Protein AF-L0EL80-F1 (afdb_monomer_lite)

Organism: Thermobacillus composti (strain DSM 18247 / JCM 13945 / KWC4) (NCBI:txid717605)

Radius of gyration: 24.02 Å; chains: 1; bounding box: 69×61×54 Å

Structure (mmCIF, N/CA/C/O backbone):
data_AF-L0EL80-F1
#
_entry.id   AF-L0EL80-F1
#
loop_
_atom_site.group_PDB
_atom_site.id
_atom_site.type_symbol
_atom_site.label_atom_id
_atom_site.label_alt_id
_atom_site.label_comp_id
_atom_site.label_asym_id
_atom_site.label_entity_id
_atom_site.label_seq_id
_atom_site.pdbx_PDB_ins_code
_atom_site.Cartn_x
_atom_site.Cartn_y
_atom_site.Cartn_z
_atom_site.occupancy
_atom_site.B_iso_or_equiv
_atom_site.auth_seq_id
_atom_site.auth_comp_id
_atom_site.auth_asym_id
_atom_site.auth_atom_id
_atom_site.pdbx_PDB_model_num
ATOM 1 N N . MET A 1 1 ? -23.411 5.485 13.283 1.00 78.12 1 MET A N 1
ATOM 2 C CA . MET A 1 1 ? -23.170 6.862 12.817 1.00 78.12 1 MET A CA 1
ATOM 3 C C . MET A 1 1 ? -24.506 7.369 12.341 1.00 78.12 1 MET A C 1
ATOM 5 O O . MET A 1 1 ? -25.179 6.640 11.623 1.00 78.12 1 MET A O 1
ATOM 9 N N . ARG A 1 2 ? -24.897 8.572 12.765 1.00 89.69 2 ARG A N 1
ATOM 10 C CA . ARG A 1 2 ? -26.258 9.068 12.563 1.00 89.69 2 ARG A CA 1
ATOM 11 C C . ARG A 1 2 ? -26.352 9.997 11.360 1.00 89.69 2 ARG A C 1
ATOM 13 O O . ARG A 1 2 ? -25.522 10.894 11.198 1.00 89.69 2 ARG A O 1
ATOM 20 N N . PHE A 1 3 ? -27.377 9.786 10.547 1.00 92.44 3 PHE A N 1
ATOM 21 C CA . PHE A 1 3 ? -27.694 10.599 9.380 1.00 92.44 3 PHE A CA 1
ATOM 22 C C . PHE A 1 3 ? -29.133 11.085 9.468 1.00 92.44 3 PHE A C 1
ATOM 24 O O . PHE A 1 3 ? -29.999 10.319 9.884 1.00 92.44 3 PHE A O 1
ATOM 31 N N . ARG A 1 4 ? -29.397 12.325 9.054 1.00 92.69 4 ARG A N 1
ATOM 32 C CA . ARG A 1 4 ? -30.760 12.810 8.834 1.00 92.69 4 ARG A CA 1
ATOM 33 C C . ARG A 1 4 ? -31.051 12.816 7.340 1.00 92.69 4 ARG A C 1
ATOM 35 O O . ARG A 1 4 ? -30.316 13.420 6.564 1.00 92.69 4 ARG A O 1
ATOM 42 N N . VAL A 1 5 ? -32.115 12.127 6.949 1.00 91.69 5 VAL A N 1
ATOM 43 C CA . VAL A 1 5 ? -32.592 12.051 5.566 1.00 91.69 5 VAL A CA 1
ATOM 44 C C . VAL A 1 5 ? -34.091 12.289 5.600 1.00 91.69 5 VAL A C 1
ATOM 46 O O . VAL A 1 5 ? -34.806 11.548 6.272 1.00 91.69 5 VAL A O 1
ATOM 49 N N . ASP A 1 6 ? -34.546 13.345 4.926 1.00 89.38 6 ASP A N 1
ATOM 50 C CA . ASP A 1 6 ? -35.964 13.735 4.889 1.00 89.38 6 ASP A CA 1
ATOM 51 C C . ASP A 1 6 ? -36.590 13.871 6.295 1.00 89.38 6 ASP A C 1
ATOM 53 O O . ASP A 1 6 ? -37.598 13.258 6.639 1.00 89.38 6 ASP A O 1
ATOM 57 N N . GLY A 1 7 ? -35.897 14.591 7.186 1.00 85.81 7 GLY A N 1
ATOM 58 C CA . GLY A 1 7 ? -36.330 14.811 8.573 1.00 85.81 7 GLY A CA 1
ATOM 59 C C . GLY A 1 7 ? -36.205 13.600 9.511 1.00 85.81 7 GLY A C 1
ATOM 60 O O . GLY A 1 7 ? -36.270 13.776 10.726 1.00 85.81 7 GLY A O 1
ATOM 61 N N . LYS A 1 8 ? -35.959 12.389 8.995 1.00 92.25 8 LYS A N 1
ATOM 62 C CA . LYS A 1 8 ? -35.796 11.165 9.796 1.00 92.25 8 LYS A CA 1
ATOM 63 C C . LYS A 1 8 ? -34.334 10.886 10.114 1.00 92.25 8 LYS A C 1
ATOM 65 O O . LYS A 1 8 ? -33.470 11.058 9.257 1.00 92.25 8 LYS A O 1
ATOM 70 N N . ILE A 1 9 ? -34.064 10.429 11.337 1.00 93.00 9 ILE A N 1
ATOM 71 C CA . ILE A 1 9 ? -32.716 10.087 11.804 1.00 93.00 9 ILE A CA 1
ATOM 72 C C . ILE A 1 9 ? -32.499 8.576 11.700 1.00 93.00 9 ILE A C 1
ATOM 74 O O . ILE A 1 9 ? -33.294 7.793 12.211 1.00 93.00 9 ILE A O 1
ATOM 78 N N . TYR A 1 10 ? -31.396 8.183 11.070 1.00 92.50 10 TYR A N 1
ATOM 79 C CA . TYR A 1 10 ? -30.975 6.797 10.892 1.00 92.50 10 TYR A CA 1
ATOM 80 C C . TYR A 1 10 ? -29.615 6.591 11.552 1.00 92.50 10 TYR A C 1
ATOM 82 O O . TYR A 1 10 ? -28.657 7.281 11.196 1.00 92.50 10 TYR A O 1
ATOM 90 N N . ASP A 1 11 ? -29.502 5.640 12.484 1.00 90.25 11 ASP A N 1
ATOM 91 C CA . ASP A 1 11 ? -28.213 5.253 13.065 1.00 90.25 11 ASP A CA 1
ATOM 92 C C . ASP A 1 11 ? -27.659 3.991 12.409 1.00 90.25 11 ASP A C 1
ATOM 94 O O . ASP A 1 11 ? -28.040 2.870 12.730 1.00 90.25 11 ASP A O 1
ATOM 98 N N . PHE A 1 12 ? -26.686 4.174 11.522 1.00 82.44 12 PHE A N 1
ATOM 99 C CA . PHE A 1 12 ? -26.038 3.069 10.819 1.00 82.44 12 PHE A CA 1
ATOM 100 C C . PHE A 1 12 ? -25.241 2.136 11.743 1.00 82.44 12 PHE A C 1
ATOM 102 O O . PHE A 1 12 ? -24.865 1.057 11.308 1.00 82.44 12 PHE A O 1
ATOM 109 N N . ASN A 1 13 ? -24.955 2.508 12.999 1.00 77.25 13 ASN A N 1
ATOM 110 C CA . ASN A 1 13 ? -24.277 1.583 13.921 1.00 77.25 13 ASN A CA 1
ATOM 111 C C . ASN A 1 13 ? -25.207 0.477 14.437 1.00 77.25 13 ASN A C 1
ATOM 113 O O . ASN A 1 13 ? -24.713 -0.527 14.935 1.00 77.25 13 ASN A O 1
ATOM 117 N N . LEU A 1 14 ? -26.524 0.677 14.353 1.00 84.12 14 LEU A N 1
ATOM 118 C CA . LEU A 1 14 ? -27.533 -0.248 14.875 1.00 84.12 14 LEU A CA 1
ATOM 119 C C . LEU A 1 14 ? -28.165 -1.117 13.779 1.00 84.12 14 LEU A C 1
ATOM 121 O O . LEU A 1 14 ? -29.047 -1.919 14.064 1.00 84.12 14 LEU A O 1
ATOM 125 N N . LEU A 1 15 ? -27.746 -0.929 12.527 1.00 80.06 15 LEU A N 1
ATOM 126 C CA . LEU A 1 15 ? -28.301 -1.594 11.352 1.00 80.06 15 LEU A CA 1
ATOM 127 C C . LEU A 1 15 ? -27.268 -2.559 10.763 1.00 80.06 15 LEU A C 1
ATOM 129 O O . LEU A 1 15 ? -26.072 -2.258 10.778 1.00 80.06 15 LEU A O 1
ATOM 133 N N . ASP A 1 16 ? -27.728 -3.677 10.209 1.00 72.69 16 ASP A N 1
ATOM 134 C CA . ASP A 1 16 ? -26.889 -4.613 9.456 1.00 72.69 16 ASP A CA 1
ATOM 135 C C . ASP A 1 16 ? -26.598 -4.124 8.018 1.00 72.69 16 ASP A C 1
ATOM 137 O O . ASP A 1 16 ? -27.165 -3.137 7.540 1.00 72.69 16 ASP A O 1
ATOM 141 N N . GLU A 1 17 ? -25.684 -4.811 7.322 1.00 65.38 17 GLU A N 1
ATOM 142 C CA . GLU A 1 17 ? -25.252 -4.434 5.967 1.00 65.38 17 GLU A CA 1
ATOM 143 C C . GLU A 1 17 ? -26.392 -4.490 4.933 1.00 65.38 17 GLU A C 1
ATOM 145 O O . GLU A 1 17 ? -26.437 -3.653 4.030 1.00 65.38 17 GLU A O 1
ATOM 150 N N . GLU A 1 18 ? -27.339 -5.422 5.071 1.00 75.25 18 GLU A N 1
ATOM 151 C CA . GLU A 1 18 ? -28.459 -5.570 4.134 1.00 75.25 18 GLU A CA 1
ATOM 152 C C . GLU A 1 18 ? -29.418 -4.372 4.231 1.00 75.25 18 GLU A C 1
ATOM 154 O O . GLU A 1 18 ? -29.833 -3.799 3.216 1.00 75.25 18 GLU A O 1
ATOM 159 N N . HIS A 1 19 ? -29.690 -3.912 5.455 1.00 81.44 19 HIS A N 1
ATOM 160 C CA . HIS A 1 19 ? -30.469 -2.705 5.706 1.00 81.44 19 HIS A CA 1
ATOM 161 C C . HIS A 1 19 ? -29.734 -1.433 5.264 1.00 81.44 19 HIS A C 1
ATOM 163 O O . HIS A 1 19 ? -30.376 -0.504 4.763 1.00 81.44 19 HIS A O 1
ATOM 169 N N . HIS A 1 20 ? -28.403 -1.370 5.402 1.00 82.50 20 HIS A N 1
ATOM 170 C CA . HIS A 1 20 ? -27.621 -0.237 4.883 1.00 82.50 20 HIS A CA 1
ATOM 171 C C . HIS A 1 20 ? -27.787 -0.125 3.371 1.00 82.50 20 HIS A C 1
ATOM 173 O O . HIS A 1 20 ? -28.107 0.954 2.870 1.00 82.50 20 HIS A O 1
ATOM 179 N N . ASP A 1 21 ? -27.617 -1.230 2.648 1.00 76.81 21 ASP A N 1
ATOM 180 C CA . ASP A 1 21 ? -27.726 -1.257 1.190 1.00 76.81 21 ASP A CA 1
ATOM 181 C C . ASP A 1 21 ? -29.125 -0.860 0.711 1.00 76.81 21 ASP A C 1
ATOM 183 O O . ASP A 1 21 ? -29.258 -0.105 -0.259 1.00 76.81 21 ASP A O 1
ATOM 187 N N . LEU A 1 22 ? -30.174 -1.308 1.407 1.00 89.00 22 LEU A N 1
ATOM 188 C CA . LEU A 1 22 ? -31.551 -0.917 1.113 1.00 89.00 22 LEU A CA 1
ATOM 189 C C . LEU A 1 22 ? -31.751 0.599 1.253 1.00 89.00 22 LEU A C 1
ATOM 191 O O . LEU A 1 22 ? -32.272 1.237 0.335 1.00 89.00 22 LEU A O 1
ATOM 195 N N . LEU A 1 23 ? -31.308 1.184 2.370 1.00 91.94 23 LEU A N 1
ATOM 196 C CA . LEU A 1 23 ? -31.414 2.625 2.613 1.00 91.94 23 LEU A CA 1
ATOM 197 C C . LEU A 1 23 ? -30.619 3.422 1.578 1.00 91.94 23 LEU A C 1
ATOM 199 O O . LEU A 1 23 ? -31.131 4.377 1.000 1.00 91.94 23 LEU A O 1
ATOM 203 N N . LEU A 1 24 ? -29.394 2.999 1.263 1.00 89.31 24 LEU A N 1
ATOM 204 C CA . LEU A 1 24 ? -28.580 3.663 0.248 1.00 89.31 24 LEU A CA 1
ATOM 205 C C . LEU A 1 24 ? -29.246 3.614 -1.135 1.00 89.31 24 LEU A C 1
ATOM 207 O O . LEU A 1 24 ? -29.227 4.622 -1.842 1.00 89.31 24 LEU A O 1
ATOM 211 N N . ARG A 1 25 ? -29.886 2.498 -1.515 1.00 90.25 25 ARG A N 1
ATOM 212 C CA . ARG A 1 25 ? -30.675 2.399 -2.763 1.00 90.25 25 ARG A CA 1
ATOM 213 C C . ARG A 1 25 ? -31.833 3.384 -2.793 1.00 90.25 25 ARG A C 1
ATOM 215 O O . ARG A 1 25 ? -32.035 4.022 -3.821 1.00 90.25 25 ARG A O 1
ATOM 222 N N . GLN A 1 26 ? -32.550 3.529 -1.682 1.00 91.88 26 GLN A N 1
ATOM 223 C CA . GLN A 1 26 ? -33.653 4.486 -1.562 1.00 91.88 26 GLN A CA 1
ATOM 224 C C . GLN A 1 26 ? -33.168 5.937 -1.632 1.00 91.88 26 GLN A C 1
ATOM 226 O O . GLN A 1 26 ? -33.833 6.793 -2.209 1.00 91.88 26 GLN A O 1
ATOM 231 N N . TRP A 1 27 ? -32.006 6.227 -1.048 1.00 93.38 27 TRP A N 1
ATOM 232 C CA . TRP A 1 27 ? -31.469 7.585 -0.977 1.00 93.38 27 TRP A CA 1
ATOM 233 C C . TRP A 1 27 ? -30.761 8.028 -2.258 1.00 93.38 27 TRP A C 1
ATOM 235 O O . TRP A 1 27 ? -30.634 9.226 -2.523 1.00 93.38 27 TRP A O 1
ATOM 245 N N . HIS A 1 28 ? -30.302 7.075 -3.070 1.00 89.69 28 HIS A N 1
ATOM 246 C CA . HIS A 1 28 ? -29.583 7.335 -4.310 1.00 89.69 28 HIS A CA 1
ATOM 247 C C . HIS A 1 28 ? -30.381 8.218 -5.273 1.00 89.69 28 HIS A C 1
ATOM 249 O O . HIS A 1 28 ? -31.450 7.845 -5.738 1.00 89.69 28 HIS A O 1
ATOM 255 N N . LYS A 1 29 ? -29.813 9.390 -5.597 1.00 79.94 29 LYS A N 1
ATOM 256 C CA . LYS A 1 29 ? -30.379 10.446 -6.465 1.00 79.94 29 LYS A CA 1
ATOM 257 C C . LYS A 1 29 ? -31.658 11.122 -5.958 1.00 79.94 29 LYS A C 1
ATOM 259 O O . LYS A 1 29 ? -32.051 12.124 -6.547 1.00 79.94 29 LYS A O 1
ATOM 264 N N . SER A 1 30 ? -32.264 10.623 -4.886 1.00 83.06 30 SER A N 1
ATOM 265 C CA . SER A 1 30 ? -33.555 11.106 -4.392 1.00 83.06 30 SER A CA 1
ATOM 266 C C . SER A 1 30 ? -33.441 12.000 -3.163 1.00 83.06 30 SER A C 1
ATOM 268 O O . SER A 1 30 ? -34.297 12.856 -2.971 1.00 83.06 30 SER A O 1
ATOM 270 N N . PHE A 1 31 ? -32.392 11.847 -2.349 1.00 84.56 31 PHE A N 1
ATOM 271 C CA . P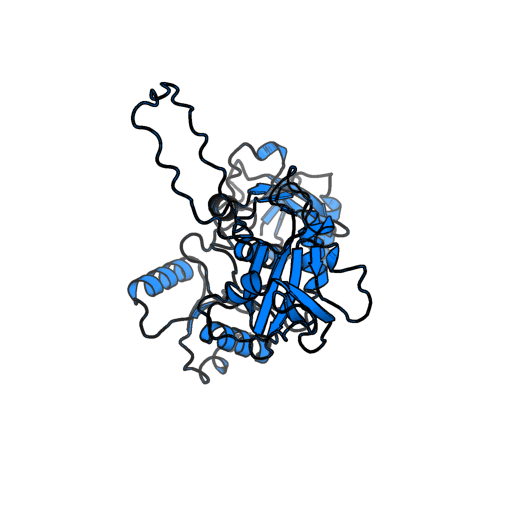HE A 1 31 ? -32.288 12.578 -1.088 1.00 84.56 31 PHE A CA 1
ATOM 272 C C . PHE A 1 31 ? -30.878 13.115 -0.826 1.00 84.56 31 PHE A C 1
ATOM 274 O O . PHE A 1 31 ? -29.871 12.452 -1.088 1.00 84.56 31 PHE A O 1
ATOM 281 N N . ALA A 1 32 ? -30.815 14.322 -0.259 1.00 85.12 32 ALA A N 1
ATOM 282 C CA . ALA A 1 32 ? -29.619 14.808 0.415 1.00 85.12 32 ALA A CA 1
ATOM 283 C C . ALA A 1 32 ? -29.535 14.165 1.805 1.00 85.12 32 ALA A C 1
ATOM 285 O O . ALA A 1 32 ? -30.549 13.997 2.484 1.00 85.12 32 ALA A O 1
ATOM 286 N N . VAL A 1 33 ? -28.327 13.794 2.219 1.00 89.25 33 VAL A N 1
ATOM 287 C CA . VAL A 1 33 ? -28.088 13.087 3.478 1.00 89.25 33 VAL A CA 1
ATOM 288 C C . VAL A 1 33 ? -27.309 14.004 4.412 1.00 89.25 33 VAL A C 1
ATOM 290 O O . VAL A 1 33 ? -26.128 14.249 4.192 1.00 89.25 33 VAL A O 1
ATOM 293 N N . GLU A 1 34 ? -27.934 14.523 5.465 1.00 90.69 34 GLU A N 1
ATOM 294 C CA . GLU A 1 34 ? -27.230 15.320 6.475 1.00 90.69 34 GLU A CA 1
ATOM 295 C C . GLU A 1 34 ? -26.451 14.391 7.411 1.00 90.69 34 GLU A C 1
ATOM 297 O O . GLU A 1 34 ? -27.016 13.484 8.027 1.00 90.69 34 GLU A O 1
ATOM 302 N N . CYS A 1 35 ? -25.147 14.610 7.560 1.00 88.06 35 CYS A N 1
ATOM 303 C CA . CYS A 1 35 ? -24.354 13.878 8.539 1.00 88.06 35 CYS A CA 1
ATOM 304 C C . CYS A 1 35 ? -24.409 14.589 9.894 1.00 88.06 35 CYS A C 1
ATOM 306 O O . CYS A 1 35 ? -23.886 15.689 10.048 1.00 88.06 35 CYS A O 1
ATOM 308 N N . LEU A 1 36 ? -24.996 13.935 10.900 1.00 89.88 36 LEU A N 1
ATOM 309 C CA . LEU A 1 36 ? -25.200 14.497 12.243 1.00 89.88 36 LEU A CA 1
ATOM 310 C C . LEU A 1 36 ? -23.958 14.343 13.132 1.00 89.88 36 LEU A C 1
ATOM 312 O O . LEU A 1 36 ? -24.056 14.072 14.330 1.00 89.88 36 LEU A O 1
ATOM 316 N N . CYS A 1 37 ? -22.772 14.451 12.535 1.00 78.94 37 CYS A N 1
ATOM 317 C CA . CYS A 1 37 ? -21.506 14.247 13.230 1.00 78.94 37 CYS A CA 1
ATOM 318 C C . CYS A 1 37 ? -21.216 15.334 14.277 1.00 78.94 37 CYS A C 1
ATOM 320 O O . CYS A 1 37 ? -20.609 15.015 15.291 1.00 78.94 37 CYS A O 1
ATOM 322 N N . ASN A 1 38 ? -21.738 16.552 14.095 1.00 78.19 38 ASN A N 1
ATOM 323 C CA . ASN A 1 38 ? -21.663 17.644 15.074 1.00 78.19 38 ASN A CA 1
ATOM 324 C C . ASN A 1 38 ? -22.794 17.589 16.128 1.00 78.19 38 ASN A C 1
ATOM 326 O O . ASN A 1 38 ? -22.932 18.497 16.940 1.00 78.19 38 ASN A O 1
ATOM 330 N N . GLY A 1 39 ? -23.634 16.549 16.116 1.00 80.50 39 GLY A N 1
ATOM 331 C CA . GLY A 1 39 ? -24.830 16.447 16.952 1.00 80.50 39 GLY A CA 1
ATOM 332 C C . GLY A 1 39 ? -26.120 16.826 16.219 1.00 80.50 39 GLY A C 1
ATOM 333 O O . GLY A 1 39 ? -26.124 17.507 15.194 1.00 80.50 39 GLY A O 1
ATOM 334 N N . GLU A 1 40 ? -27.251 16.350 16.743 1.00 81.38 40 GLU A N 1
ATOM 335 C CA . GLU A 1 40 ? -28.558 16.480 16.080 1.00 81.38 40 GLU A CA 1
ATOM 336 C C . GLU A 1 40 ? -29.065 17.926 16.043 1.00 81.38 40 GLU A C 1
ATOM 338 O O . GLU A 1 40 ? -29.713 18.327 15.076 1.00 81.38 40 GLU A O 1
ATOM 343 N N . ASN A 1 41 ? -28.722 18.710 17.065 1.00 78.12 41 ASN A N 1
ATOM 344 C CA . ASN A 1 41 ? -29.164 20.096 17.227 1.00 78.12 41 ASN A CA 1
ATOM 345 C C . ASN A 1 41 ? -28.194 21.115 16.606 1.00 78.12 41 ASN A C 1
ATOM 347 O O . ASN A 1 41 ? -28.410 22.318 16.729 1.00 78.12 41 ASN A O 1
ATOM 351 N N . HIS A 1 42 ? -27.125 20.656 15.951 1.00 69.75 42 HIS A N 1
ATOM 352 C CA . HIS A 1 42 ? -26.181 21.535 15.268 1.00 69.75 42 HIS A CA 1
ATOM 353 C C . HIS A 1 42 ? -26.671 21.888 13.858 1.00 69.75 42 HIS A C 1
ATOM 355 O O . HIS A 1 42 ? -27.119 21.026 13.104 1.00 69.75 42 HIS A O 1
ATOM 361 N N . SER A 1 43 ? -26.556 23.165 13.488 1.00 69.50 43 SER A N 1
ATOM 362 C CA . SER A 1 43 ? -26.805 23.662 12.133 1.00 69.50 43 SER A CA 1
ATOM 363 C C . SER A 1 43 ? -25.761 24.730 11.768 1.00 69.50 43 SER A C 1
ATOM 365 O O . SER A 1 43 ? -25.484 25.590 12.607 1.00 69.50 43 SER A O 1
ATOM 367 N N . PRO A 1 44 ? -25.169 24.702 10.556 1.00 71.75 44 PRO A N 1
ATOM 368 C CA . PRO A 1 44 ? -25.404 23.721 9.497 1.00 71.75 44 PRO A CA 1
ATOM 369 C C . PRO A 1 44 ? -24.661 22.398 9.748 1.00 71.75 44 PRO A C 1
ATOM 371 O O . PRO A 1 44 ? -23.495 22.390 10.139 1.00 71.75 44 PRO A O 1
ATOM 374 N N . ASN A 1 45 ? -25.324 21.272 9.469 1.00 83.31 45 ASN A N 1
ATOM 375 C CA . ASN A 1 45 ? -24.663 19.969 9.379 1.00 83.31 45 ASN A CA 1
ATOM 376 C C . ASN A 1 45 ? -24.143 19.720 7.951 1.00 83.31 45 ASN A C 1
ATOM 378 O O . ASN A 1 45 ? -24.741 20.188 6.977 1.00 83.31 45 ASN A O 1
ATOM 382 N N . PRO A 1 46 ? -23.029 18.989 7.792 1.00 81.19 46 PRO A N 1
ATOM 383 C CA . PRO A 1 46 ? -22.457 18.707 6.483 1.00 81.19 46 PRO A CA 1
ATOM 384 C C . PRO A 1 46 ? -23.352 17.781 5.648 1.00 81.19 46 PRO A C 1
ATOM 386 O O . PRO A 1 46 ? -23.849 16.759 6.126 1.00 81.19 46 PRO A O 1
ATOM 389 N N . LEU A 1 47 ? -23.507 18.126 4.367 1.00 86.88 47 LEU A N 1
ATOM 390 C CA . LEU A 1 47 ? -24.316 17.372 3.412 1.00 86.88 47 LEU A CA 1
ATOM 391 C C . LEU A 1 47 ? -23.497 16.314 2.670 1.00 86.88 47 LEU A C 1
ATOM 393 O O . LEU A 1 47 ? -22.437 16.585 2.093 1.00 86.88 47 LEU A O 1
ATOM 397 N N . LEU A 1 48 ? -24.053 15.112 2.645 1.00 86.25 48 LEU A N 1
ATOM 398 C CA . LEU A 1 48 ? -23.622 13.968 1.868 1.00 86.25 48 LEU A CA 1
ATOM 399 C C . LEU A 1 48 ? -24.647 13.675 0.763 1.00 86.25 48 LEU A C 1
ATOM 401 O O . LEU A 1 48 ? -25.806 14.087 0.819 1.00 86.25 48 LEU A O 1
ATOM 405 N N . TYR A 1 49 ? -24.216 12.926 -0.241 1.00 86.44 49 TYR A N 1
ATOM 406 C CA . TYR A 1 49 ? -25.081 12.296 -1.229 1.00 86.44 49 TYR A CA 1
ATOM 407 C C . TYR A 1 49 ? -24.734 10.817 -1.334 1.00 86.44 49 TYR A C 1
ATOM 409 O O . TYR A 1 49 ? -23.600 10.412 -1.055 1.00 86.44 49 TYR A O 1
ATOM 417 N N . VAL A 1 50 ? -25.698 10.006 -1.759 1.00 84.25 50 VAL A N 1
ATOM 418 C CA . VAL A 1 50 ? -25.400 8.634 -2.156 1.00 84.25 50 VAL A CA 1
ATOM 419 C C . VAL A 1 50 ? -24.908 8.640 -3.596 1.00 84.25 50 VAL A C 1
ATOM 421 O O . VAL A 1 50 ? -25.579 9.130 -4.503 1.00 84.25 50 VAL A O 1
ATOM 424 N N . LYS A 1 51 ? -23.719 8.085 -3.792 1.00 80.44 51 LYS A N 1
ATOM 425 C CA . LYS A 1 51 ? -23.044 7.918 -5.068 1.00 80.44 51 LYS A CA 1
ATOM 426 C C . LYS A 1 51 ? -23.019 6.443 -5.441 1.00 80.44 51 LYS A C 1
ATOM 428 O O . LYS A 1 51 ? -22.612 5.607 -4.635 1.00 80.44 51 LYS A O 1
ATOM 433 N N . GLN A 1 52 ? -23.347 6.142 -6.689 1.00 75.44 52 GLN A N 1
ATOM 434 C CA . GLN A 1 52 ? -23.065 4.839 -7.270 1.00 75.44 52 GLN A CA 1
ATOM 435 C C . GLN A 1 52 ? -21.617 4.754 -7.758 1.00 75.44 52 GLN A C 1
ATOM 437 O O . GLN A 1 52 ? -21.139 5.613 -8.502 1.00 75.44 52 GLN A O 1
ATOM 442 N N . VAL A 1 53 ? -20.914 3.710 -7.323 1.00 61.53 53 VAL A N 1
ATOM 443 C CA . VAL A 1 53 ? -19.574 3.358 -7.797 1.00 61.53 53 VAL A CA 1
ATOM 444 C C . VAL A 1 53 ? -19.601 1.881 -8.174 1.00 61.53 53 VAL A C 1
ATOM 446 O O . VAL A 1 53 ? -19.617 1.008 -7.304 1.00 61.53 53 VAL A O 1
ATOM 449 N N . ASN A 1 54 ? -19.592 1.607 -9.478 1.00 70.69 54 ASN A N 1
ATOM 450 C CA . ASN A 1 54 ? -19.836 0.282 -10.056 1.00 70.69 54 ASN A CA 1
ATOM 451 C C . ASN A 1 54 ? -21.213 -0.255 -9.602 1.00 70.69 54 ASN A C 1
ATOM 453 O O . ASN A 1 54 ? -22.212 0.459 -9.711 1.00 70.69 54 ASN A O 1
ATOM 457 N N . ASP A 1 55 ? -21.259 -1.472 -9.054 1.00 66.31 55 ASP A N 1
ATOM 458 C CA . ASP A 1 55 ? -22.488 -2.123 -8.572 1.00 66.31 55 ASP A CA 1
ATOM 459 C C . ASP A 1 55 ? -22.860 -1.749 -7.122 1.00 66.31 55 ASP A C 1
ATOM 461 O O . ASP A 1 55 ? -23.843 -2.254 -6.588 1.00 66.31 55 ASP A O 1
ATOM 465 N N . GLY A 1 56 ? -22.074 -0.888 -6.462 1.00 60.59 56 GLY A N 1
ATOM 466 C CA . GLY A 1 56 ? -22.269 -0.504 -5.060 1.00 60.59 56 GLY A CA 1
ATOM 467 C C . GLY A 1 56 ? -22.698 0.953 -4.881 1.00 60.59 56 GLY A C 1
ATOM 468 O O . GLY A 1 56 ? -22.389 1.816 -5.708 1.00 60.59 56 GLY A O 1
ATOM 469 N N . LEU A 1 57 ? -23.371 1.235 -3.765 1.00 72.31 57 LEU A N 1
ATOM 470 C CA . LEU A 1 57 ? -23.789 2.577 -3.360 1.00 72.31 57 LEU A CA 1
ATOM 471 C C . LEU A 1 57 ? -23.027 3.020 -2.112 1.00 72.31 57 LEU A C 1
ATOM 473 O O . LEU A 1 57 ? -22.780 2.230 -1.208 1.00 72.31 57 LEU A O 1
ATOM 477 N N . PHE A 1 58 ? -22.634 4.292 -2.066 1.00 76.69 58 PHE A N 1
ATOM 478 C CA . PHE A 1 58 ? -21.787 4.828 -1.001 1.00 76.69 58 PHE A CA 1
ATOM 479 C C . PHE A 1 58 ? -22.152 6.273 -0.676 1.00 76.69 58 PHE A C 1
ATOM 481 O O . PHE A 1 58 ? -22.446 7.054 -1.574 1.00 76.69 58 PHE A O 1
ATOM 488 N N . LEU A 1 59 ? -22.049 6.666 0.593 1.00 81.44 59 LEU A N 1
ATOM 489 C CA . LEU A 1 59 ? -22.143 8.073 0.990 1.00 81.44 59 LEU A CA 1
ATOM 490 C C . LEU A 1 59 ? -20.847 8.833 0.661 1.00 81.44 59 LEU A C 1
ATOM 492 O O . LEU A 1 59 ? -19.746 8.360 0.961 1.00 81.44 59 LEU A O 1
ATOM 496 N N . ALA A 1 60 ? -20.978 10.028 0.087 1.00 76.06 60 ALA A N 1
ATOM 497 C CA . ALA A 1 60 ? -19.876 10.928 -0.254 1.00 76.06 60 ALA A CA 1
ATOM 498 C C . ALA A 1 60 ? -20.248 12.398 0.008 1.00 76.06 60 ALA A C 1
ATOM 500 O O . ALA A 1 60 ? -21.424 12.738 0.041 1.00 76.06 60 ALA A O 1
ATOM 501 N N . ASN A 1 61 ? -19.253 13.275 0.189 1.00 76.75 61 ASN A N 1
ATOM 502 C CA . ASN A 1 61 ? -19.474 14.717 0.383 1.00 76.75 61 ASN A CA 1
ATOM 503 C C . ASN A 1 61 ? -20.105 15.356 -0.853 1.00 76.75 61 ASN A C 1
ATOM 505 O O . ASN A 1 61 ? -19.711 15.030 -1.966 1.00 76.75 61 ASN A O 1
ATOM 509 N N . TYR A 1 62 ? -21.050 16.276 -0.665 1.00 76.75 62 TYR A N 1
ATOM 510 C CA . TYR A 1 62 ? -21.753 16.903 -1.785 1.00 76.75 62 TYR A CA 1
ATOM 511 C C . TYR A 1 62 ? -20.808 17.749 -2.685 1.00 76.75 62 TYR A C 1
ATOM 513 O O . TYR A 1 62 ? -20.118 18.630 -2.157 1.00 76.75 62 TYR A O 1
ATOM 521 N N . PRO A 1 63 ? -20.793 17.571 -4.029 1.00 57.62 63 PRO A N 1
ATOM 522 C CA . PRO A 1 63 ? -19.781 18.188 -4.904 1.00 57.62 63 PRO A CA 1
ATOM 523 C C . PRO A 1 63 ? -19.873 19.716 -5.013 1.00 57.62 63 PRO A C 1
ATOM 525 O O . PRO A 1 63 ? -18.849 20.400 -5.115 1.00 57.62 63 PRO A O 1
ATOM 528 N N . SER A 1 64 ? -21.090 20.278 -4.968 1.00 55.84 64 SER A N 1
ATOM 529 C CA . SER A 1 64 ? -21.324 21.732 -5.056 1.00 55.84 64 SER A CA 1
ATOM 530 C C . SER A 1 64 ? -20.789 22.506 -3.848 1.00 55.84 64 SER A C 1
ATOM 532 O O . SER A 1 64 ? -20.607 23.716 -3.938 1.00 55.84 64 SER A O 1
ATOM 534 N N . ASN A 1 65 ? -20.458 21.808 -2.756 1.00 51.44 65 ASN A N 1
ATOM 535 C CA . ASN A 1 65 ? -19.868 22.387 -1.552 1.00 51.44 65 ASN A CA 1
ATOM 536 C C . ASN A 1 65 ? -18.347 22.194 -1.475 1.00 51.44 65 ASN A C 1
ATOM 538 O O . ASN A 1 65 ? -17.735 22.650 -0.522 1.00 51.44 65 ASN A O 1
ATOM 542 N N . SER A 1 66 ? -17.702 21.592 -2.482 1.00 46.44 66 SER A N 1
ATOM 543 C CA . SER A 1 66 ? -16.243 21.362 -2.507 1.00 46.44 66 SER A CA 1
ATOM 544 C C . SER A 1 66 ? -15.375 22.632 -2.436 1.00 46.44 66 SER A C 1
ATOM 546 O O . SER A 1 66 ? -14.173 22.529 -2.192 1.00 46.44 66 SER A O 1
ATOM 548 N N . LYS A 1 67 ? -15.966 23.821 -2.631 1.00 46.12 67 LYS A N 1
ATOM 549 C CA . LYS A 1 67 ? -15.304 25.129 -2.481 1.00 46.12 67 LYS A CA 1
ATOM 550 C C . LYS A 1 67 ? -15.507 25.786 -1.108 1.00 46.12 67 LYS A C 1
ATOM 552 O O . LYS A 1 67 ? -14.800 26.741 -0.811 1.00 46.12 67 LYS A O 1
ATOM 557 N N . ASN A 1 68 ? -16.415 25.268 -0.280 1.00 43.44 68 ASN A N 1
ATOM 558 C CA . ASN A 1 68 ? -16.683 25.765 1.068 1.00 43.44 68 ASN A CA 1
ATOM 559 C C . ASN A 1 68 ? -16.253 24.699 2.081 1.00 43.44 68 ASN A C 1
ATOM 561 O O . ASN A 1 68 ? -16.461 23.511 1.860 1.00 43.44 68 ASN A O 1
ATOM 565 N N . ASN A 1 69 ? -15.639 25.109 3.187 1.00 51.62 69 ASN A N 1
ATOM 566 C CA . ASN A 1 69 ? -15.215 24.221 4.269 1.00 51.62 69 ASN A CA 1
ATOM 567 C C . ASN A 1 69 ? -16.396 23.364 4.771 1.00 51.62 69 ASN A C 1
ATOM 569 O O . ASN A 1 69 ? -17.176 23.816 5.606 1.00 51.62 69 ASN A O 1
ATOM 573 N N . ILE A 1 70 ? -16.553 22.136 4.265 1.00 60.94 70 ILE A N 1
ATOM 574 C CA . ILE A 1 70 ? -17.495 21.161 4.822 1.00 60.94 70 ILE A CA 1
ATOM 575 C C . ILE A 1 70 ? -16.894 20.699 6.152 1.00 60.94 70 ILE A C 1
ATOM 577 O O . ILE A 1 70 ? -16.087 19.771 6.187 1.00 60.94 70 ILE A O 1
ATOM 581 N N . LEU A 1 71 ? -17.247 21.399 7.229 1.00 65.25 71 LEU A N 1
ATOM 582 C CA . LEU A 1 71 ? -16.775 21.126 8.583 1.00 65.25 71 LEU A CA 1
ATOM 583 C C . LEU A 1 71 ? -17.609 19.996 9.186 1.00 65.25 71 LEU A C 1
ATOM 585 O O . LEU A 1 71 ? -18.573 20.204 9.925 1.00 65.25 71 LEU A O 1
ATOM 589 N N . HIS A 1 72 ? -17.248 18.775 8.809 1.00 70.19 72 HIS A N 1
ATOM 590 C CA . HIS A 1 72 ? -17.596 17.617 9.615 1.00 70.19 72 HIS A CA 1
ATOM 591 C C . HIS A 1 72 ? -16.945 17.725 10.994 1.00 70.19 72 HIS A C 1
ATOM 593 O O . HIS A 1 72 ? -15.884 18.336 11.131 1.00 70.19 72 HIS A O 1
ATOM 599 N N . ASP A 1 73 ? -17.547 17.080 11.993 1.00 64.88 73 ASP A N 1
ATOM 600 C CA . ASP A 1 73 ? -16.858 16.837 13.257 1.00 64.88 73 ASP A CA 1
ATOM 601 C C . ASP A 1 73 ? -15.527 16.137 12.968 1.00 64.88 73 ASP A C 1
ATOM 603 O O . ASP A 1 73 ? -15.409 15.320 12.049 1.00 64.88 73 ASP A O 1
ATOM 607 N N . PHE A 1 74 ? -14.513 16.447 13.761 1.00 55.06 74 PHE A N 1
ATOM 608 C CA . PHE A 1 74 ? -13.172 15.908 13.589 1.00 55.06 74 PHE A CA 1
ATOM 609 C C . PHE A 1 74 ? -13.118 14.370 13.616 1.00 55.06 74 PHE A C 1
ATOM 611 O O . PHE A 1 74 ? -12.307 13.741 12.938 1.00 55.06 74 PHE A O 1
ATOM 618 N N . LYS A 1 75 ? -13.999 13.730 14.392 1.00 51.50 75 LYS A N 1
ATOM 619 C CA . LYS A 1 75 ? -14.091 12.266 14.490 1.00 51.50 75 LYS A CA 1
ATOM 620 C C . LYS A 1 75 ? -14.925 11.661 13.356 1.00 51.50 75 LYS A C 1
ATOM 622 O O . LYS A 1 75 ? -15.046 10.438 13.255 1.00 51.50 75 LYS A O 1
ATOM 627 N N . CYS A 1 76 ? -15.515 12.481 12.488 1.00 61.62 76 CYS A N 1
ATOM 628 C CA . CYS A 1 76 ? -16.331 12.011 11.385 1.00 61.62 76 CYS A CA 1
ATOM 629 C C . CYS A 1 76 ? -15.478 11.367 10.288 1.00 61.62 76 CYS A C 1
ATOM 631 O O . CYS A 1 76 ? -14.622 11.998 9.676 1.00 61.62 76 CYS A O 1
ATOM 633 N N . ARG A 1 77 ? -15.806 10.123 9.926 1.00 59.78 77 ARG A N 1
ATOM 634 C CA . ARG A 1 77 ? -15.164 9.381 8.822 1.00 59.78 77 ARG A CA 1
ATOM 635 C C . ARG A 1 77 ? -15.242 10.059 7.444 1.00 59.78 77 ARG A C 1
ATOM 637 O O . ARG A 1 77 ? -14.581 9.606 6.511 1.00 59.78 77 ARG A O 1
ATOM 644 N N . TYR A 1 78 ? -16.114 11.055 7.278 1.00 67.38 78 TYR A N 1
ATOM 645 C CA . TYR A 1 78 ? -16.292 11.806 6.031 1.00 67.38 78 TYR A CA 1
ATOM 646 C C . TYR A 1 78 ? -15.539 13.142 6.023 1.00 67.38 78 TYR A C 1
ATOM 648 O O . TYR A 1 78 ? -15.500 13.807 4.981 1.00 67.38 78 TYR A O 1
ATOM 656 N N . ASN A 1 79 ? -14.886 13.496 7.135 1.00 62.41 79 ASN A N 1
ATOM 657 C CA . ASN A 1 79 ? -13.915 14.573 7.173 1.00 62.41 79 ASN A CA 1
ATOM 658 C C . ASN A 1 79 ? -12.612 14.106 6.498 1.00 62.41 79 ASN A C 1
ATOM 660 O O . ASN A 1 79 ? -12.013 13.103 6.886 1.00 62.41 79 ASN A O 1
ATOM 664 N N . ARG A 1 80 ? -12.252 14.748 5.380 1.00 60.47 80 ARG A N 1
ATOM 665 C CA . ARG A 1 80 ? -11.137 14.334 4.499 1.00 60.47 80 ARG A CA 1
ATOM 666 C C . ARG A 1 80 ? -10.058 15.411 4.373 1.00 60.47 80 ARG A C 1
ATOM 668 O O . ARG A 1 80 ? -9.223 15.321 3.469 1.00 60.47 80 ARG A O 1
ATOM 675 N N . PHE A 1 81 ? -10.100 16.454 5.198 1.00 57.56 81 PHE A N 1
ATOM 676 C CA . PHE A 1 81 ? -9.266 17.638 5.018 1.00 57.56 81 PHE A CA 1
ATOM 677 C C . PHE A 1 81 ? -7.799 17.339 5.347 1.00 57.56 81 PHE A C 1
ATOM 679 O O . PHE A 1 81 ? -6.916 17.616 4.531 1.00 57.56 81 PHE A O 1
ATOM 686 N N . GLY A 1 82 ? -7.539 16.666 6.473 1.00 57.09 82 GLY A N 1
ATOM 687 C CA . GLY A 1 82 ? -6.171 16.353 6.907 1.00 57.09 82 GLY A CA 1
ATOM 688 C C . GLY A 1 82 ? -5.422 15.429 5.941 1.00 57.09 82 GLY A C 1
ATOM 689 O O . GLY A 1 82 ? -4.307 15.728 5.510 1.00 57.09 82 GLY A O 1
ATOM 690 N N . TYR A 1 83 ? -6.068 14.340 5.518 1.00 62.34 83 TYR A N 1
ATOM 691 C CA . TYR A 1 83 ? -5.486 13.368 4.587 1.00 62.34 83 TYR A CA 1
ATOM 692 C C . TYR A 1 83 ? -5.131 13.992 3.224 1.00 62.34 83 TYR A C 1
ATOM 694 O O . TYR A 1 83 ? -4.042 13.770 2.691 1.00 62.34 83 TYR A O 1
ATOM 702 N N . ARG A 1 84 ? -6.025 14.826 2.669 1.00 70.12 84 ARG A N 1
ATOM 703 C CA . ARG A 1 84 ? -5.797 15.511 1.385 1.00 70.12 84 ARG A CA 1
ATOM 704 C C . ARG A 1 84 ? -4.656 16.524 1.461 1.00 70.12 84 ARG A C 1
ATOM 706 O O . ARG A 1 84 ? -3.892 16.618 0.503 1.00 70.12 84 ARG A O 1
ATOM 713 N N . SER A 1 85 ? -4.524 17.247 2.574 1.00 65.69 85 SER A N 1
ATOM 714 C CA . SER A 1 85 ? -3.438 18.215 2.774 1.00 65.69 85 SER A CA 1
ATOM 715 C C . SER A 1 85 ? -2.064 17.535 2.761 1.00 65.69 85 SER A C 1
ATOM 717 O O . SER A 1 85 ? -1.188 17.927 1.993 1.00 65.69 85 SER A O 1
ATOM 719 N N . ILE A 1 86 ? -1.907 16.443 3.518 1.00 67.81 86 ILE A N 1
ATOM 720 C CA . ILE A 1 86 ? -0.650 15.673 3.605 1.00 67.81 86 ILE A CA 1
ATOM 721 C C . ILE A 1 86 ? -0.268 15.067 2.252 1.00 67.81 86 ILE A C 1
ATOM 723 O O . ILE A 1 86 ? 0.899 15.054 1.857 1.00 67.81 86 ILE A O 1
ATOM 727 N N . LEU A 1 87 ? -1.248 14.541 1.514 1.00 74.75 87 LEU A N 1
ATOM 728 C CA . LEU A 1 87 ? -1.006 14.062 0.157 1.00 74.75 87 LEU A CA 1
ATOM 729 C C . LEU A 1 87 ? -0.599 15.200 -0.785 1.00 74.75 87 LEU A C 1
ATOM 731 O O . LEU A 1 87 ? 0.302 15.006 -1.603 1.00 74.75 87 LEU A O 1
ATOM 735 N N . GLY A 1 88 ? -1.196 16.384 -0.625 1.00 76.44 88 GLY A N 1
ATOM 736 C CA . GLY A 1 88 ? -0.832 17.594 -1.357 1.00 76.44 88 GLY A CA 1
ATOM 737 C C . GLY A 1 88 ? 0.635 17.983 -1.163 1.00 76.44 88 GLY A C 1
ATOM 738 O O . GLY A 1 88 ? 1.326 18.240 -2.149 1.00 76.44 88 GLY A O 1
ATOM 739 N N . GLU A 1 89 ? 1.143 17.927 0.072 1.00 73.94 89 GLU A N 1
ATOM 740 C CA . GLU A 1 89 ? 2.569 18.135 0.381 1.00 73.94 89 GLU A CA 1
ATOM 741 C C . GLU A 1 89 ? 3.472 17.104 -0.313 1.00 73.94 89 GLU A C 1
ATOM 743 O O . GLU A 1 89 ? 4.574 17.424 -0.756 1.00 73.94 89 GLU A O 1
ATOM 748 N N . LYS A 1 90 ? 2.978 15.871 -0.484 1.00 75.50 90 LYS A N 1
ATOM 749 C CA . LYS A 1 90 ? 3.661 14.792 -1.217 1.00 75.50 90 LYS A CA 1
ATOM 750 C C . LYS A 1 90 ? 3.482 14.861 -2.738 1.00 75.50 90 LYS A C 1
ATOM 752 O O . LYS A 1 90 ? 3.908 13.934 -3.432 1.00 75.50 90 LYS A O 1
ATOM 757 N N . GLY A 1 91 ? 2.842 15.902 -3.273 1.00 82.69 91 GLY A N 1
ATOM 758 C CA . GLY A 1 91 ? 2.588 16.066 -4.710 1.00 82.69 91 GLY A CA 1
ATOM 759 C C . GLY A 1 91 ? 1.418 15.247 -5.269 1.00 82.69 91 GLY A C 1
ATOM 760 O O . GLY A 1 91 ? 1.240 15.185 -6.487 1.00 82.69 91 GLY A O 1
ATOM 761 N N . ILE A 1 92 ? 0.614 14.627 -4.401 1.00 85.12 92 ILE A N 1
ATOM 762 C CA . ILE A 1 92 ? -0.555 13.825 -4.767 1.00 85.12 92 ILE A CA 1
ATOM 763 C C . ILE A 1 92 ? -1.817 14.658 -4.543 1.00 85.12 92 ILE A C 1
ATOM 765 O O . ILE A 1 92 ? -2.196 14.974 -3.418 1.00 85.12 92 ILE A O 1
ATOM 769 N N . LYS A 1 93 ? -2.512 14.993 -5.627 1.00 87.62 93 LYS A N 1
ATOM 770 C CA . LYS A 1 93 ? -3.773 15.736 -5.588 1.00 87.62 93 LYS A CA 1
ATOM 771 C C . LYS A 1 93 ? -4.937 14.751 -5.621 1.00 87.62 93 LYS A C 1
ATOM 773 O O . LYS A 1 93 ? -5.150 14.090 -6.633 1.00 87.62 93 LYS A O 1
ATOM 778 N N . VAL A 1 94 ? -5.712 14.677 -4.539 1.00 77.94 94 VAL A N 1
ATOM 779 C CA . VAL A 1 94 ? -6.909 13.820 -4.454 1.00 77.94 94 VAL A CA 1
ATOM 780 C C . VAL A 1 94 ? -8.175 14.657 -4.611 1.00 77.94 94 VAL A C 1
ATOM 782 O O . VAL A 1 94 ? -8.507 15.483 -3.759 1.00 77.94 94 VAL A O 1
ATOM 785 N N . ARG A 1 95 ? -8.897 14.417 -5.703 1.00 78.12 95 ARG A N 1
ATOM 786 C CA . ARG A 1 95 ? -10.242 14.930 -5.995 1.00 78.12 95 ARG A CA 1
ATOM 787 C C . ARG A 1 95 ? -11.267 13.812 -5.787 1.00 78.12 95 ARG A C 1
ATOM 789 O O . ARG A 1 95 ? -10.910 12.679 -5.489 1.00 78.12 95 ARG A O 1
ATOM 796 N N . GLU A 1 96 ? -12.556 14.112 -5.920 1.00 63.34 96 GLU A N 1
ATOM 797 C CA . GLU A 1 96 ? -13.624 13.126 -5.670 1.00 63.34 96 GLU A CA 1
ATOM 798 C C . GLU A 1 96 ? -13.576 11.891 -6.583 1.00 63.34 96 GLU A C 1
ATOM 800 O O . GLU A 1 96 ? -13.941 10.803 -6.143 1.00 63.34 96 GLU A O 1
ATOM 805 N N . ASN A 1 97 ? -13.116 12.054 -7.827 1.00 72.94 97 ASN A N 1
ATOM 806 C CA . ASN A 1 97 ? -13.101 11.002 -8.853 1.00 72.94 97 ASN A CA 1
ATOM 807 C C . ASN A 1 97 ? -11.726 10.820 -9.509 1.00 72.94 97 ASN A C 1
ATOM 809 O O . ASN A 1 97 ? -11.618 10.126 -10.514 1.00 72.94 97 ASN A O 1
ATOM 813 N N . GLU A 1 98 ? -10.697 11.494 -8.999 1.00 83.75 98 GLU A N 1
ATOM 814 C CA . GLU A 1 98 ? -9.384 11.531 -9.635 1.00 83.75 98 GLU A CA 1
ATOM 815 C C . GLU A 1 98 ? -8.290 11.715 -8.584 1.00 83.75 98 GLU A C 1
ATOM 817 O O . GLU A 1 98 ? -8.373 12.605 -7.738 1.00 83.75 98 GLU A O 1
ATOM 822 N N . ILE A 1 99 ? -7.237 10.913 -8.675 1.00 85.62 99 ILE A N 1
ATOM 823 C CA . ILE A 1 99 ? -5.971 11.102 -7.975 1.00 85.62 99 ILE A CA 1
ATOM 824 C C . ILE A 1 99 ? -4.938 11.466 -9.037 1.00 85.62 99 ILE A C 1
ATOM 826 O O . ILE A 1 99 ? -4.636 10.656 -9.907 1.00 85.62 99 ILE A O 1
ATOM 830 N N . SER A 1 100 ? -4.384 12.672 -8.991 1.00 90.00 100 SER A N 1
ATOM 831 C CA . SER A 1 100 ? -3.374 13.111 -9.957 1.00 90.00 100 SER A CA 1
ATOM 832 C C . SER A 1 100 ? -2.041 13.411 -9.288 1.00 90.00 100 SER A C 1
ATOM 834 O O . SER A 1 100 ? -1.981 14.019 -8.220 1.00 90.00 100 SER A O 1
ATOM 836 N N . CYS A 1 101 ? -0.949 12.991 -9.922 1.00 89.94 101 CYS A N 1
ATOM 837 C CA . CYS A 1 101 ? 0.400 13.294 -9.456 1.00 89.94 101 CYS A CA 1
ATOM 838 C C . CYS A 1 101 ? 1.398 13.395 -10.617 1.00 89.94 101 CYS A C 1
ATOM 840 O O . CYS A 1 101 ? 1.156 12.947 -11.746 1.00 89.94 101 CYS A O 1
ATOM 842 N N . ARG A 1 102 ? 2.552 14.000 -10.327 1.00 88.19 102 ARG A N 1
ATOM 843 C CA . ARG A 1 102 ? 3.738 13.941 -11.186 1.00 88.19 102 ARG A CA 1
ATOM 844 C C . ARG A 1 102 ? 4.815 13.162 -10.459 1.00 88.19 102 ARG A C 1
ATOM 846 O O . ARG A 1 102 ? 5.141 13.516 -9.330 1.00 88.19 102 ARG A O 1
ATOM 853 N N . LEU A 1 103 ? 5.353 12.123 -11.089 1.00 87.56 103 LEU A N 1
ATOM 854 C CA . LEU A 1 103 ? 6.418 11.339 -10.474 1.00 87.56 103 LEU A CA 1
ATOM 855 C C . LEU A 1 103 ? 7.728 12.120 -10.467 1.00 87.56 103 LEU A C 1
ATOM 857 O O . LEU A 1 103 ? 8.070 12.795 -11.441 1.00 87.56 103 LEU A O 1
ATOM 861 N N . ASP A 1 104 ? 8.463 11.994 -9.369 1.00 84.75 104 ASP A N 1
ATOM 862 C CA . ASP A 1 104 ? 9.856 12.406 -9.311 1.00 84.75 104 ASP A CA 1
ATOM 863 C C . ASP A 1 104 ? 10.721 11.306 -9.926 1.00 84.75 104 ASP A C 1
ATOM 865 O O . ASP A 1 104 ? 11.032 10.302 -9.286 1.00 84.75 104 ASP A O 1
ATOM 869 N N . LEU A 1 105 ? 10.989 11.451 -11.222 1.00 77.69 105 LEU A N 1
ATOM 870 C CA . LEU A 1 105 ? 11.764 10.493 -11.998 1.00 77.69 105 LEU A CA 1
ATOM 871 C C . LEU A 1 105 ? 13.211 10.966 -12.078 1.00 77.69 105 LEU A C 1
ATOM 873 O O . LEU A 1 105 ? 13.474 12.070 -12.566 1.00 77.69 105 LEU A O 1
ATOM 877 N N . ASP A 1 106 ? 14.135 10.101 -11.670 1.00 63.72 106 ASP A N 1
ATOM 878 C CA . ASP A 1 106 ? 15.557 10.343 -11.862 1.00 63.72 106 ASP A CA 1
ATOM 879 C C . ASP A 1 106 ? 15.889 10.448 -13.361 1.00 63.72 106 ASP A C 1
ATOM 881 O O . ASP A 1 106 ? 15.285 9.759 -14.202 1.00 63.72 106 ASP A O 1
ATOM 885 N N . PRO A 1 107 ? 16.852 11.306 -13.745 1.00 56.75 107 PRO A N 1
ATOM 886 C CA . PRO A 1 107 ? 17.350 11.310 -15.105 1.00 56.75 107 PRO A CA 1
ATOM 887 C C . PRO A 1 107 ? 17.932 9.924 -15.454 1.00 56.75 107 PRO A C 1
ATOM 889 O O . PRO A 1 107 ? 18.606 9.290 -14.636 1.00 56.75 107 PRO A O 1
ATOM 892 N N . PRO A 1 108 ? 17.697 9.438 -16.686 1.00 43.66 108 PRO A N 1
ATOM 893 C CA . PRO A 1 108 ? 18.077 8.086 -17.102 1.00 43.66 108 PRO A CA 1
ATOM 894 C C . PRO A 1 108 ? 19.602 7.906 -17.219 1.00 43.66 108 PRO A C 1
ATOM 896 O O . PRO A 1 108 ? 20.088 6.777 -17.218 1.00 43.66 108 PRO A O 1
ATOM 899 N N . PHE A 1 109 ? 20.355 9.009 -17.297 1.00 47.44 109 PHE A N 1
ATOM 900 C CA . PHE A 1 109 ? 21.804 9.047 -17.464 1.00 47.44 109 PHE A CA 1
ATOM 901 C C . PHE A 1 109 ? 22.403 10.135 -16.570 1.00 47.44 109 PHE A C 1
ATOM 903 O O . PHE A 1 109 ? 21.831 11.223 -16.457 1.00 47.44 109 PHE A O 1
ATOM 910 N N . GLU A 1 110 ? 23.565 9.863 -15.974 1.00 41.31 110 GLU A N 1
ATOM 911 C CA . GLU A 1 110 ? 24.441 10.924 -15.488 1.00 41.31 110 GLU A CA 1
ATOM 912 C C . GLU A 1 110 ? 24.831 11.773 -16.698 1.00 41.31 110 GLU A C 1
ATOM 914 O O . GLU A 1 110 ? 25.665 11.390 -17.517 1.00 41.31 110 GLU A O 1
ATOM 919 N N . HIS A 1 111 ? 24.203 12.935 -16.856 1.00 37.09 111 HIS A N 1
ATOM 920 C CA . HIS A 1 111 ? 24.899 14.000 -17.547 1.00 37.09 111 HIS A CA 1
ATOM 921 C C . HIS A 1 111 ? 26.027 14.399 -16.607 1.00 37.09 111 HIS A C 1
ATOM 923 O O . HIS A 1 111 ? 25.774 15.078 -15.611 1.00 37.09 111 HIS A O 1
ATOM 929 N N . GLU A 1 112 ? 27.259 13.982 -16.912 1.00 34.34 112 GLU A N 1
ATOM 930 C CA . GLU A 1 112 ? 28.425 14.744 -16.481 1.00 34.34 112 GLU A CA 1
ATOM 931 C C . GLU A 1 112 ? 28.081 16.205 -16.763 1.00 34.34 112 GLU A C 1
ATOM 933 O O . GLU A 1 112 ? 27.918 16.611 -17.921 1.00 34.34 112 GLU A O 1
ATOM 938 N N . ARG A 1 113 ? 27.858 16.989 -15.705 1.00 36.75 113 ARG A N 1
ATOM 939 C CA . ARG A 1 113 ? 27.728 18.431 -15.839 1.00 36.75 113 ARG A CA 1
ATOM 940 C C . ARG A 1 113 ? 29.085 18.895 -16.341 1.00 36.75 113 ARG A C 1
ATOM 942 O O . ARG A 1 113 ? 29.966 19.204 -15.547 1.00 36.75 113 ARG A O 1
ATOM 949 N N . LYS A 1 114 ? 29.263 18.953 -17.661 1.00 37.28 114 LYS A N 1
ATOM 950 C CA . LYS A 1 114 ? 30.272 19.812 -18.261 1.00 37.28 114 LYS A CA 1
ATOM 951 C C . LYS A 1 114 ? 29.892 21.208 -17.806 1.00 37.28 114 LYS A C 1
ATOM 953 O O . LYS A 1 114 ? 28.962 21.808 -18.337 1.00 37.28 114 LYS A O 1
ATOM 958 N N . ILE A 1 115 ? 30.549 21.673 -16.749 1.00 35.81 115 ILE A N 1
ATOM 959 C CA . ILE A 1 115 ? 30.488 23.057 -16.308 1.00 35.81 115 ILE A CA 1
ATOM 960 C C . ILE A 1 115 ? 31.051 23.849 -17.484 1.00 35.81 115 ILE A C 1
ATOM 962 O O . ILE A 1 115 ? 32.263 23.998 -17.631 1.00 35.81 115 ILE A O 1
ATOM 966 N N . SER A 1 116 ? 30.179 24.293 -18.388 1.00 43.25 116 SER A N 1
ATOM 967 C CA . SER A 1 116 ? 30.554 25.290 -19.373 1.00 43.25 116 SER A CA 1
ATOM 968 C C . SER A 1 116 ? 30.887 26.535 -18.566 1.00 43.25 116 SER A C 1
ATOM 970 O O . SER A 1 116 ? 29.991 27.143 -17.975 1.00 43.25 116 SER A O 1
ATOM 972 N N . LYS A 1 117 ? 32.175 26.874 -18.478 1.00 39.88 117 LYS A N 1
ATOM 973 C CA . LYS A 1 117 ? 32.620 28.156 -17.933 1.00 39.88 117 LYS A CA 1
ATOM 974 C C . LYS A 1 117 ? 31.888 29.240 -18.722 1.00 39.88 117 LYS A C 1
ATOM 976 O O . LYS A 1 117 ? 32.169 29.428 -19.903 1.00 39.88 117 LYS A O 1
ATOM 981 N N . GLN A 1 118 ? 30.898 29.886 -18.109 1.00 47.66 118 GLN A N 1
ATOM 982 C CA . GLN A 1 118 ? 30.286 31.058 -18.719 1.00 47.66 118 GLN A CA 1
ATOM 983 C C . GLN A 1 118 ? 31.378 32.128 -18.860 1.00 47.66 118 GLN A C 1
ATOM 985 O O . GLN A 1 118 ? 32.118 32.359 -17.899 1.00 47.66 118 GLN A O 1
ATOM 990 N N . PRO A 1 119 ? 31.525 32.762 -20.033 1.00 45.69 119 PRO A N 1
ATOM 991 C CA . PRO A 1 119 ? 32.427 33.893 -20.177 1.00 45.69 119 PRO A CA 1
ATOM 992 C C . PRO A 1 119 ? 31.956 35.038 -19.272 1.00 45.69 119 PRO A C 1
ATOM 994 O O . PRO A 1 119 ? 30.758 35.290 -19.138 1.00 45.69 119 PRO A O 1
ATOM 997 N N . ALA A 1 120 ? 32.913 35.734 -18.657 1.00 49.44 120 ALA A N 1
ATOM 998 C CA . ALA A 1 120 ? 32.722 36.748 -17.616 1.00 49.44 120 ALA A CA 1
ATOM 999 C C . ALA A 1 120 ? 32.000 38.043 -18.067 1.00 49.44 120 ALA A C 1
ATOM 1001 O O . ALA A 1 120 ? 32.094 39.065 -17.395 1.00 49.44 120 ALA A O 1
ATOM 1002 N N . SER A 1 121 ? 31.284 38.032 -19.194 1.00 51.75 121 SER A N 1
ATOM 1003 C CA . SER A 1 121 ? 30.668 39.218 -19.804 1.00 51.75 121 SER A CA 1
ATOM 1004 C C . SER A 1 121 ? 29.176 39.074 -20.138 1.00 51.75 121 SER A C 1
ATOM 1006 O O . SER A 1 121 ? 28.607 39.945 -20.800 1.00 51.75 121 SER A O 1
ATOM 1008 N N . ALA A 1 122 ? 28.497 38.023 -19.670 1.00 41.47 122 ALA A N 1
ATOM 1009 C CA . ALA A 1 122 ? 27.054 37.898 -19.872 1.00 41.47 122 ALA A CA 1
ATOM 1010 C C . ALA A 1 122 ? 26.282 38.893 -18.980 1.00 41.47 122 ALA A C 1
ATOM 1012 O O . ALA A 1 122 ? 26.221 38.739 -17.760 1.00 41.47 122 ALA A O 1
ATOM 1013 N N . LYS A 1 123 ? 25.682 39.921 -19.598 1.00 49.78 123 LYS A N 1
ATOM 1014 C CA . LYS A 1 123 ? 24.747 40.854 -18.947 1.00 49.78 123 LYS A CA 1
ATOM 1015 C C . LYS A 1 123 ? 23.620 40.074 -18.255 1.00 49.78 123 LYS A C 1
ATOM 1017 O O . LYS A 1 123 ? 22.938 39.273 -18.892 1.00 49.78 123 LYS A O 1
ATOM 1022 N N . LEU A 1 124 ? 23.421 40.335 -16.962 1.00 46.19 124 LEU A N 1
ATOM 1023 C CA . LEU A 1 124 ? 22.328 39.780 -16.160 1.00 46.19 124 LEU A CA 1
ATOM 1024 C C . LEU A 1 124 ? 20.973 40.262 -16.711 1.00 46.19 124 LEU A C 1
ATOM 1026 O O . LEU A 1 124 ? 20.754 41.475 -16.761 1.00 46.19 124 LEU A O 1
ATOM 1030 N N . PRO A 1 125 ? 20.045 39.368 -17.097 1.00 43.12 125 PRO A N 1
ATOM 1031 C CA . PRO A 1 125 ? 18.696 39.778 -17.459 1.00 43.12 125 PRO A CA 1
ATOM 1032 C C . PRO A 1 125 ? 17.940 40.234 -16.205 1.00 43.12 125 PRO A C 1
ATOM 1034 O O . PRO A 1 125 ? 17.746 39.467 -15.262 1.00 43.12 125 PRO A O 1
ATOM 1037 N N . THR A 1 126 ? 17.472 41.479 -16.207 1.00 42.72 126 THR A N 1
ATOM 1038 C CA . THR A 1 126 ? 16.593 42.086 -15.195 1.00 42.72 126 THR A CA 1
ATOM 1039 C C . THR A 1 126 ? 15.123 41.734 -15.434 1.00 42.72 126 THR A C 1
ATOM 1041 O O . THR A 1 126 ? 14.252 42.596 -15.435 1.00 42.72 126 THR A O 1
ATOM 1044 N N . HIS A 1 127 ? 14.817 40.448 -15.605 1.00 41.31 127 HIS A N 1
ATOM 1045 C CA . HIS A 1 127 ? 13.445 39.958 -15.498 1.00 41.31 127 HIS A CA 1
ATOM 1046 C C . HIS A 1 127 ? 13.374 39.008 -14.306 1.00 41.31 127 HIS A C 1
ATOM 1048 O O . HIS A 1 127 ? 13.782 37.849 -14.377 1.00 41.31 127 HIS A O 1
ATOM 1054 N N . ARG A 1 128 ? 12.861 39.509 -13.174 1.00 37.69 128 ARG A N 1
ATOM 1055 C CA . ARG A 1 128 ? 12.326 38.640 -12.121 1.00 37.69 128 ARG A CA 1
ATOM 1056 C C . ARG A 1 128 ? 11.063 38.000 -12.689 1.00 37.69 128 ARG A C 1
ATOM 1058 O O . ARG A 1 128 ? 9.964 38.505 -12.493 1.00 37.69 128 ARG A O 1
ATOM 1065 N N . GLU A 1 129 ? 11.224 36.903 -13.421 1.00 39.59 129 GLU A N 1
ATOM 1066 C CA . GLU A 1 129 ? 10.136 35.947 -13.566 1.00 39.59 129 GLU A CA 1
ATOM 1067 C C . GLU A 1 129 ? 9.709 35.563 -12.150 1.00 39.59 129 GLU A C 1
ATOM 1069 O O . GLU A 1 129 ? 10.531 35.130 -11.332 1.00 39.59 129 GLU A O 1
ATOM 1074 N N . ILE A 1 130 ? 8.433 35.780 -11.834 1.00 38.28 130 ILE A N 1
ATOM 1075 C CA . ILE A 1 130 ? 7.799 35.157 -10.680 1.00 38.28 130 ILE A CA 1
ATOM 1076 C C . ILE A 1 130 ? 7.962 33.661 -10.937 1.00 38.28 130 ILE A C 1
ATOM 1078 O O . ILE A 1 130 ? 7.223 33.083 -11.726 1.00 38.28 130 ILE A O 1
ATOM 1082 N N . ARG A 1 131 ? 9.001 33.049 -10.359 1.00 37.50 131 ARG A N 1
ATOM 1083 C CA . ARG A 1 131 ? 9.191 31.604 -10.419 1.00 37.50 131 ARG A CA 1
ATOM 1084 C C . ARG A 1 131 ? 7.988 31.002 -9.716 1.00 37.50 131 ARG A C 1
ATOM 1086 O O . ARG A 1 131 ? 7.959 30.956 -8.485 1.00 37.50 131 ARG A O 1
ATOM 1093 N N . GLU A 1 132 ? 6.989 30.586 -10.491 1.00 41.75 132 GLU A N 1
ATOM 1094 C CA . GLU A 1 132 ? 5.952 29.687 -10.009 1.00 41.75 132 GLU A CA 1
ATOM 1095 C C . GLU A 1 132 ? 6.675 28.563 -9.274 1.00 41.75 132 GLU A C 1
ATOM 1097 O O . GLU A 1 132 ? 7.584 27.928 -9.823 1.00 41.75 132 GLU A O 1
ATOM 1102 N N . ARG A 1 133 ? 6.356 28.386 -7.986 1.00 44.38 133 ARG A N 1
ATOM 1103 C CA . ARG A 1 133 ? 6.956 27.306 -7.208 1.00 44.38 133 ARG A CA 1
ATOM 1104 C C . ARG A 1 133 ? 6.704 26.015 -7.990 1.00 44.38 133 ARG A C 1
ATOM 1106 O O . ARG A 1 133 ? 5.548 25.760 -8.333 1.00 44.38 133 ARG A O 1
ATOM 1113 N N . PRO A 1 134 ? 7.747 25.231 -8.310 1.00 58.53 134 PRO A N 1
ATOM 1114 C CA . PRO A 1 134 ? 7.558 24.013 -9.078 1.00 58.53 134 PRO A CA 1
ATOM 1115 C C . PRO A 1 134 ? 6.542 23.135 -8.349 1.00 58.53 134 PRO A C 1
ATOM 1117 O O . PRO A 1 134 ? 6.657 22.942 -7.137 1.00 58.53 134 PRO A O 1
ATOM 1120 N N . GLU A 1 135 ? 5.527 22.650 -9.073 1.00 65.50 135 GLU A N 1
ATOM 1121 C CA . GLU A 1 135 ? 4.534 21.747 -8.487 1.00 65.50 135 GLU A CA 1
ATOM 1122 C C . GLU A 1 135 ? 5.258 20.583 -7.783 1.00 65.50 135 GLU A C 1
ATOM 1124 O O . GLU A 1 135 ? 6.163 19.992 -8.390 1.00 65.50 135 GLU A O 1
ATOM 1129 N N . PRO A 1 136 ? 4.889 20.246 -6.532 1.00 75.00 136 PRO A N 1
ATOM 1130 C CA . PRO A 1 136 ? 5.532 19.167 -5.796 1.00 75.00 136 PRO A CA 1
ATOM 1131 C C . PRO A 1 136 ? 5.413 17.850 -6.570 1.00 75.00 136 PRO A C 1
ATOM 1133 O O . PRO A 1 136 ? 4.356 17.522 -7.115 1.00 75.00 136 PRO A O 1
ATOM 1136 N N . ARG A 1 137 ? 6.521 17.106 -6.640 1.00 84.62 137 ARG A N 1
ATOM 1137 C CA . ARG A 1 137 ? 6.599 15.792 -7.288 1.00 84.62 137 ARG A CA 1
ATOM 1138 C C . ARG A 1 137 ? 6.503 14.679 -6.249 1.00 84.62 137 ARG A C 1
ATOM 1140 O O . ARG A 1 137 ? 6.907 14.842 -5.101 1.00 84.62 137 ARG A O 1
ATOM 1147 N N . THR A 1 138 ? 5.986 13.535 -6.671 1.00 86.44 138 THR A N 1
ATOM 1148 C CA . THR A 1 138 ? 5.699 12.373 -5.831 1.00 86.44 138 THR A CA 1
ATOM 1149 C C . THR A 1 138 ? 6.695 11.249 -6.094 1.00 86.44 138 THR A C 1
ATOM 1151 O O . THR A 1 138 ? 6.917 10.867 -7.240 1.00 86.44 138 THR A O 1
ATOM 1154 N N . LYS A 1 139 ? 7.239 10.640 -5.037 1.00 88.94 139 LYS A N 1
ATOM 1155 C CA . LYS A 1 139 ? 8.026 9.399 -5.151 1.00 88.94 139 LYS A CA 1
ATOM 1156 C C . LYS A 1 139 ? 7.140 8.214 -5.553 1.00 88.94 139 LYS A C 1
ATOM 1158 O O . LYS A 1 139 ? 6.025 8.085 -5.046 1.00 88.94 139 LYS A O 1
ATOM 1163 N N . LEU A 1 140 ? 7.662 7.289 -6.362 1.00 91.31 140 LEU A N 1
ATOM 1164 C CA . LEU A 1 140 ? 6.947 6.078 -6.799 1.00 91.31 140 LEU A CA 1
ATOM 1165 C C . LEU A 1 140 ? 6.363 5.267 -5.627 1.00 91.31 140 LEU A C 1
ATOM 1167 O O . LEU A 1 140 ? 5.190 4.894 -5.649 1.00 91.31 140 LEU A O 1
ATOM 1171 N N . LYS A 1 141 ? 7.155 5.083 -4.562 1.00 91.62 141 LYS A N 1
ATOM 1172 C CA . LYS A 1 141 ? 6.727 4.443 -3.308 1.00 91.62 141 LYS A CA 1
ATOM 1173 C C . LYS A 1 141 ? 5.500 5.121 -2.699 1.00 91.62 141 LYS A C 1
ATOM 1175 O O . LYS A 1 141 ? 4.562 4.437 -2.306 1.00 91.62 141 LYS A O 1
ATOM 1180 N N . SER A 1 142 ? 5.483 6.453 -2.642 1.00 90.25 142 SER A N 1
ATOM 1181 C CA . SER A 1 142 ? 4.369 7.210 -2.062 1.00 90.25 142 SER A CA 1
ATOM 1182 C C . SER A 1 142 ? 3.073 6.976 -2.831 1.00 90.25 142 SER A C 1
ATOM 1184 O O . SER A 1 142 ? 2.061 6.690 -2.205 1.00 90.25 142 SER A O 1
ATOM 1186 N N . LEU A 1 143 ? 3.106 7.019 -4.168 1.00 92.88 143 LEU A N 1
ATOM 1187 C CA . LEU A 1 143 ? 1.929 6.717 -4.989 1.00 92.88 143 LEU A CA 1
ATOM 1188 C C . LEU A 1 143 ? 1.419 5.290 -4.739 1.00 92.88 143 LEU A C 1
ATOM 1190 O O . LEU A 1 143 ? 0.222 5.082 -4.557 1.00 92.88 143 LEU A O 1
ATOM 1194 N N . PHE A 1 144 ? 2.321 4.310 -4.691 1.00 95.19 144 PHE A N 1
ATOM 1195 C CA . PHE A 1 144 ? 1.940 2.920 -4.461 1.00 95.19 144 PHE A CA 1
ATOM 1196 C C . PHE A 1 144 ? 1.317 2.695 -3.077 1.00 95.19 144 PHE A C 1
ATOM 1198 O O . PHE A 1 144 ? 0.278 2.048 -2.967 1.00 95.19 144 PHE A O 1
ATOM 1205 N N . LEU A 1 145 ? 1.885 3.277 -2.019 1.00 92.75 145 LEU A N 1
ATOM 1206 C CA . LEU A 1 145 ? 1.283 3.204 -0.686 1.00 92.75 145 LEU A CA 1
ATOM 1207 C C . LEU A 1 145 ? -0.105 3.873 -0.654 1.00 92.75 145 LEU A C 1
ATOM 1209 O O . LEU A 1 145 ? -0.989 3.383 0.047 1.00 92.75 145 LEU A O 1
ATOM 1213 N N . THR A 1 146 ? -0.337 4.927 -1.454 1.00 90.19 146 THR A N 1
ATOM 1214 C CA . THR A 1 146 ? -1.654 5.579 -1.578 1.00 90.19 146 THR A CA 1
ATOM 1215 C C . THR A 1 146 ? -2.641 4.616 -2.211 1.00 90.19 146 THR A C 1
ATOM 1217 O O . THR A 1 146 ? -3.735 4.434 -1.685 1.00 90.19 146 THR A O 1
ATOM 1220 N N . MET A 1 147 ? -2.233 3.954 -3.298 1.00 92.19 147 MET A N 1
ATOM 1221 C CA . MET A 1 147 ? -3.050 2.952 -3.983 1.00 92.19 147 MET A CA 1
ATOM 1222 C C . MET A 1 147 ? -3.491 1.833 -3.040 1.00 92.19 147 MET A C 1
ATOM 1224 O O . MET A 1 147 ? -4.666 1.467 -3.012 1.00 92.19 147 MET A O 1
ATOM 1228 N N . LEU A 1 148 ? -2.551 1.299 -2.256 1.00 92.62 148 LEU A N 1
ATOM 1229 C CA . LEU A 1 148 ? -2.831 0.231 -1.304 1.00 92.62 148 LEU A CA 1
ATOM 1230 C C . LEU A 1 148 ? -3.773 0.687 -0.183 1.00 92.62 148 LEU A C 1
ATOM 1232 O O . LEU A 1 148 ? -4.664 -0.070 0.199 1.00 92.62 148 LEU A O 1
ATOM 1236 N N . GLN A 1 149 ? -3.601 1.906 0.328 1.00 87.50 149 GLN A N 1
ATOM 1237 C CA . GLN A 1 149 ? -4.421 2.433 1.416 1.00 87.50 149 GLN A CA 1
ATOM 1238 C C . GLN A 1 149 ? -5.851 2.768 0.977 1.00 87.50 149 GLN A C 1
ATOM 1240 O O . GLN A 1 149 ? -6.796 2.337 1.632 1.00 87.50 149 GLN A O 1
ATOM 1245 N N . GLU A 1 150 ? -6.031 3.470 -0.146 1.00 83.25 150 GLU A N 1
ATOM 1246 C CA . GLU A 1 150 ? -7.357 3.855 -0.668 1.00 83.25 150 GLU A CA 1
ATOM 1247 C C . GLU A 1 150 ? -8.264 2.641 -0.912 1.00 83.25 150 GLU A C 1
ATOM 1249 O O . GLU A 1 150 ? -9.479 2.701 -0.728 1.00 83.25 150 GLU A O 1
ATOM 1254 N N . TYR A 1 151 ? -7.667 1.505 -1.277 1.00 82.38 151 TYR A N 1
ATOM 1255 C CA . TYR A 1 151 ? -8.380 0.248 -1.503 1.00 82.38 151 TYR A CA 1
ATOM 1256 C C . TYR A 1 151 ? -8.259 -0.755 -0.356 1.00 82.38 151 TYR A C 1
ATOM 1258 O O . TYR A 1 151 ? -8.572 -1.940 -0.533 1.00 82.38 151 TYR A O 1
ATOM 1266 N N . LYS A 1 152 ? -7.827 -0.295 0.824 1.00 84.25 152 LYS A N 1
ATOM 1267 C CA . LYS A 1 152 ? -7.726 -1.090 2.054 1.00 84.25 152 LYS A CA 1
ATOM 1268 C C . LYS A 1 152 ? -6.988 -2.415 1.863 1.00 84.25 152 LYS A C 1
ATOM 1270 O O . LYS A 1 152 ? -7.374 -3.448 2.404 1.00 84.25 152 LYS A O 1
ATOM 1275 N N . VAL A 1 153 ? -5.937 -2.417 1.045 1.00 88.00 153 VAL A N 1
ATOM 1276 C CA . VAL A 1 153 ? -5.046 -3.576 0.914 1.00 88.00 153 VAL A CA 1
ATOM 1277 C C . VAL A 1 153 ? -4.250 -3.765 2.204 1.00 88.00 153 VAL A C 1
ATOM 1279 O O . VAL A 1 153 ? -3.882 -4.881 2.548 1.00 88.00 153 VAL A O 1
ATOM 1282 N N . SER A 1 154 ? -4.028 -2.712 2.983 1.00 89.69 154 SER A N 1
ATOM 1283 C CA . SER A 1 154 ? -3.404 -2.827 4.299 1.00 89.69 154 SER A CA 1
ATOM 1284 C C . SER A 1 154 ? -4.339 -3.301 5.420 1.00 89.69 154 SER A C 1
ATOM 1286 O O . SER A 1 154 ? -3.881 -3.461 6.547 1.00 89.69 154 SER A O 1
ATOM 1288 N N . GLU A 1 155 ? -5.615 -3.575 5.125 1.00 91.31 155 GLU A N 1
ATOM 1289 C CA . GLU A 1 155 ? -6.569 -4.188 6.056 1.00 91.31 155 GLU A CA 1
ATOM 1290 C C . GLU A 1 155 ? -6.589 -5.711 5.870 1.00 91.31 155 GLU A C 1
ATOM 1292 O O . GLU A 1 155 ? -6.852 -6.225 4.776 1.00 91.31 155 GLU A O 1
ATOM 1297 N N . TYR A 1 156 ? -6.326 -6.456 6.938 1.00 92.19 156 TYR A N 1
ATOM 1298 C CA . TYR A 1 156 ? -6.478 -7.903 6.982 1.00 92.19 156 TYR A CA 1
ATOM 1299 C C . TYR A 1 156 ? -7.763 -8.285 7.717 1.00 92.19 156 TYR A C 1
ATOM 1301 O O . TYR A 1 156 ? -7.940 -7.970 8.890 1.00 92.19 156 TYR A O 1
ATOM 1309 N N . ARG A 1 157 ? -8.642 -9.008 7.015 1.00 89.81 157 ARG A N 1
ATOM 1310 C CA . ARG A 1 157 ? -9.839 -9.641 7.576 1.00 89.81 157 ARG A CA 1
ATOM 1311 C C . ARG A 1 157 ? -9.663 -11.158 7.546 1.00 89.81 157 ARG A C 1
ATOM 1313 O O . ARG A 1 157 ? -9.434 -11.692 6.453 1.00 89.81 157 ARG A O 1
ATOM 1320 N N . PRO A 1 158 ? -9.795 -11.858 8.681 1.00 86.19 158 PRO A N 1
ATOM 1321 C CA . PRO A 1 158 ? -9.758 -13.316 8.719 1.00 86.19 158 PRO A CA 1
ATOM 1322 C C . PRO A 1 158 ? -10.761 -13.928 7.734 1.00 86.19 158 PRO A C 1
ATOM 1324 O O . PRO A 1 158 ? -11.910 -13.504 7.664 1.00 86.19 158 PRO A O 1
ATOM 1327 N N . GLY A 1 159 ? -10.316 -14.887 6.917 1.00 77.19 159 GLY A N 1
ATOM 1328 C CA . GLY A 1 159 ? -11.151 -15.537 5.893 1.00 77.19 159 GLY A CA 1
ATOM 1329 C C . GLY A 1 159 ? -11.487 -14.678 4.660 1.00 77.19 159 GLY A C 1
ATOM 1330 O O . GLY A 1 159 ? -12.003 -15.199 3.672 1.00 77.19 159 GLY A O 1
ATOM 1331 N N . GLY A 1 160 ? -11.159 -13.383 4.663 1.00 75.38 160 GLY A N 1
ATOM 1332 C CA . GLY A 1 160 ? -11.419 -12.479 3.547 1.00 75.38 160 GLY A CA 1
ATOM 1333 C C . GLY A 1 160 ? -10.464 -12.691 2.369 1.00 75.38 160 GLY A C 1
ATOM 1334 O O . GLY A 1 160 ? -9.247 -12.800 2.530 1.00 75.38 160 GLY A O 1
ATOM 1335 N N . ARG A 1 161 ? -10.996 -12.675 1.140 1.00 79.00 161 ARG A N 1
ATOM 1336 C CA . ARG A 1 161 ? -10.156 -12.664 -0.070 1.00 79.00 161 ARG A CA 1
ATOM 1337 C C . ARG A 1 161 ? -9.435 -11.318 -0.203 1.00 79.00 161 ARG A C 1
ATOM 1339 O O . ARG A 1 161 ? -10.065 -10.259 -0.215 1.00 79.00 161 ARG A O 1
ATOM 1346 N N . ARG A 1 162 ? -8.110 -11.361 -0.366 1.00 81.88 162 ARG A N 1
ATOM 1347 C CA . ARG A 1 162 ? -7.265 -10.162 -0.515 1.00 81.88 162 ARG A CA 1
ATOM 1348 C C . ARG A 1 162 ? -7.430 -9.526 -1.904 1.00 81.88 162 ARG A C 1
ATOM 1350 O O . ARG A 1 162 ? -7.760 -8.346 -1.981 1.00 81.88 162 ARG A O 1
ATOM 1357 N N . ASN A 1 163 ? -7.303 -10.318 -2.977 1.00 85.00 163 ASN A N 1
ATOM 1358 C CA . ASN A 1 163 ? -7.448 -9.897 -4.384 1.00 85.00 163 ASN A CA 1
ATOM 1359 C C . ASN A 1 163 ? -6.689 -8.593 -4.697 1.00 85.00 163 ASN A C 1
ATOM 1361 O O . ASN A 1 163 ? -7.285 -7.596 -5.117 1.00 85.00 163 ASN A O 1
ATOM 1365 N N . ILE A 1 164 ? -5.384 -8.586 -4.434 1.00 91.19 164 ILE A N 1
ATOM 1366 C CA . ILE A 1 164 ? -4.542 -7.387 -4.473 1.00 91.19 164 ILE A CA 1
ATOM 1367 C C . ILE A 1 164 ? -4.478 -6.840 -5.894 1.00 91.19 164 ILE A C 1
ATOM 1369 O O . ILE A 1 164 ? -4.694 -5.646 -6.093 1.00 91.19 164 ILE A O 1
ATOM 1373 N N . SER A 1 165 ? -4.284 -7.706 -6.892 1.00 92.00 165 SER A N 1
ATOM 1374 C CA . SER A 1 165 ? -4.249 -7.285 -8.296 1.00 92.00 165 SER A CA 1
ATOM 1375 C C . SER A 1 165 ? -5.539 -6.598 -8.742 1.00 92.00 165 SER A C 1
ATOM 1377 O O . SER A 1 165 ? -5.496 -5.494 -9.283 1.00 92.00 165 SER A O 1
ATOM 1379 N N . LYS A 1 166 ? -6.700 -7.196 -8.443 1.00 86.81 166 LYS A N 1
ATOM 1380 C CA . LYS A 1 166 ? -8.018 -6.631 -8.771 1.00 86.81 166 LYS A CA 1
ATOM 1381 C C . LYS A 1 166 ? -8.212 -5.254 -8.133 1.00 86.81 166 LYS A C 1
ATOM 1383 O O . LYS A 1 166 ? -8.728 -4.349 -8.781 1.00 86.81 166 LYS A O 1
ATOM 1388 N N . ARG A 1 167 ? -7.795 -5.084 -6.874 1.00 88.31 167 ARG A N 1
ATOM 1389 C CA . ARG A 1 167 ? -7.867 -3.794 -6.169 1.00 88.31 167 ARG A CA 1
ATOM 1390 C C . ARG A 1 167 ? -6.930 -2.751 -6.785 1.00 88.31 167 ARG A C 1
ATOM 1392 O O . ARG A 1 167 ? -7.353 -1.616 -6.971 1.00 88.31 167 ARG A O 1
ATOM 1399 N N . LEU A 1 168 ? -5.706 -3.142 -7.154 1.00 91.31 168 LEU A N 1
ATOM 1400 C CA . LEU A 1 168 ? -4.730 -2.269 -7.819 1.00 91.31 168 LEU A CA 1
ATOM 1401 C C . LEU A 1 168 ? -5.203 -1.800 -9.204 1.00 91.31 168 LEU A C 1
ATOM 1403 O O . LEU A 1 168 ? -5.039 -0.630 -9.536 1.00 91.31 168 LEU A O 1
ATOM 1407 N N . TYR A 1 169 ? -5.837 -2.672 -9.990 1.00 88.31 169 TYR A N 1
ATOM 1408 C CA . TYR A 1 169 ? -6.449 -2.259 -11.255 1.00 88.31 169 TYR A CA 1
ATOM 1409 C C . TYR A 1 169 ? -7.636 -1.319 -11.039 1.00 88.31 169 TYR A C 1
ATOM 1411 O O . TYR A 1 169 ? -7.733 -0.302 -11.716 1.00 88.31 169 TYR A O 1
ATOM 1419 N N . LYS A 1 170 ? -8.484 -1.592 -10.042 1.00 85.38 170 LYS A N 1
ATOM 1420 C CA . LYS A 1 170 ? -9.650 -0.748 -9.757 1.00 85.38 170 LYS A CA 1
ATOM 1421 C C . LYS A 1 170 ? -9.262 0.666 -9.294 1.00 85.38 170 LYS A C 1
ATOM 1423 O O . LYS A 1 170 ? -9.907 1.633 -9.676 1.00 85.38 170 LYS A O 1
ATOM 1428 N N . ILE A 1 171 ? -8.191 0.827 -8.507 1.00 88.12 171 ILE A N 1
ATOM 1429 C CA . ILE A 1 171 ? -7.688 2.170 -8.156 1.00 88.12 171 ILE A CA 1
ATOM 1430 C C . ILE A 1 171 ? -7.022 2.876 -9.345 1.00 88.12 171 ILE A C 1
ATOM 1432 O O . ILE A 1 171 ? -7.077 4.100 -9.444 1.00 88.12 171 ILE A O 1
ATOM 1436 N N . ALA A 1 172 ? -6.421 2.128 -10.273 1.00 88.62 172 ALA A N 1
ATOM 1437 C CA . ALA A 1 172 ? -5.753 2.696 -11.440 1.00 88.62 172 ALA A CA 1
ATOM 1438 C C . ALA A 1 172 ? -6.705 3.425 -12.402 1.00 88.62 172 ALA A C 1
ATOM 1440 O O . ALA A 1 172 ? -6.260 4.323 -13.118 1.00 88.62 172 ALA A O 1
ATOM 1441 N N . GLU A 1 173 ? -7.998 3.087 -12.385 1.00 86.38 173 GLU A N 1
ATOM 1442 C CA . GLU A 1 173 ? -9.051 3.750 -13.172 1.00 86.38 173 GLU A CA 1
ATOM 1443 C C . GLU A 1 173 ? -9.185 5.243 -12.836 1.00 86.38 173 GLU A C 1
ATOM 1445 O O . GLU A 1 173 ? -9.511 6.052 -13.705 1.00 86.38 173 GLU A O 1
ATOM 1450 N N . ILE A 1 174 ? -8.895 5.622 -11.586 1.00 87.19 174 ILE A N 1
ATOM 1451 C CA . ILE A 1 174 ? -9.022 7.004 -11.108 1.00 87.19 174 ILE A CA 1
ATOM 1452 C C . ILE A 1 174 ? -7.674 7.713 -10.945 1.00 87.19 174 ILE A C 1
ATOM 1454 O O . ILE A 1 174 ? -7.651 8.863 -10.516 1.00 87.19 174 ILE A O 1
ATOM 1458 N N . ILE A 1 175 ? -6.546 7.066 -11.257 1.00 90.88 175 ILE A N 1
ATOM 1459 C CA . ILE A 1 175 ? -5.218 7.673 -11.106 1.00 90.88 175 ILE A CA 1
ATOM 1460 C C . ILE A 1 175 ? -4.712 8.231 -12.439 1.00 90.88 175 ILE A C 1
ATOM 1462 O O . ILE A 1 175 ? -4.696 7.542 -13.458 1.00 90.88 175 ILE A O 1
ATOM 1466 N N . VAL A 1 176 ? -4.191 9.459 -12.404 1.00 91.31 176 VAL A N 1
ATOM 1467 C CA . VAL A 1 176 ? -3.471 10.102 -13.506 1.00 91.31 176 VAL A CA 1
ATOM 1468 C C . VAL A 1 176 ? -2.024 10.379 -13.092 1.00 91.31 176 VAL A C 1
ATOM 1470 O O . VAL A 1 176 ? -1.758 11.208 -12.221 1.00 91.31 176 VAL A O 1
ATOM 1473 N N . VAL A 1 177 ? -1.075 9.723 -13.759 1.00 89.62 177 VAL A N 1
ATOM 1474 C CA . VAL A 1 177 ? 0.370 9.864 -13.531 1.00 89.62 177 VAL A CA 1
ATOM 1475 C C . VAL A 1 177 ? 1.010 10.543 -14.732 1.00 89.62 177 VAL A C 1
ATO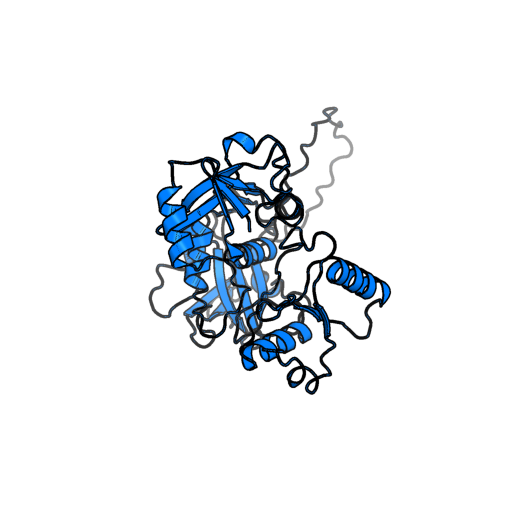M 1477 O O . VAL A 1 177 ? 0.882 10.060 -15.853 1.00 89.62 177 VAL A O 1
ATOM 1480 N N . ASN A 1 178 ? 1.715 11.660 -14.532 1.00 86.31 178 ASN A N 1
ATOM 1481 C CA . ASN A 1 178 ? 2.402 12.377 -15.622 1.00 86.31 178 ASN A CA 1
ATOM 1482 C C . ASN A 1 178 ? 1.485 12.665 -16.835 1.00 86.31 178 ASN A C 1
ATOM 1484 O O . ASN A 1 178 ? 1.932 12.659 -17.980 1.00 86.31 178 ASN A O 1
ATOM 1488 N N . LYS A 1 179 ? 0.200 12.956 -16.575 1.00 84.12 179 LYS A N 1
ATOM 1489 C CA . LYS A 1 179 ? -0.864 13.184 -17.578 1.00 84.12 179 LYS A CA 1
ATOM 1490 C C . LYS A 1 179 ? -1.312 11.938 -18.367 1.00 84.12 179 LYS A C 1
ATOM 1492 O O . LYS A 1 179 ? -2.006 12.092 -19.366 1.00 84.12 179 LYS A O 1
ATOM 1497 N N . MET A 1 180 ? -0.953 10.734 -17.931 1.00 87.19 180 MET A N 1
ATOM 1498 C CA . MET A 1 180 ? -1.433 9.457 -18.474 1.00 87.19 180 MET A CA 1
ATOM 1499 C C . MET A 1 180 ? -2.329 8.773 -17.443 1.00 87.19 180 MET A C 1
ATOM 1501 O O . MET A 1 180 ? -2.034 8.830 -16.248 1.00 87.19 180 MET A O 1
ATOM 1505 N N . ARG A 1 181 ? -3.418 8.126 -17.872 1.00 89.88 181 ARG A N 1
ATOM 1506 C CA . ARG A 1 181 ? -4.227 7.325 -16.945 1.00 89.88 181 ARG A CA 1
ATOM 1507 C C . ARG A 1 181 ? -3.444 6.082 -16.554 1.00 89.88 181 ARG A C 1
ATOM 1509 O O . ARG A 1 181 ? -2.873 5.416 -17.416 1.00 89.88 181 ARG A O 1
ATOM 1516 N N . LEU A 1 182 ? -3.424 5.765 -15.263 1.00 90.81 182 LEU A N 1
ATOM 1517 C CA . LEU A 1 182 ? -2.640 4.647 -14.759 1.00 90.81 182 LEU A CA 1
ATOM 1518 C C . LEU A 1 182 ? -3.139 3.318 -15.334 1.00 90.81 182 LEU A C 1
ATOM 1520 O O . LEU A 1 182 ? -2.315 2.497 -15.712 1.00 90.81 182 LEU A O 1
ATOM 1524 N N . GLN A 1 183 ? -4.455 3.135 -15.481 1.00 89.00 183 GLN A N 1
ATOM 1525 C CA . GLN A 1 183 ? -5.044 1.925 -16.075 1.00 89.00 183 GLN A CA 1
ATOM 1526 C C . GLN A 1 183 ? -4.473 1.576 -17.466 1.00 89.00 183 GLN A C 1
ATOM 1528 O O . GLN A 1 183 ? -4.360 0.401 -17.797 1.00 89.00 183 GLN A O 1
ATOM 1533 N N . ASP A 1 184 ? -4.086 2.582 -18.261 1.00 87.00 184 ASP A N 1
ATOM 1534 C CA . ASP A 1 184 ? -3.625 2.389 -19.642 1.00 87.00 184 ASP A CA 1
ATOM 1535 C C . ASP A 1 184 ? -2.150 1.961 -19.687 1.00 87.00 184 ASP A C 1
ATOM 1537 O O . ASP A 1 184 ? -1.661 1.465 -20.701 1.00 87.00 184 ASP A O 1
ATOM 1541 N N . ILE A 1 185 ? -1.426 2.179 -18.587 1.00 89.62 185 ILE A N 1
ATOM 1542 C CA . ILE A 1 185 ? 0.020 1.976 -18.498 1.00 89.62 185 ILE A CA 1
ATOM 1543 C C . ILE A 1 185 ? 0.427 0.997 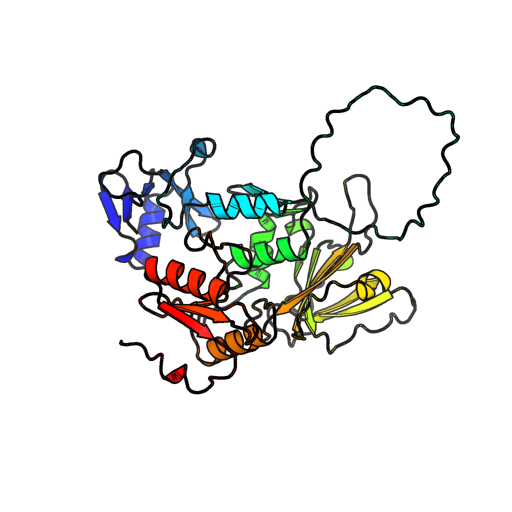-17.392 1.00 89.62 185 ILE A C 1
ATOM 1545 O O . ILE A 1 185 ? 1.619 0.714 -17.260 1.00 89.62 185 ILE A O 1
ATOM 1549 N N . LEU A 1 186 ? -0.524 0.508 -16.590 1.00 91.75 186 LEU A N 1
ATOM 1550 C CA . LEU A 1 186 ? -0.296 -0.350 -15.431 1.00 91.75 186 LEU A CA 1
ATOM 1551 C C . LEU A 1 186 ? -0.298 -1.827 -15.807 1.00 91.75 186 LEU A C 1
ATOM 1553 O O . LEU A 1 186 ? -1.249 -2.353 -16.379 1.00 91.75 186 LEU A O 1
ATOM 1557 N N . TYR A 1 187 ? 0.724 -2.523 -15.341 1.00 91.88 187 TYR A N 1
ATOM 1558 C CA . TYR A 1 187 ? 0.775 -3.968 -15.284 1.00 91.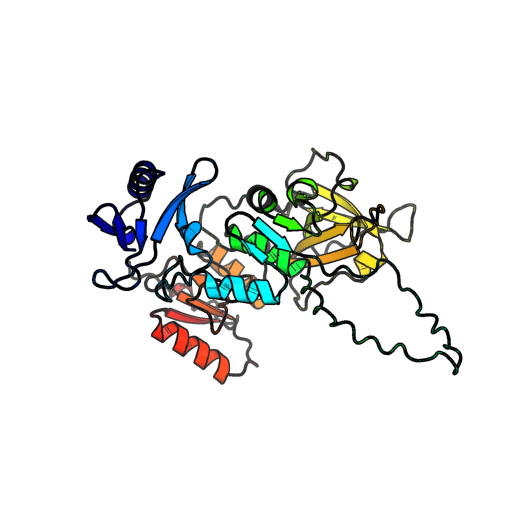88 187 TYR A CA 1
ATOM 1559 C C . TYR A 1 187 ? 0.927 -4.434 -13.837 1.00 91.88 187 TYR A C 1
ATOM 1561 O O . TYR A 1 187 ? 1.821 -3.978 -13.123 1.00 91.88 187 TYR A O 1
ATOM 1569 N N . VAL A 1 188 ? 0.088 -5.385 -13.423 1.00 93.00 188 VAL A N 1
ATOM 1570 C CA . VAL A 1 188 ? 0.197 -6.056 -12.126 1.00 93.00 188 VAL A CA 1
ATOM 1571 C C . VAL A 1 188 ? 0.419 -7.548 -12.345 1.00 93.00 188 VAL A C 1
ATOM 1573 O O . VAL A 1 188 ? -0.458 -8.254 -12.851 1.00 93.00 188 VAL A O 1
ATOM 1576 N N . ALA A 1 189 ? 1.584 -8.045 -11.932 1.00 92.62 189 ALA A N 1
ATOM 1577 C CA . ALA A 1 189 ? 1.917 -9.461 -11.999 1.00 92.62 189 ALA A CA 1
ATOM 1578 C C . ALA A 1 189 ? 0.979 -10.255 -11.074 1.00 92.62 189 ALA A C 1
ATOM 1580 O O . ALA A 1 189 ? 1.082 -10.150 -9.856 1.00 92.62 189 ALA A O 1
ATOM 1581 N N . SER A 1 190 ? 0.047 -11.023 -11.642 1.00 88.00 190 SER A N 1
ATOM 1582 C CA . SER A 1 190 ? -1.028 -11.689 -10.882 1.00 88.00 190 SER A CA 1
ATOM 1583 C C . SER A 1 190 ? -1.220 -13.164 -11.235 1.00 88.00 190 SER A C 1
ATOM 1585 O O . SER A 1 190 ? -1.438 -13.981 -10.343 1.00 88.00 190 SER A O 1
ATOM 1587 N N . PHE A 1 191 ? -1.081 -13.545 -12.503 1.00 77.50 191 PHE A N 1
ATOM 1588 C CA . PHE A 1 191 ? -1.206 -14.936 -12.935 1.00 77.50 191 PHE A CA 1
ATOM 1589 C C . PHE A 1 191 ? -0.177 -15.278 -14.018 1.00 77.50 191 PHE A C 1
ATOM 1591 O O . PHE A 1 191 ? 0.192 -14.438 -14.841 1.00 77.50 191 PHE A O 1
ATOM 1598 N N . ALA A 1 192 ? 0.290 -16.526 -14.018 1.00 61.56 192 ALA A N 1
ATOM 1599 C CA . ALA A 1 192 ? 1.173 -17.038 -15.057 1.00 61.56 192 ALA A CA 1
ATOM 1600 C C . ALA A 1 192 ? 0.373 -17.271 -16.355 1.00 61.56 192 ALA A C 1
ATOM 1602 O O . ALA A 1 192 ? -0.708 -17.853 -16.325 1.00 61.56 192 ALA A O 1
ATOM 1603 N N . GLY A 1 193 ? 0.893 -16.828 -17.504 1.00 51.75 193 GLY A N 1
ATOM 1604 C CA . GLY A 1 193 ? 0.433 -17.327 -18.810 1.00 51.75 193 GLY A CA 1
ATOM 1605 C C . GLY A 1 193 ? -0.448 -16.427 -19.689 1.00 51.75 193 GLY A C 1
ATOM 1606 O O . GLY A 1 193 ? -0.750 -16.839 -20.804 1.00 51.75 193 GLY A O 1
ATOM 1607 N N . ARG A 1 194 ? -0.808 -15.188 -19.311 1.00 51.97 194 ARG A N 1
ATOM 1608 C CA . ARG A 1 194 ? -1.232 -14.178 -20.317 1.00 51.97 194 ARG A CA 1
ATOM 1609 C C . ARG A 1 194 ? -0.408 -12.918 -20.166 1.00 51.97 194 ARG A C 1
ATOM 1611 O O . ARG A 1 194 ? -0.673 -12.076 -19.319 1.00 51.97 194 ARG A O 1
ATOM 1618 N N . TRP A 1 195 ? 0.586 -12.799 -21.031 1.00 59.41 195 TRP A N 1
ATOM 1619 C CA . TRP A 1 195 ? 1.418 -11.615 -21.135 1.00 59.41 195 TRP A CA 1
ATOM 1620 C C . TRP A 1 195 ? 1.076 -10.877 -22.423 1.00 59.41 195 TRP A C 1
ATOM 1622 O O . TRP A 1 195 ? 1.745 -11.074 -23.441 1.00 59.41 195 TRP A O 1
ATOM 1632 N N . PRO A 1 196 ? 0.073 -9.990 -22.433 1.00 52.81 196 PRO A N 1
ATOM 1633 C CA . PRO A 1 196 ? -0.000 -9.004 -23.490 1.00 52.81 196 PRO A CA 1
ATOM 1634 C C . PRO A 1 196 ? 1.133 -7.990 -23.260 1.00 52.81 196 PRO A C 1
ATOM 1636 O O . PRO A 1 196 ? 0.924 -6.917 -22.718 1.00 52.81 196 PRO A O 1
ATOM 1639 N N . ARG A 1 197 ? 2.358 -8.371 -23.653 1.00 64.56 197 ARG A N 1
ATOM 1640 C CA . ARG A 1 197 ? 3.561 -7.532 -23.784 1.00 64.56 197 ARG A CA 1
ATOM 1641 C C . ARG A 1 197 ? 3.794 -6.598 -22.585 1.00 64.56 197 ARG A C 1
ATOM 1643 O O . ARG A 1 197 ? 3.477 -5.412 -22.647 1.00 64.56 197 ARG A O 1
ATOM 1650 N N . ILE A 1 198 ? 4.412 -7.116 -21.520 1.00 65.44 198 ILE A N 1
ATOM 1651 C CA . ILE A 1 198 ? 4.838 -6.313 -20.356 1.00 65.44 198 ILE A CA 1
ATOM 1652 C C . ILE A 1 198 ? 5.638 -5.067 -20.770 1.00 65.44 198 ILE A C 1
ATOM 1654 O O . ILE A 1 198 ? 5.489 -4.010 -20.172 1.00 65.44 198 ILE A O 1
ATOM 1658 N N . ASP A 1 199 ? 6.386 -5.159 -21.871 1.00 66.00 199 ASP A N 1
ATOM 1659 C CA . ASP A 1 199 ? 7.193 -4.069 -22.425 1.00 66.00 199 ASP A CA 1
ATOM 1660 C C . ASP A 1 199 ? 6.380 -2.874 -22.936 1.00 66.00 199 ASP A C 1
ATOM 1662 O O . ASP A 1 199 ? 6.934 -1.796 -23.128 1.00 66.00 199 ASP A O 1
ATOM 1666 N N . LYS A 1 200 ? 5.065 -3.036 -23.125 1.00 71.81 200 LYS A N 1
ATOM 1667 C CA . LYS A 1 200 ? 4.154 -1.932 -23.452 1.00 71.81 200 LYS A CA 1
ATOM 1668 C C . LYS A 1 200 ? 3.729 -1.114 -22.235 1.00 71.81 200 LYS A C 1
ATOM 1670 O O . LYS A 1 200 ? 3.231 -0.008 -22.412 1.00 71.81 200 LYS A O 1
ATOM 1675 N N . HIS A 1 201 ? 3.886 -1.652 -21.029 1.00 85.56 201 HIS A N 1
ATOM 1676 C CA . HIS A 1 201 ? 3.415 -1.014 -19.807 1.00 85.56 201 HIS A CA 1
ATOM 1677 C C . HIS A 1 201 ? 4.520 -0.154 -19.206 1.00 85.56 201 HIS A C 1
ATOM 1679 O O . HIS A 1 201 ? 5.693 -0.524 -19.220 1.00 85.56 201 HIS A O 1
ATOM 1685 N N . PHE A 1 202 ? 4.142 1.007 -18.679 1.00 89.62 202 PHE A N 1
ATOM 1686 C CA . PHE A 1 202 ? 5.085 1.946 -18.076 1.00 89.62 202 PHE A CA 1
ATOM 1687 C C . PHE A 1 202 ? 5.192 1.767 -16.574 1.00 89.62 202 PHE A C 1
ATOM 1689 O O . PHE A 1 202 ? 6.260 1.979 -16.016 1.00 89.62 202 PHE A O 1
ATOM 1696 N N . PHE A 1 203 ? 4.111 1.350 -15.926 1.00 92.38 203 PHE A N 1
ATOM 1697 C CA . PHE A 1 203 ? 4.060 1.128 -14.493 1.00 92.38 203 PHE A CA 1
ATOM 1698 C C . PHE A 1 203 ? 3.893 -0.366 -14.239 1.00 92.38 203 PHE A C 1
ATOM 1700 O O . PHE A 1 203 ? 2.859 -0.935 -14.566 1.00 92.38 203 PHE A O 1
ATOM 1707 N N . ILE A 1 204 ? 4.899 -1.018 -13.672 1.00 93.81 204 ILE A N 1
ATOM 1708 C CA . ILE A 1 204 ? 4.907 -2.466 -13.447 1.00 93.81 204 ILE A CA 1
ATOM 1709 C C . ILE A 1 204 ? 4.998 -2.727 -11.944 1.00 93.81 204 ILE A C 1
ATOM 1711 O O . ILE A 1 204 ? 5.899 -2.223 -11.275 1.00 93.81 204 ILE A O 1
ATOM 1715 N N . ILE A 1 205 ? 4.069 -3.531 -11.427 1.00 96.06 205 ILE A N 1
ATOM 1716 C CA . ILE A 1 205 ? 4.025 -3.985 -10.035 1.00 96.06 205 ILE A CA 1
ATOM 1717 C C . ILE A 1 205 ? 4.151 -5.503 -10.027 1.00 96.06 205 ILE A C 1
ATOM 1719 O O . ILE A 1 205 ? 3.372 -6.200 -10.681 1.00 96.06 205 ILE A O 1
ATOM 1723 N N . GLY A 1 206 ? 5.098 -6.026 -9.259 1.00 95.88 206 GLY A N 1
ATOM 1724 C CA . GLY A 1 206 ? 5.221 -7.461 -9.027 1.00 95.88 206 GLY A CA 1
ATOM 1725 C C . GLY A 1 206 ? 5.733 -7.767 -7.633 1.00 95.88 206 GLY A C 1
ATOM 1726 O O . GLY A 1 206 ? 6.264 -6.892 -6.954 1.00 95.88 206 GLY A O 1
ATOM 1727 N N . TRP A 1 207 ? 5.564 -9.011 -7.201 1.00 97.06 207 TRP A N 1
ATOM 1728 C CA . TRP A 1 207 ? 6.143 -9.478 -5.950 1.00 97.06 207 TRP A CA 1
ATOM 1729 C C . TRP A 1 207 ? 7.617 -9.849 -6.145 1.00 97.06 207 TRP A C 1
ATOM 1731 O O . TRP A 1 207 ? 8.011 -10.362 -7.192 1.00 97.06 207 TRP A O 1
ATOM 1741 N N . GLY A 1 208 ? 8.440 -9.571 -5.142 1.00 94.81 208 GLY A N 1
ATOM 1742 C CA . GLY A 1 208 ? 9.884 -9.729 -5.169 1.00 94.81 208 GLY A CA 1
ATOM 1743 C C . GLY A 1 208 ? 10.421 -10.382 -3.904 1.00 94.81 208 GLY A C 1
ATOM 1744 O O . GLY A 1 208 ? 9.870 -10.228 -2.815 1.00 94.81 208 GLY A O 1
ATOM 1745 N N . ASN A 1 209 ? 11.542 -11.084 -4.056 1.00 93.50 209 ASN A N 1
ATOM 1746 C CA . ASN A 1 209 ? 12.330 -11.609 -2.951 1.00 93.50 209 ASN A CA 1
ATOM 1747 C C . ASN A 1 209 ? 13.798 -11.240 -3.179 1.00 93.50 209 ASN A C 1
ATOM 1749 O O . ASN A 1 209 ? 14.421 -11.753 -4.104 1.00 93.50 209 ASN A O 1
ATOM 1753 N N . ARG A 1 210 ? 14.364 -10.386 -2.322 1.00 89.50 210 ARG A N 1
ATOM 1754 C CA . ARG A 1 210 ? 15.749 -9.898 -2.433 1.00 89.50 210 ARG A CA 1
ATOM 1755 C C . ARG A 1 210 ? 16.794 -11.013 -2.329 1.00 89.50 210 ARG A C 1
ATOM 1757 O O . ARG A 1 210 ? 17.912 -10.842 -2.811 1.00 89.50 210 ARG A O 1
ATOM 1764 N N . LYS A 1 211 ? 16.443 -12.167 -1.742 1.00 89.12 211 LYS A N 1
ATOM 1765 C CA . LYS A 1 211 ? 17.311 -13.358 -1.736 1.00 89.12 211 LYS A CA 1
ATOM 1766 C C . LYS A 1 211 ? 17.436 -13.980 -3.132 1.00 89.12 211 LYS A C 1
ATOM 1768 O O . LYS A 1 211 ? 18.448 -14.606 -3.432 1.00 89.12 211 LYS A O 1
ATOM 1773 N N . ILE A 1 212 ? 16.440 -13.781 -3.996 1.00 90.75 212 ILE A N 1
ATOM 1774 C CA . ILE A 1 212 ? 16.443 -14.227 -5.390 1.00 90.75 212 ILE A CA 1
ATOM 1775 C C . ILE A 1 212 ? 16.966 -13.073 -6.250 1.00 90.75 212 ILE A C 1
ATOM 1777 O O . ILE A 1 212 ? 16.213 -12.216 -6.710 1.00 90.75 212 ILE A O 1
ATOM 1781 N N . ARG A 1 213 ? 18.287 -13.029 -6.444 1.00 85.00 213 ARG A N 1
ATOM 1782 C CA . ARG A 1 213 ? 18.936 -11.951 -7.202 1.00 85.00 213 ARG A CA 1
ATOM 1783 C C . ARG A 1 213 ? 18.527 -11.963 -8.675 1.00 85.00 213 ARG A C 1
ATOM 1785 O O . ARG A 1 213 ? 18.337 -13.025 -9.272 1.00 85.00 213 ARG A O 1
ATOM 1792 N N . ALA A 1 214 ? 18.473 -10.773 -9.272 1.00 91.25 214 ALA A N 1
ATOM 1793 C CA . ALA A 1 214 ? 18.362 -10.644 -10.718 1.00 91.25 214 ALA A CA 1
ATOM 1794 C C . ALA A 1 214 ? 19.549 -11.333 -11.411 1.00 91.25 214 ALA A C 1
ATOM 1796 O O . ALA A 1 214 ? 20.695 -11.246 -10.960 1.00 91.25 214 ALA A O 1
ATOM 1797 N N . LYS A 1 215 ? 19.275 -12.019 -12.521 1.00 93.81 215 LYS A N 1
ATOM 1798 C CA . LYS A 1 215 ? 20.305 -12.704 -13.312 1.00 93.81 215 LYS A CA 1
ATOM 1799 C C . LYS A 1 215 ? 20.861 -11.752 -14.373 1.00 93.81 215 LYS A C 1
ATOM 1801 O O . LYS A 1 215 ? 20.088 -10.974 -14.932 1.00 93.81 215 LYS A O 1
ATOM 1806 N N . PRO A 1 216 ? 22.150 -11.829 -14.734 1.00 93.56 216 PRO A N 1
ATOM 1807 C CA . PRO A 1 216 ? 22.656 -11.128 -15.910 1.00 93.56 216 PRO A CA 1
ATOM 1808 C C . PRO A 1 216 ? 21.854 -11.489 -17.171 1.00 93.56 216 PRO A C 1
ATOM 1810 O O . PRO A 1 216 ? 21.409 -12.634 -17.343 1.00 93.56 216 PRO A O 1
ATOM 1813 N N . HIS A 1 217 ? 21.646 -10.517 -18.059 1.00 93.31 217 HIS A N 1
ATOM 1814 C CA . HIS A 1 217 ? 21.081 -10.797 -19.375 1.00 93.31 217 HIS A CA 1
ATOM 1815 C C . HIS A 1 217 ? 22.120 -11.549 -20.230 1.00 93.31 217 HIS A C 1
ATOM 1817 O O . HIS A 1 217 ? 23.278 -11.132 -20.259 1.00 93.31 217 HIS A O 1
ATOM 1823 N N . PRO A 1 218 ? 21.743 -12.629 -20.943 1.00 89.62 218 PRO A N 1
ATOM 1824 C CA . PRO A 1 218 ? 22.705 -13.519 -21.605 1.00 89.62 218 PRO A CA 1
ATOM 1825 C C . PRO A 1 218 ? 23.546 -12.829 -22.687 1.00 89.62 218 PRO A C 1
ATOM 1827 O O . PRO A 1 218 ? 24.684 -13.215 -22.915 1.00 89.62 218 PRO A O 1
ATOM 1830 N N . THR A 1 219 ? 22.996 -11.805 -23.345 1.00 91.06 219 THR A N 1
ATOM 1831 C CA . THR A 1 219 ? 23.626 -11.147 -24.505 1.00 91.06 219 THR A CA 1
ATOM 1832 C C . THR A 1 219 ? 23.951 -9.667 -24.302 1.00 91.06 219 THR A C 1
ATOM 1834 O O . THR A 1 219 ? 24.554 -9.057 -25.178 1.00 91.06 219 THR A O 1
ATOM 1837 N N . ASN A 1 220 ? 23.546 -9.051 -23.184 1.00 89.81 220 ASN A N 1
ATOM 1838 C CA . ASN A 1 220 ? 23.739 -7.613 -22.977 1.00 89.81 220 ASN A CA 1
ATOM 1839 C C . ASN A 1 220 ? 24.120 -7.312 -21.518 1.00 89.81 220 ASN A C 1
ATOM 1841 O O . ASN A 1 220 ? 23.243 -7.307 -20.656 1.00 89.81 220 ASN A O 1
ATOM 1845 N N . PRO A 1 221 ? 25.392 -6.993 -21.220 1.00 90.50 221 PRO A N 1
ATOM 1846 C CA . PRO A 1 221 ? 25.854 -6.778 -19.846 1.00 90.50 221 PRO A CA 1
ATOM 1847 C C . PRO A 1 221 ? 25.253 -5.531 -19.178 1.00 90.50 221 PRO A C 1
ATOM 1849 O O . PRO A 1 221 ? 25.338 -5.384 -17.959 1.00 90.50 221 PRO A O 1
ATOM 1852 N N . LYS A 1 222 ? 24.631 -4.631 -19.954 1.00 91.12 222 LYS A N 1
ATOM 1853 C CA . LYS A 1 222 ? 23.917 -3.457 -19.433 1.00 91.12 222 LYS A CA 1
ATOM 1854 C C . LYS A 1 222 ? 22.518 -3.796 -18.917 1.00 91.12 222 LYS A C 1
ATOM 1856 O O . LYS A 1 222 ? 21.852 -2.907 -18.393 1.00 91.12 222 LYS A O 1
ATOM 1861 N N . LEU A 1 223 ? 22.061 -5.037 -19.081 1.00 92.12 223 LEU A N 1
ATOM 1862 C CA . LEU A 1 223 ? 20.727 -5.490 -18.705 1.00 92.12 223 LEU A CA 1
ATOM 1863 C C . LEU A 1 223 ? 20.797 -6.617 -17.671 1.00 92.12 223 LEU A C 1
ATOM 1865 O O . LEU A 1 223 ? 21.695 -7.462 -17.690 1.00 92.12 223 LEU A O 1
ATOM 1869 N N . VAL A 1 224 ? 19.797 -6.656 -16.797 1.00 94.81 224 VAL A N 1
ATOM 1870 C CA . VAL A 1 224 ? 19.548 -7.767 -15.873 1.00 94.81 224 VAL A CA 1
ATOM 1871 C C . VAL A 1 224 ? 18.106 -8.246 -16.013 1.00 94.81 224 VAL A C 1
ATOM 1873 O O . VAL A 1 224 ? 17.234 -7.510 -16.471 1.00 94.81 224 VAL A O 1
ATOM 1876 N N . ARG A 1 225 ? 17.860 -9.499 -15.638 1.00 93.69 225 ARG A N 1
ATOM 1877 C CA . ARG A 1 225 ? 16.548 -10.146 -15.614 1.00 93.69 225 ARG A CA 1
ATOM 1878 C C . ARG A 1 225 ? 16.070 -10.249 -14.172 1.00 93.69 225 ARG A C 1
ATOM 1880 O O . ARG A 1 225 ? 16.591 -11.060 -13.404 1.00 93.69 225 ARG A O 1
ATOM 1887 N N . LEU A 1 226 ? 15.109 -9.405 -13.814 1.00 93.81 226 LEU A N 1
ATOM 1888 C CA . LEU A 1 226 ? 14.494 -9.343 -12.493 1.00 93.81 226 LEU A CA 1
ATOM 1889 C C . LEU A 1 226 ? 13.305 -10.316 -12.418 1.00 93.81 226 LEU A C 1
ATOM 1891 O O . LEU A 1 226 ? 12.338 -10.127 -13.159 1.00 93.81 226 LEU A O 1
ATOM 1895 N N . PRO A 1 227 ? 13.322 -11.331 -11.539 1.00 94.31 227 PRO A N 1
ATOM 1896 C CA . PRO A 1 227 ? 12.157 -12.184 -11.341 1.00 94.31 227 PRO A CA 1
ATOM 1897 C C . PRO A 1 227 ? 11.030 -11.412 -10.638 1.00 94.31 227 PRO A C 1
ATOM 1899 O O . PRO A 1 227 ? 11.229 -10.840 -9.567 1.00 94.31 227 PRO A O 1
ATOM 1902 N N . LEU A 1 228 ? 9.840 -11.428 -11.236 1.00 93.81 228 LEU A N 1
ATOM 1903 C CA . LEU A 1 228 ? 8.596 -10.918 -10.673 1.00 93.81 228 LEU A CA 1
ATOM 1904 C C . LEU A 1 228 ? 7.627 -12.074 -10.428 1.00 93.81 228 LEU A C 1
ATOM 1906 O O . LEU A 1 228 ? 7.194 -12.771 -11.352 1.00 93.81 228 LEU A O 1
ATOM 1910 N N . PHE A 1 229 ? 7.260 -12.239 -9.168 1.00 95.06 229 PHE A N 1
ATOM 1911 C CA . PHE A 1 229 ? 6.257 -13.183 -8.701 1.00 95.06 229 PHE A CA 1
ATOM 1912 C C . PHE A 1 229 ? 4.875 -12.522 -8.657 1.00 95.06 229 PHE A C 1
ATOM 1914 O O . PHE A 1 229 ? 4.747 -11.297 -8.764 1.00 95.06 229 PHE A O 1
ATOM 1921 N N . SER A 1 230 ? 3.828 -13.331 -8.523 1.00 94.88 230 SER A N 1
ATOM 1922 C CA . SER A 1 230 ? 2.464 -12.822 -8.413 1.00 94.88 230 SER A CA 1
ATOM 1923 C C . SER A 1 230 ? 2.261 -12.068 -7.097 1.00 94.88 230 SER A C 1
ATOM 1925 O O . SER A 1 230 ? 2.658 -12.529 -6.030 1.00 94.88 230 SER A O 1
ATOM 1927 N N . VAL A 1 231 ? 1.599 -10.909 -7.165 1.00 94.94 231 VAL A N 1
ATOM 1928 C CA . VAL A 1 231 ? 1.176 -10.147 -5.977 1.00 94.94 231 VAL A CA 1
ATOM 1929 C C . VAL A 1 231 ? 0.064 -10.854 -5.197 1.00 94.94 231 VAL A C 1
ATOM 1931 O O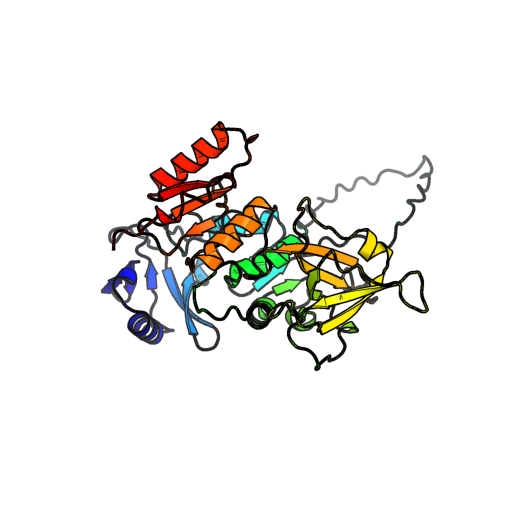 . VAL A 1 231 ? -0.123 -10.599 -4.007 1.00 94.94 231 VAL A O 1
ATOM 1934 N N . ASP A 1 232 ? -0.688 -11.738 -5.856 1.00 92.56 232 ASP A N 1
ATOM 1935 C CA . ASP A 1 232 ? -1.746 -12.519 -5.220 1.00 92.56 232 ASP A CA 1
ATOM 1936 C C . ASP A 1 232 ? -1.217 -13.842 -4.658 1.00 92.56 232 ASP A C 1
ATOM 1938 O O . ASP A 1 232 ? -1.711 -14.274 -3.618 1.00 92.56 232 ASP A O 1
ATOM 1942 N N . ASP A 1 233 ? -0.196 -14.437 -5.280 1.00 91.94 233 ASP A N 1
ATOM 1943 C CA . ASP A 1 233 ? 0.508 -15.624 -4.781 1.00 91.94 233 ASP A CA 1
ATOM 1944 C C . ASP A 1 233 ? 2.036 -15.493 -4.974 1.00 91.94 233 ASP A C 1
ATOM 1946 O O . ASP A 1 233 ? 2.551 -15.764 -6.066 1.00 91.94 233 ASP A O 1
ATOM 1950 N N . PRO A 1 234 ? 2.783 -15.144 -3.907 1.00 92.62 234 PRO A N 1
ATOM 1951 C CA . PRO A 1 234 ? 4.240 -15.006 -3.929 1.00 92.62 234 PRO A CA 1
ATOM 1952 C C . PRO A 1 234 ? 5.025 -16.210 -4.465 1.00 92.62 234 PRO A C 1
ATOM 1954 O O . PRO A 1 234 ? 6.191 -16.056 -4.823 1.00 92.62 234 PRO A O 1
ATOM 1957 N N . LYS A 1 235 ? 4.427 -17.409 -4.513 1.00 92.06 235 LYS A N 1
ATOM 1958 C CA . LYS A 1 235 ? 5.094 -18.631 -4.992 1.00 92.06 235 LYS A CA 1
ATOM 1959 C C . LYS A 1 235 ? 5.084 -18.767 -6.510 1.00 92.06 235 LYS A C 1
ATOM 1961 O O . LYS A 1 235 ? 5.888 -19.513 -7.064 1.00 92.06 235 LYS A O 1
ATOM 1966 N N . ILE A 1 236 ? 4.177 -18.073 -7.190 1.00 92.56 236 ILE A N 1
ATOM 1967 C CA . ILE A 1 236 ? 4.012 -18.185 -8.636 1.00 92.56 236 ILE A CA 1
ATOM 1968 C C . ILE A 1 236 ? 4.934 -17.172 -9.306 1.00 92.56 236 ILE A C 1
ATOM 1970 O O . ILE A 1 236 ? 4.678 -15.967 -9.264 1.00 92.56 236 ILE A O 1
ATOM 1974 N N . LEU A 1 237 ? 5.998 -17.654 -9.954 1.00 92.69 237 LEU A N 1
ATOM 1975 C CA . LEU A 1 237 ? 6.799 -16.820 -10.847 1.00 92.69 237 LEU A CA 1
ATOM 1976 C C . LEU A 1 237 ? 5.933 -16.427 -12.045 1.00 92.69 237 LEU A C 1
ATOM 1978 O O . LEU A 1 237 ? 5.503 -17.282 -12.819 1.00 92.69 237 LEU A O 1
ATOM 1982 N N . VAL A 1 238 ? 5.679 -15.131 -12.196 1.00 91.31 238 VAL A N 1
ATOM 1983 C CA . VAL A 1 238 ? 4.917 -14.612 -13.332 1.00 91.31 238 VAL A CA 1
ATOM 1984 C C . VAL A 1 238 ? 5.860 -14.328 -14.486 1.00 91.31 238 VAL A C 1
ATOM 1986 O O . VAL A 1 238 ? 5.523 -14.688 -15.610 1.00 91.31 238 VAL A O 1
ATOM 1989 N N . ALA A 1 239 ? 7.006 -13.692 -14.201 1.00 88.69 239 ALA A N 1
ATOM 1990 C CA . ALA A 1 239 ? 7.872 -13.070 -15.196 1.00 88.69 239 ALA A CA 1
ATOM 1991 C C . ALA A 1 239 ? 9.344 -12.943 -14.802 1.00 88.69 239 ALA A C 1
ATOM 1993 O O . ALA A 1 239 ? 9.655 -12.735 -13.640 1.00 88.69 239 ALA A O 1
ATOM 1994 N N . GLU A 1 240 ? 10.248 -12.955 -15.786 1.00 91.06 240 GLU A N 1
ATOM 1995 C CA . GLU A 1 240 ? 11.587 -12.359 -15.666 1.00 91.06 240 GLU A CA 1
ATOM 1996 C C . GLU A 1 240 ? 11.609 -11.061 -16.493 1.00 91.06 240 GLU A C 1
ATOM 1998 O O . GLU A 1 240 ? 11.635 -11.100 -17.722 1.00 91.06 240 GLU A O 1
ATOM 2003 N N . VAL A 1 241 ? 11.558 -9.903 -15.833 1.00 90.06 241 VAL A N 1
ATOM 2004 C CA . VAL A 1 241 ? 11.534 -8.593 -16.498 1.00 90.06 241 VAL A CA 1
ATOM 2005 C C . VAL A 1 241 ? 12.948 -8.115 -16.769 1.00 90.06 241 VAL A C 1
ATOM 2007 O O . VAL A 1 241 ? 13.763 -7.990 -15.855 1.00 90.06 241 VAL A O 1
ATOM 2010 N N . THR A 1 242 ? 13.232 -7.809 -18.030 1.00 90.38 242 THR A N 1
ATOM 2011 C CA . THR A 1 242 ? 14.495 -7.187 -18.424 1.00 90.38 242 THR A CA 1
ATOM 2012 C C . THR A 1 242 ? 14.493 -5.714 -18.032 1.00 90.38 242 THR A C 1
ATOM 2014 O O . THR A 1 242 ? 13.564 -4.983 -18.386 1.00 90.38 242 THR A O 1
ATOM 2017 N N . ILE A 1 243 ? 15.532 -5.292 -17.310 1.00 90.94 243 ILE A N 1
ATOM 2018 C CA . ILE A 1 243 ? 15.729 -3.913 -16.852 1.00 90.94 243 ILE A CA 1
ATOM 2019 C C . ILE A 1 243 ? 17.181 -3.466 -17.033 1.00 90.94 243 ILE A C 1
ATOM 2021 O O . ILE A 1 243 ? 18.104 -4.288 -17.011 1.00 90.94 243 ILE A O 1
ATOM 2025 N N . LEU A 1 244 ? 17.395 -2.158 -17.177 1.00 90.56 244 LEU A N 1
ATOM 2026 C CA . LEU A 1 244 ? 18.732 -1.570 -17.150 1.00 90.56 244 LEU A CA 1
ATOM 2027 C C . LEU A 1 244 ? 19.437 -1.848 -15.816 1.00 90.56 244 LEU A C 1
ATOM 2029 O O . LEU A 1 244 ? 18.910 -1.572 -14.736 1.00 90.56 244 LEU A O 1
ATOM 2033 N N . LYS A 1 245 ? 20.675 -2.342 -15.900 1.00 91.25 245 LYS A N 1
ATOM 2034 C CA . LYS A 1 245 ? 21.502 -2.684 -14.740 1.00 91.25 245 LYS A CA 1
ATOM 2035 C C . LYS A 1 245 ? 21.720 -1.482 -13.816 1.00 91.25 245 LYS A C 1
ATOM 2037 O O . LYS A 1 245 ? 21.561 -1.617 -12.615 1.00 91.25 245 LYS A O 1
ATOM 2042 N N . ASN A 1 246 ? 21.976 -0.292 -14.361 1.00 90.12 246 ASN A N 1
ATOM 2043 C CA . ASN A 1 246 ? 22.146 0.923 -13.553 1.00 90.12 246 ASN A CA 1
ATOM 2044 C C . ASN A 1 246 ? 20.863 1.363 -12.819 1.00 90.12 246 ASN A C 1
ATOM 2046 O O . ASN A 1 246 ? 20.946 2.097 -11.840 1.00 90.12 246 ASN A O 1
ATOM 2050 N N . VAL A 1 247 ? 19.676 0.979 -13.295 1.00 91.00 247 VAL A N 1
ATOM 2051 C CA . VAL A 1 247 ? 18.405 1.231 -12.599 1.00 91.00 247 VAL A CA 1
ATOM 2052 C C . VAL A 1 247 ? 18.196 0.182 -11.511 1.00 91.00 247 VAL A C 1
ATOM 2054 O O . VAL A 1 247 ? 17.781 0.531 -10.412 1.00 91.00 247 VAL A O 1
ATOM 2057 N N . TYR A 1 248 ? 18.538 -1.080 -11.785 1.00 92.19 248 TYR A N 1
ATOM 2058 C CA . TYR A 1 248 ? 18.525 -2.146 -10.783 1.00 92.19 248 TYR A CA 1
ATOM 2059 C C . TYR A 1 248 ? 19.490 -1.874 -9.623 1.00 92.19 248 TYR A C 1
ATOM 2061 O O . TYR A 1 248 ? 19.090 -1.950 -8.468 1.00 92.19 248 TYR A O 1
ATOM 2069 N N . ASP A 1 249 ? 20.734 -1.503 -9.927 1.00 89.94 249 ASP A N 1
ATOM 2070 C CA . ASP A 1 249 ? 21.780 -1.248 -8.930 1.00 89.94 249 ASP A CA 1
ATOM 2071 C C . ASP A 1 249 ? 21.458 -0.015 -8.058 1.00 89.94 249 ASP A C 1
ATOM 2073 O O . ASP A 1 249 ? 21.916 0.075 -6.923 1.00 89.94 249 ASP A O 1
ATOM 2077 N N . ARG A 1 250 ? 20.637 0.921 -8.565 1.00 89.38 250 ARG A N 1
ATOM 2078 C CA . ARG A 1 250 ? 20.131 2.102 -7.837 1.00 89.38 250 ARG A CA 1
ATOM 2079 C C . ARG A 1 250 ? 18.755 1.883 -7.198 1.00 89.38 250 ARG A C 1
ATOM 2081 O O . ARG A 1 250 ? 18.122 2.854 -6.789 1.00 89.38 250 ARG A O 1
ATOM 2088 N N . CYS A 1 251 ? 18.257 0.646 -7.156 1.00 89.25 251 CYS A N 1
ATOM 2089 C CA . CYS A 1 251 ? 16.943 0.353 -6.598 1.00 89.25 251 CYS A CA 1
ATOM 2090 C C . CYS A 1 251 ? 16.833 0.885 -5.163 1.00 89.25 251 CYS A C 1
ATOM 2092 O O . CYS A 1 251 ? 17.622 0.520 -4.293 1.00 89.25 251 CYS A O 1
ATOM 2094 N N . ASP A 1 252 ? 15.815 1.705 -4.900 1.00 81.12 252 ASP A N 1
ATOM 2095 C CA . ASP A 1 252 ? 15.496 2.132 -3.537 1.00 81.12 252 ASP A CA 1
ATOM 2096 C C . ASP A 1 252 ? 14.951 0.926 -2.765 1.00 81.12 252 ASP A C 1
ATOM 2098 O O . ASP A 1 252 ? 13.825 0.483 -3.007 1.00 81.12 252 ASP A O 1
ATOM 2102 N N . HIS A 1 253 ? 15.772 0.357 -1.883 1.00 77.38 253 HIS A N 1
ATOM 2103 C CA . HIS A 1 253 ? 15.420 -0.800 -1.061 1.00 77.38 253 HIS A CA 1
ATOM 2104 C C . HIS A 1 253 ? 14.787 -0.430 0.287 1.00 77.38 253 HIS A C 1
ATOM 2106 O O . HIS A 1 253 ? 14.312 -1.326 0.992 1.00 77.38 253 HIS A O 1
ATOM 2112 N N . GLY A 1 254 ? 14.762 0.861 0.640 1.00 69.25 254 GLY A N 1
ATOM 2113 C CA . GLY A 1 254 ? 14.515 1.317 2.005 1.00 69.25 254 GLY A CA 1
ATOM 2114 C C . GLY A 1 254 ? 15.545 0.795 3.019 1.00 69.25 254 GLY A C 1
ATOM 2115 O O . GLY A 1 254 ? 16.438 0.018 2.693 1.00 69.25 254 GLY A O 1
ATOM 2116 N N . GLU A 1 255 ? 15.389 1.199 4.279 1.00 71.88 255 GLU A N 1
ATOM 2117 C CA . GLU A 1 255 ? 16.277 0.816 5.395 1.00 71.88 255 GLU A CA 1
ATOM 2118 C C . GLU A 1 255 ? 15.913 -0.546 6.026 1.00 71.88 255 GLU A C 1
ATOM 2120 O O . GLU A 1 255 ? 16.480 -0.958 7.031 1.00 71.88 255 GLU A O 1
ATOM 2125 N N . SER A 1 256 ? 14.953 -1.272 5.448 1.00 76.88 256 SER A N 1
ATOM 2126 C CA . SER A 1 256 ? 14.392 -2.486 6.045 1.00 76.88 256 SER A CA 1
ATOM 2127 C C . SER A 1 256 ? 15.194 -3.749 5.713 1.00 76.88 256 SER A C 1
ATOM 2129 O O . SER A 1 256 ? 15.510 -4.018 4.547 1.00 76.88 256 SER A O 1
ATOM 2131 N N . ASN A 1 257 ? 15.400 -4.616 6.708 1.00 84.12 257 ASN A N 1
ATOM 2132 C CA . ASN A 1 257 ? 15.990 -5.953 6.533 1.00 84.12 257 ASN A CA 1
ATOM 2133 C C . ASN A 1 257 ? 15.009 -7.000 5.960 1.00 84.12 257 ASN A C 1
ATOM 2135 O O . ASN A 1 257 ? 15.413 -8.111 5.606 1.00 84.12 257 ASN A O 1
ATOM 2139 N N . VAL A 1 258 ? 13.745 -6.626 5.746 1.00 90.56 258 VAL A N 1
ATOM 2140 C CA . VAL A 1 258 ? 12.693 -7.505 5.214 1.00 90.56 258 VAL A CA 1
ATOM 2141 C C . VAL A 1 258 ? 12.938 -7.856 3.745 1.00 90.56 258 VAL A C 1
ATOM 2143 O O . VAL A 1 258 ? 13.033 -6.994 2.872 1.00 90.56 258 VAL A O 1
ATOM 2146 N N . ASN A 1 259 ? 13.055 -9.153 3.454 1.00 93.50 259 ASN A N 1
ATOM 2147 C CA . ASN A 1 259 ? 13.510 -9.639 2.147 1.00 93.50 259 ASN A CA 1
ATOM 2148 C C . ASN A 1 259 ? 12.418 -9.784 1.092 1.00 93.50 259 ASN A C 1
ATOM 2150 O O . ASN A 1 259 ? 12.742 -9.895 -0.090 1.00 93.50 259 ASN A O 1
ATOM 2154 N N . THR A 1 260 ? 11.154 -9.802 1.488 1.00 95.50 260 THR A N 1
ATOM 2155 C CA . THR A 1 260 ? 10.020 -9.972 0.583 1.00 95.50 260 THR A CA 1
ATOM 2156 C C . THR A 1 260 ? 9.235 -8.677 0.461 1.00 95.50 260 THR A C 1
ATOM 2158 O O . THR A 1 260 ? 9.252 -7.846 1.367 1.00 95.50 260 THR A O 1
ATOM 2161 N N . GLY A 1 261 ? 8.587 -8.457 -0.676 1.00 96.75 261 GLY A N 1
ATOM 2162 C CA . GLY A 1 261 ? 7.918 -7.187 -0.917 1.00 96.75 261 GLY A CA 1
ATOM 2163 C C . GLY A 1 261 ? 7.497 -6.987 -2.358 1.00 96.75 261 GLY A C 1
ATOM 2164 O O . GLY A 1 261 ? 7.484 -7.918 -3.158 1.00 96.75 261 GLY A O 1
ATOM 2165 N N . TYR A 1 262 ? 7.172 -5.747 -2.694 1.00 97.50 262 TYR A N 1
ATOM 2166 C CA . TYR A 1 262 ? 6.780 -5.351 -4.039 1.00 97.50 262 TYR A CA 1
ATOM 2167 C C . TYR A 1 262 ? 7.946 -4.699 -4.767 1.00 97.50 262 TYR A C 1
ATOM 2169 O O . TYR A 1 262 ? 8.537 -3.750 -4.259 1.00 97.50 262 TYR A O 1
ATOM 2177 N N . TYR A 1 263 ? 8.224 -5.143 -5.988 1.00 97.00 263 TYR A N 1
ATOM 2178 C CA . TYR A 1 263 ? 8.970 -4.347 -6.951 1.00 97.00 263 TYR A CA 1
ATOM 2179 C C . TYR A 1 263 ? 8.014 -3.436 -7.716 1.00 97.00 263 TYR A C 1
ATOM 2181 O O . TYR A 1 263 ? 6.998 -3.883 -8.252 1.00 97.00 263 TYR A O 1
ATOM 2189 N N . LEU A 1 264 ? 8.377 -2.158 -7.778 1.00 95.94 264 LEU A N 1
ATOM 2190 C CA . LEU A 1 264 ? 7.698 -1.113 -8.530 1.00 95.94 264 LEU A CA 1
ATOM 2191 C C . LEU A 1 264 ? 8.671 -0.583 -9.575 1.00 95.94 264 LEU A C 1
ATOM 2193 O O . LEU A 1 264 ? 9.672 0.041 -9.224 1.00 95.94 264 LEU A O 1
ATOM 2197 N N . LEU A 1 265 ? 8.385 -0.823 -10.848 1.00 93.62 265 LEU A N 1
ATOM 2198 C CA . LEU A 1 265 ? 9.184 -0.316 -11.955 1.00 93.62 265 LEU A CA 1
ATOM 2199 C C . LEU A 1 265 ? 8.385 0.733 -12.720 1.00 93.62 265 LEU A C 1
ATOM 2201 O O . LEU A 1 265 ? 7.275 0.459 -13.178 1.00 93.62 265 LEU A O 1
ATOM 2205 N N . PHE A 1 266 ? 8.983 1.907 -12.904 1.00 91.94 266 PHE A N 1
ATOM 2206 C CA . PHE A 1 266 ? 8.510 2.890 -13.866 1.00 91.94 266 PHE A CA 1
ATOM 2207 C C . PHE A 1 266 ? 9.472 2.973 -15.056 1.00 91.94 266 PHE A C 1
ATOM 2209 O O . PHE A 1 266 ? 10.647 3.319 -14.899 1.00 91.94 266 PHE A O 1
ATOM 2216 N N . ARG A 1 267 ? 8.966 2.683 -16.255 1.00 87.81 267 ARG A N 1
ATOM 2217 C CA . ARG A 1 267 ? 9.648 2.844 -17.545 1.00 87.81 267 ARG A CA 1
ATOM 2218 C C . ARG A 1 267 ? 8.817 3.754 -18.427 1.00 87.81 267 ARG A C 1
ATOM 2220 O O . ARG A 1 267 ? 7.614 3.589 -18.484 1.00 87.81 267 ARG A O 1
ATOM 2227 N N . GLY A 1 268 ? 9.408 4.706 -19.130 1.00 77.75 268 GLY A N 1
ATOM 2228 C CA . GLY A 1 268 ? 8.611 5.581 -19.989 1.00 77.75 268 GLY A CA 1
ATOM 2229 C C . GLY A 1 268 ? 9.084 7.022 -20.038 1.00 77.75 268 GLY A C 1
ATOM 2230 O O . GLY A 1 268 ? 10.169 7.346 -19.538 1.00 77.75 268 GLY A O 1
ATOM 2231 N N . PRO A 1 269 ? 8.274 7.881 -20.670 1.00 69.06 269 PRO A N 1
ATOM 2232 C CA . PRO A 1 269 ? 8.642 9.259 -20.912 1.00 69.06 269 PRO A CA 1
ATOM 2233 C C . PRO A 1 269 ? 8.447 10.146 -19.681 1.00 69.06 269 PRO A C 1
ATOM 2235 O O . PRO A 1 269 ? 7.486 9.998 -18.923 1.00 69.06 269 PRO A O 1
ATOM 2238 N N . VAL A 1 270 ? 9.347 11.117 -19.500 1.00 63.16 270 VAL A N 1
ATOM 2239 C CA . VAL A 1 270 ? 9.253 12.117 -18.412 1.00 63.16 270 VAL A CA 1
ATOM 2240 C C . VAL A 1 270 ? 8.155 13.159 -18.698 1.00 63.16 270 VAL A C 1
ATOM 2242 O O . VAL A 1 270 ? 7.668 13.838 -17.795 1.00 63.16 270 VAL A O 1
ATOM 2245 N N . GLY A 1 271 ? 7.712 13.269 -19.953 1.00 58.53 271 GLY A N 1
ATOM 2246 C CA . GLY A 1 271 ? 6.630 14.150 -20.383 1.00 58.53 271 GLY A CA 1
ATOM 2247 C C . GLY A 1 271 ? 6.305 13.983 -21.868 1.00 58.53 271 GLY A C 1
ATOM 2248 O O . GLY A 1 271 ? 6.887 13.144 -22.541 1.00 58.53 271 GLY A O 1
ATOM 2249 N N . LYS A 1 272 ? 5.399 14.816 -22.399 1.00 54.34 272 LYS A N 1
ATOM 2250 C CA . LYS A 1 272 ? 4.858 14.695 -23.772 1.00 54.34 272 LYS A CA 1
ATOM 2251 C C . LYS A 1 272 ? 5.904 14.722 -24.904 1.00 54.34 272 LYS A C 1
ATOM 2253 O O . LYS A 1 272 ? 5.615 14.230 -25.983 1.00 54.34 272 LYS A O 1
ATOM 2258 N N . MET A 1 273 ? 7.066 15.333 -24.670 1.00 53.34 273 MET A N 1
ATOM 2259 C CA . MET A 1 273 ? 8.145 15.482 -25.664 1.00 53.34 273 MET A CA 1
ATOM 2260 C C . MET A 1 273 ? 9.117 14.293 -25.677 1.00 53.34 273 MET A C 1
ATOM 2262 O O . MET A 1 273 ? 9.933 14.171 -26.584 1.00 53.34 273 MET A O 1
ATOM 2266 N N . ASP A 1 274 ? 9.067 13.445 -24.652 1.00 60.41 274 ASP A N 1
ATOM 2267 C CA . ASP A 1 274 ? 9.893 12.252 -24.552 1.00 60.41 274 ASP A CA 1
ATOM 2268 C C . ASP A 1 274 ? 9.085 11.085 -25.125 1.00 60.41 274 ASP A C 1
ATOM 2270 O O . ASP A 1 274 ? 7.949 10.849 -24.725 1.00 60.41 274 ASP A O 1
ATOM 2274 N N . THR A 1 275 ? 9.632 10.393 -26.116 1.00 58.91 275 THR A N 1
ATOM 2275 C CA . THR A 1 275 ? 8.982 9.243 -26.762 1.00 58.91 275 THR A CA 1
ATOM 2276 C C . THR A 1 275 ? 9.676 7.932 -26.413 1.00 58.91 275 THR A C 1
ATOM 2278 O O . THR A 1 275 ? 9.250 6.869 -26.862 1.00 58.91 275 THR A O 1
ATOM 2281 N N . ARG A 1 276 ? 10.754 7.977 -25.616 1.00 64.88 276 ARG A N 1
ATOM 2282 C CA . ARG A 1 276 ? 11.569 6.799 -25.326 1.00 64.88 276 ARG A CA 1
ATOM 2283 C C . ARG A 1 276 ? 11.044 6.060 -24.099 1.00 64.88 276 ARG A C 1
ATOM 2285 O O . ARG A 1 276 ? 11.032 6.583 -22.983 1.00 64.88 276 ARG A O 1
ATOM 2292 N N . THR A 1 277 ? 10.705 4.790 -24.291 1.00 72.25 277 THR A N 1
ATOM 2293 C CA . THR A 1 277 ? 10.457 3.850 -23.195 1.00 72.25 277 THR A CA 1
ATOM 2294 C C . THR A 1 277 ? 11.793 3.377 -22.633 1.00 72.25 277 THR A C 1
ATOM 2296 O O . THR A 1 277 ? 12.403 2.443 -23.142 1.00 72.25 277 THR A O 1
ATOM 2299 N N . VAL A 1 278 ? 12.275 4.069 -21.602 1.00 80.56 278 VAL A N 1
ATOM 2300 C CA . VAL A 1 278 ? 13.501 3.720 -20.869 1.00 80.56 278 VAL A CA 1
ATOM 2301 C C . VAL A 1 278 ? 13.137 3.501 -19.410 1.00 80.56 278 VAL A C 1
ATOM 2303 O O . VAL A 1 278 ? 12.304 4.245 -18.883 1.00 80.56 278 VAL A O 1
ATOM 2306 N N . ASP A 1 279 ? 13.745 2.507 -18.763 1.00 86.69 279 ASP A N 1
ATOM 2307 C CA . ASP A 1 279 ? 13.615 2.313 -17.319 1.00 86.69 279 ASP A CA 1
ATOM 2308 C C . ASP A 1 279 ? 14.114 3.571 -16.590 1.00 86.69 279 ASP A C 1
ATOM 2310 O O . ASP A 1 279 ? 15.221 4.051 -16.844 1.00 86.69 279 ASP A O 1
ATOM 2314 N N . ARG A 1 280 ? 13.279 4.139 -15.716 1.00 86.81 280 ARG A N 1
ATOM 2315 C CA . ARG A 1 280 ? 13.589 5.375 -14.980 1.00 86.81 280 ARG A CA 1
ATOM 2316 C C . ARG A 1 280 ? 13.888 5.097 -13.524 1.00 86.81 280 ARG A C 1
ATOM 2318 O O . ARG A 1 280 ? 14.875 5.595 -13.000 1.00 86.81 280 ARG A O 1
ATOM 2325 N N . GLN A 1 281 ? 13.030 4.310 -12.887 1.00 90.69 281 GLN A N 1
ATOM 2326 C CA . GLN A 1 281 ? 13.092 4.085 -11.453 1.00 90.69 281 GLN A CA 1
ATOM 2327 C C . GLN A 1 281 ? 12.599 2.684 -11.117 1.00 90.69 281 GLN A C 1
ATOM 2329 O O . GLN A 1 281 ? 11.538 2.267 -11.586 1.00 90.69 281 GLN A O 1
ATOM 2334 N N . LEU A 1 282 ? 13.360 1.992 -10.275 1.00 92.88 282 LEU A N 1
ATOM 2335 C CA . LEU A 1 282 ? 12.951 0.770 -9.602 1.00 92.88 282 LEU A CA 1
ATOM 2336 C C . LEU A 1 282 ? 12.925 1.051 -8.097 1.00 92.88 282 LEU A C 1
ATOM 2338 O O . LEU A 1 282 ? 13.863 1.624 -7.549 1.00 92.88 282 LEU A O 1
ATOM 2342 N N . CYS A 1 283 ? 11.844 0.660 -7.438 1.00 93.69 283 CYS A N 1
ATOM 2343 C CA . CYS A 1 283 ? 11.700 0.745 -5.992 1.00 93.69 283 CYS A CA 1
ATOM 2344 C C . CYS A 1 283 ? 11.266 -0.614 -5.452 1.00 93.69 283 CYS A C 1
ATOM 2346 O O . CYS A 1 283 ? 10.451 -1.304 -6.069 1.00 93.69 283 CYS A O 1
ATOM 2348 N N . PHE A 1 284 ? 11.799 -0.987 -4.295 1.00 95.44 284 PHE A N 1
ATOM 2349 C CA . PHE A 1 284 ? 11.368 -2.143 -3.534 1.00 95.44 284 PHE A CA 1
ATOM 2350 C C . PHE A 1 284 ? 10.639 -1.682 -2.271 1.00 95.44 284 PHE A C 1
ATOM 2352 O O . PHE A 1 284 ? 11.173 -0.931 -1.455 1.00 95.44 284 PHE A O 1
ATOM 2359 N N . VAL A 1 285 ? 9.399 -2.136 -2.109 1.00 95.81 285 VAL A N 1
ATOM 2360 C CA . VAL A 1 285 ? 8.572 -1.853 -0.937 1.00 95.81 285 VAL A CA 1
ATOM 2361 C C . VAL A 1 285 ? 8.476 -3.126 -0.097 1.00 95.81 285 VAL A C 1
ATOM 2363 O O . VAL A 1 285 ? 7.743 -4.036 -0.494 1.00 95.81 285 VAL A O 1
ATOM 2366 N N . PRO A 1 286 ? 9.201 -3.211 1.033 1.00 96.00 286 PRO A N 1
ATOM 2367 C CA . PRO A 1 286 ? 9.188 -4.389 1.891 1.00 96.00 286 PRO A CA 1
ATOM 2368 C C . PRO A 1 286 ? 7.779 -4.653 2.423 1.00 96.00 286 PRO A C 1
ATOM 2370 O O . PRO A 1 286 ? 7.039 -3.716 2.725 1.00 96.00 286 PRO A O 1
ATOM 2373 N N . ALA A 1 287 ? 7.395 -5.924 2.498 1.00 96.44 287 ALA A N 1
ATOM 2374 C CA . ALA A 1 287 ? 6.082 -6.364 2.952 1.00 96.44 287 ALA A CA 1
ATOM 2375 C C . ALA A 1 287 ? 6.155 -7.754 3.590 1.00 96.44 287 ALA A C 1
ATOM 2377 O O . ALA A 1 287 ? 6.950 -8.599 3.172 1.00 96.44 287 ALA A O 1
ATOM 2378 N N . GLU A 1 288 ? 5.269 -8.004 4.552 1.00 96.06 288 GLU A N 1
ATOM 2379 C CA . GLU A 1 288 ? 5.119 -9.325 5.161 1.00 96.06 288 GLU A CA 1
ATOM 2380 C C . GLU A 1 288 ? 4.509 -10.297 4.137 1.00 96.06 288 GLU A C 1
ATOM 2382 O O . GLU A 1 288 ? 3.531 -9.971 3.465 1.00 96.06 288 GLU A O 1
ATOM 2387 N N . GLU A 1 289 ? 5.105 -11.478 3.972 1.00 94.75 289 GLU A N 1
ATOM 2388 C CA . GLU A 1 289 ? 4.817 -12.393 2.861 1.00 94.75 289 GLU A CA 1
ATOM 2389 C C . GLU A 1 289 ? 3.381 -12.931 2.844 1.00 94.75 289 GLU A C 1
ATOM 2391 O O . GLU A 1 289 ? 2.755 -13.004 1.783 1.00 94.75 289 GLU A O 1
ATOM 2396 N N . LYS A 1 290 ? 2.830 -13.318 3.999 1.00 93.31 290 LYS A N 1
ATOM 2397 C CA . LYS A 1 290 ? 1.515 -13.971 4.071 1.00 93.31 290 LYS A CA 1
ATOM 2398 C C . LYS A 1 290 ? 0.382 -13.001 3.835 1.00 93.31 290 LYS A C 1
ATOM 2400 O O . LYS A 1 290 ? -0.563 -13.317 3.117 1.00 93.31 290 LYS A O 1
ATOM 2405 N N . THR A 1 291 ? 0.461 -11.817 4.407 1.00 94.38 291 THR A N 1
ATOM 2406 C CA . THR A 1 291 ? -0.548 -10.773 4.283 1.00 94.38 291 THR A CA 1
ATOM 2407 C C . THR A 1 291 ? -0.304 -9.924 3.048 1.00 94.38 291 THR A C 1
ATOM 2409 O O . THR A 1 291 ? -1.265 -9.461 2.442 1.00 94.38 291 THR A O 1
ATOM 2412 N N . ARG A 1 292 ? 0.946 -9.783 2.595 1.00 95.38 292 ARG A N 1
ATOM 2413 C CA . ARG A 1 292 ? 1.380 -8.843 1.552 1.00 95.38 292 ARG A CA 1
ATOM 2414 C C . ARG A 1 292 ? 1.165 -7.380 1.966 1.00 95.38 292 ARG A C 1
ATOM 2416 O O . ARG A 1 292 ? 0.973 -6.505 1.121 1.00 95.38 292 ARG A O 1
ATOM 2423 N N . ILE A 1 293 ? 1.146 -7.104 3.270 1.00 96.38 293 ILE A N 1
ATOM 2424 C CA . ILE A 1 293 ? 1.033 -5.749 3.820 1.00 96.38 293 ILE A CA 1
ATOM 2425 C C . ILE A 1 293 ? 2.439 -5.137 3.915 1.00 96.38 293 ILE A C 1
ATOM 2427 O O . ILE A 1 293 ? 3.318 -5.776 4.494 1.00 96.38 293 ILE A O 1
ATOM 2431 N N . PRO A 1 294 ? 2.677 -3.930 3.360 1.00 95.56 294 PRO A N 1
ATOM 2432 C CA . PRO A 1 294 ? 3.968 -3.256 3.475 1.00 95.56 294 PRO A CA 1
ATOM 2433 C C . PRO A 1 294 ? 4.405 -3.020 4.920 1.00 95.56 294 PRO A C 1
ATOM 2435 O O . P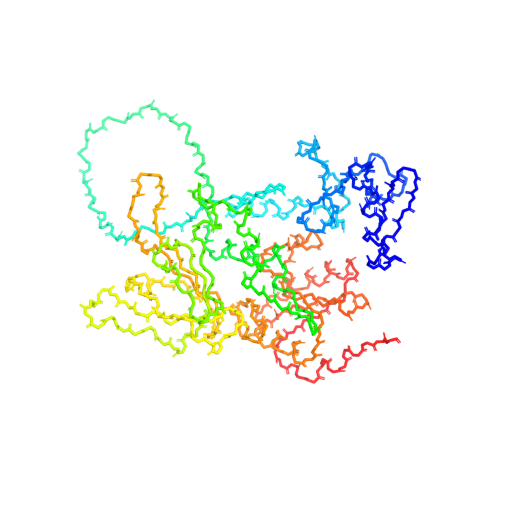RO A 1 294 ? 3.576 -2.685 5.760 1.00 95.56 294 PRO A O 1
ATOM 2438 N N . VAL A 1 295 ? 5.703 -3.124 5.186 1.00 93.75 295 VAL A N 1
ATOM 2439 C CA . VAL A 1 295 ? 6.316 -2.940 6.511 1.00 93.75 295 VAL A CA 1
ATOM 2440 C C . VAL A 1 295 ? 7.518 -2.014 6.428 1.00 93.75 295 VAL A C 1
ATOM 2442 O O . VAL A 1 295 ? 8.146 -1.886 5.379 1.00 93.75 295 VAL A O 1
ATOM 2445 N N . GLU A 1 296 ? 7.830 -1.343 7.528 1.00 88.56 296 GLU A N 1
ATOM 2446 C CA . GLU A 1 296 ? 8.964 -0.424 7.632 1.00 88.56 296 GLU A CA 1
ATOM 2447 C C . GLU A 1 296 ? 10.221 -1.144 8.135 1.00 88.56 296 GLU A C 1
ATOM 2449 O O . GLU A 1 296 ? 11.321 -0.857 7.670 1.00 88.56 296 GLU A O 1
ATOM 2454 N N . ASN A 1 297 ? 10.070 -2.151 8.998 1.00 88.25 297 ASN A N 1
ATOM 2455 C CA . ASN A 1 297 ? 11.170 -2.902 9.605 1.00 88.25 297 ASN A CA 1
ATOM 2456 C C . ASN A 1 297 ? 10.765 -4.359 9.915 1.00 88.25 297 ASN A C 1
ATOM 2458 O O . ASN A 1 297 ? 9.627 -4.771 9.684 1.00 88.25 297 ASN A O 1
ATOM 2462 N N . GLU A 1 298 ? 11.722 -5.147 10.407 1.00 88.94 298 GLU A N 1
ATOM 2463 C CA . GLU A 1 298 ? 11.523 -6.563 10.750 1.00 88.94 298 GLU A CA 1
ATOM 2464 C C . GLU A 1 298 ? 10.556 -6.751 11.928 1.00 88.94 298 GLU A C 1
ATOM 2466 O O . GLU A 1 298 ? 9.754 -7.682 11.935 1.00 88.94 298 GLU A O 1
ATOM 2471 N N . TRP A 1 299 ? 10.573 -5.832 12.890 1.00 88.94 299 TRP A N 1
ATOM 2472 C CA . TRP A 1 299 ? 9.655 -5.829 14.024 1.00 88.94 299 TRP A CA 1
ATOM 2473 C C . TRP A 1 299 ? 8.194 -5.728 13.557 1.00 88.94 299 TRP A C 1
ATOM 2475 O O . TRP A 1 299 ? 7.352 -6.541 13.935 1.00 88.94 299 TRP A O 1
ATOM 2485 N N . GLU A 1 300 ? 7.888 -4.806 12.645 1.00 91.38 300 GLU A N 1
ATOM 2486 C CA . GLU A 1 300 ? 6.563 -4.717 12.030 1.00 91.38 300 GLU A CA 1
ATOM 2487 C C . GLU A 1 300 ? 6.190 -5.979 11.240 1.00 91.38 300 GLU A C 1
ATOM 2489 O O . GLU A 1 300 ? 5.036 -6.406 11.291 1.00 91.38 300 GLU A O 1
ATOM 2494 N N . GLU A 1 301 ? 7.142 -6.593 10.530 1.00 93.50 301 GLU A N 1
ATOM 2495 C CA . GLU A 1 301 ? 6.916 -7.863 9.830 1.00 93.50 301 GLU A CA 1
ATOM 2496 C C . GLU A 1 301 ? 6.480 -8.966 10.801 1.00 93.50 301 GLU A C 1
ATOM 2498 O O . GLU A 1 301 ? 5.482 -9.651 10.564 1.00 93.50 301 GLU A O 1
ATOM 2503 N N . GLN A 1 302 ? 7.200 -9.112 11.914 1.00 92.06 302 GLN A N 1
ATOM 2504 C CA . GLN A 1 302 ? 6.903 -10.100 12.945 1.00 92.06 302 GLN A CA 1
ATOM 2505 C C . GLN A 1 302 ? 5.533 -9.854 13.593 1.00 92.06 302 GLN A C 1
ATOM 2507 O O . GLN A 1 302 ? 4.761 -10.801 13.750 1.00 92.06 302 GLN A O 1
ATOM 2512 N N . LEU A 1 303 ? 5.194 -8.599 13.911 1.00 93.06 303 LEU A N 1
ATOM 2513 C CA . LEU A 1 303 ? 3.889 -8.243 14.474 1.00 93.06 303 LEU A CA 1
ATOM 2514 C C . LEU A 1 303 ? 2.744 -8.581 13.511 1.00 93.06 303 LEU A C 1
ATOM 2516 O O . LEU A 1 303 ? 1.765 -9.210 13.910 1.00 93.06 303 LEU A O 1
ATOM 2520 N N . ILE A 1 304 ? 2.859 -8.204 12.235 1.00 95.56 304 ILE A N 1
ATOM 2521 C CA . ILE A 1 304 ? 1.831 -8.502 11.226 1.00 95.56 304 ILE A CA 1
ATOM 2522 C C . ILE A 1 304 ? 1.659 -10.009 11.052 1.00 95.56 304 ILE A C 1
ATOM 2524 O O . ILE A 1 304 ? 0.525 -10.492 10.995 1.00 95.56 304 ILE A O 1
ATOM 2528 N N . ARG A 1 305 ? 2.767 -10.759 10.998 1.00 95.00 305 ARG A N 1
ATOM 2529 C CA . ARG A 1 305 ? 2.736 -12.221 10.906 1.00 95.00 305 ARG A CA 1
ATOM 2530 C C . ARG A 1 305 ? 2.024 -12.835 12.109 1.00 95.00 305 ARG A C 1
ATOM 2532 O O . ARG A 1 305 ? 1.149 -13.676 11.926 1.00 95.00 305 ARG A O 1
ATOM 2539 N N . LEU A 1 306 ? 2.335 -12.367 13.315 1.00 93.31 306 LEU A N 1
ATOM 2540 C CA . LEU A 1 306 ? 1.702 -12.833 14.545 1.00 93.31 306 LEU A CA 1
ATOM 2541 C C . LEU A 1 306 ? 0.186 -12.581 14.546 1.00 93.31 306 LEU A C 1
ATOM 2543 O O . LEU A 1 306 ? -0.594 -13.489 14.829 1.00 93.31 306 LEU A O 1
ATOM 2547 N N . LEU A 1 307 ? -0.250 -11.369 14.188 1.00 94.44 307 LEU A N 1
ATOM 2548 C CA . LEU A 1 307 ? -1.675 -11.027 14.107 1.00 94.44 307 LEU A CA 1
ATOM 2549 C C . LEU A 1 307 ? -2.406 -11.845 13.033 1.00 94.44 307 LEU A C 1
ATOM 2551 O O . LEU A 1 307 ? -3.558 -12.243 13.223 1.00 94.44 307 LEU A O 1
ATOM 2555 N N . PHE A 1 308 ? -1.733 -12.123 11.914 1.00 94.44 308 PHE A N 1
ATOM 2556 C CA . PHE A 1 308 ? -2.241 -12.999 10.863 1.00 94.44 308 PHE A CA 1
ATOM 2557 C C . PHE A 1 308 ? -2.433 -14.440 11.356 1.00 94.44 308 PHE A C 1
ATOM 2559 O O . PHE A 1 308 ? -3.509 -15.009 11.156 1.00 94.44 308 PHE A O 1
ATOM 2566 N N . GLU A 1 309 ? -1.428 -15.016 12.023 1.00 93.56 309 GLU A N 1
ATOM 2567 C CA . GLU A 1 309 ? -1.463 -16.376 12.585 1.00 93.56 309 GLU A CA 1
ATOM 2568 C C . GLU A 1 309 ? -2.564 -16.531 13.640 1.00 93.56 309 GLU A C 1
ATOM 2570 O O . GLU A 1 309 ? -3.274 -17.537 13.664 1.00 93.56 309 GLU A O 1
ATOM 2575 N N . GLN A 1 310 ? -2.778 -15.491 14.445 1.00 92.06 310 GLN A N 1
ATOM 2576 C CA . GLN A 1 310 ? -3.862 -15.412 15.425 1.00 92.06 310 GLN A CA 1
ATOM 2577 C C . GLN A 1 310 ? -5.234 -15.109 14.814 1.00 92.06 310 GLN A C 1
ATOM 2579 O O . GLN A 1 310 ? -6.218 -15.018 15.545 1.00 92.06 310 GLN A O 1
ATOM 2584 N N . LYS A 1 311 ? -5.324 -14.941 13.488 1.00 92.62 311 LYS A N 1
ATOM 2585 C CA . LYS A 1 311 ? -6.566 -14.605 12.781 1.00 92.62 311 LYS A CA 1
ATOM 2586 C C . LYS A 1 311 ? -7.252 -13.360 13.367 1.00 92.62 311 LYS A C 1
ATOM 2588 O O . LYS A 1 311 ? -8.469 -13.342 13.511 1.00 92.62 311 LYS A O 1
ATOM 2593 N N . ARG A 1 312 ? -6.481 -12.316 13.680 1.00 89.94 312 ARG A N 1
ATOM 2594 C CA . ARG A 1 312 ? -7.005 -11.023 14.155 1.00 89.94 312 ARG A CA 1
ATOM 2595 C C . ARG A 1 312 ? -7.479 -10.159 12.990 1.00 89.94 312 ARG A C 1
ATOM 2597 O O . ARG A 1 312 ? -6.904 -10.235 11.906 1.00 89.94 312 ARG A O 1
ATOM 2604 N N . HIS A 1 313 ? -8.488 -9.314 13.191 1.00 91.94 313 HIS A N 1
ATOM 2605 C CA . HIS A 1 313 ? -8.868 -8.284 12.208 1.00 91.94 313 HIS A CA 1
ATOM 2606 C C . HIS A 1 313 ? -8.103 -6.997 12.495 1.00 91.94 313 HIS A C 1
ATOM 2608 O O . HIS A 1 313 ? -8.316 -6.352 13.521 1.00 91.94 313 HIS A O 1
ATOM 2614 N N . PHE A 1 314 ? -7.225 -6.600 11.573 1.00 93.31 314 PHE A N 1
ATOM 2615 C CA . PHE A 1 314 ? -6.386 -5.420 11.751 1.00 93.31 314 PHE A CA 1
ATOM 2616 C C . PHE A 1 314 ? -6.179 -4.616 10.470 1.00 93.31 314 PHE A C 1
ATOM 2618 O O . PHE A 1 314 ? -6.412 -5.089 9.358 1.00 93.31 314 PHE A O 1
ATOM 2625 N N . GLU A 1 315 ? -5.708 -3.386 10.627 1.00 92.06 315 GLU A N 1
ATOM 2626 C CA . GLU A 1 315 ? -5.311 -2.498 9.543 1.00 92.06 315 GLU A CA 1
ATOM 2627 C C . GLU A 1 315 ? -3.962 -1.860 9.845 1.00 92.06 315 GLU A C 1
ATOM 2629 O O . GLU A 1 315 ? -3.715 -1.411 10.965 1.00 92.06 315 GLU A O 1
ATOM 2634 N N . LYS A 1 316 ? -3.103 -1.791 8.824 1.00 92.56 316 LYS A N 1
ATOM 2635 C CA . LYS A 1 316 ? -1.878 -0.999 8.861 1.00 92.56 316 LYS A CA 1
ATOM 2636 C C . LYS A 1 316 ? -2.050 0.311 8.093 1.00 92.56 316 LYS A C 1
ATOM 2638 O O . LYS A 1 316 ? -2.104 0.313 6.862 1.00 92.56 316 LYS A O 1
ATOM 2643 N N . PRO A 1 317 ? -2.051 1.448 8.782 1.00 87.44 317 PRO A N 1
ATOM 2644 C CA . PRO A 1 317 ? -1.839 2.739 8.152 1.00 87.44 317 PRO A CA 1
ATOM 2645 C C . PRO A 1 317 ? -0.544 2.796 7.316 1.00 87.44 317 PRO A C 1
ATOM 2647 O O . PRO A 1 317 ? 0.551 2.606 7.847 1.00 87.44 317 PRO A O 1
ATOM 2650 N N . LEU A 1 318 ? -0.633 3.063 6.005 1.00 86.69 318 LEU A N 1
ATOM 2651 C CA . LEU A 1 318 ? 0.539 3.049 5.107 1.00 86.69 318 LEU A CA 1
ATOM 2652 C C . LEU A 1 318 ? 1.105 4.441 4.843 1.00 86.69 318 LEU A C 1
ATOM 2654 O O . LEU A 1 318 ? 2.318 4.645 4.811 1.00 86.69 318 LEU A O 1
ATOM 2658 N N . ILE A 1 319 ? 0.224 5.410 4.655 1.00 76.50 319 ILE A N 1
ATOM 2659 C CA . ILE A 1 319 ? 0.560 6.817 4.495 1.00 76.50 319 ILE A CA 1
ATOM 2660 C C . ILE A 1 319 ? 0.147 7.543 5.765 1.00 76.50 319 ILE A C 1
ATOM 2662 O O . ILE A 1 319 ? -0.758 7.100 6.461 1.00 76.50 319 ILE A O 1
ATOM 2666 N N . GLY A 1 320 ? 0.856 8.626 6.093 1.00 62.31 320 GLY A N 1
ATOM 2667 C CA . GLY A 1 320 ? 0.543 9.475 7.241 1.00 62.31 320 GLY A CA 1
ATOM 2668 C C . GLY A 1 320 ? -0.960 9.713 7.414 1.00 62.31 320 GLY A C 1
ATOM 2669 O O . GLY A 1 320 ? -1.690 9.824 6.431 1.00 62.31 320 GLY A O 1
ATOM 2670 N N . ASN A 1 321 ? -1.377 9.747 8.677 1.00 53.84 321 ASN A N 1
ATOM 2671 C CA . ASN A 1 321 ? -2.688 10.141 9.192 1.00 53.84 321 ASN A CA 1
ATOM 2672 C C . ASN A 1 321 ? -3.854 9.659 8.315 1.00 53.84 321 ASN A C 1
ATOM 2674 O O . ASN A 1 321 ? -4.513 10.419 7.610 1.00 53.84 321 ASN A O 1
ATOM 2678 N N . VAL A 1 322 ? -4.076 8.345 8.355 1.00 46.75 322 VAL A N 1
ATOM 2679 C CA . VAL A 1 322 ? -5.078 7.607 7.556 1.00 46.75 322 VAL A CA 1
ATOM 2680 C C . VAL A 1 322 ? -6.509 7.993 7.909 1.00 46.75 322 VAL A C 1
ATOM 2682 O O . VAL A 1 322 ? -7.435 7.787 7.132 1.00 46.75 322 VAL A O 1
ATOM 2685 N N . THR A 1 323 ? -6.670 8.628 9.060 1.00 47.25 323 THR A N 1
ATOM 2686 C CA . THR A 1 323 ? -7.912 9.203 9.547 1.00 47.25 323 THR A CA 1
ATOM 2687 C C . THR A 1 323 ? -7.570 10.450 10.347 1.00 47.25 323 THR A C 1
ATOM 2689 O O . THR A 1 323 ? -6.527 10.490 11.002 1.00 47.25 323 THR A O 1
ATOM 2692 N N . GLU A 1 324 ? -8.462 11.436 10.375 1.00 43.03 324 GLU A N 1
ATOM 2693 C CA . GLU A 1 324 ? -8.293 12.627 11.220 1.00 43.03 324 GLU A CA 1
ATOM 2694 C C . GLU A 1 324 ? -8.201 12.274 12.716 1.00 43.03 324 GLU A C 1
ATOM 2696 O O . GLU A 1 324 ? -7.541 12.964 13.481 1.00 43.03 324 GLU A O 1
ATOM 2701 N N . LEU A 1 325 ? -8.666 11.083 13.114 1.00 41.62 325 LEU A N 1
ATOM 2702 C CA . LEU A 1 325 ? -8.410 10.490 14.435 1.00 41.62 325 LEU A CA 1
ATOM 2703 C C . LEU A 1 325 ? -6.919 10.457 14.822 1.00 41.62 325 LEU A C 1
ATOM 2705 O O . LEU A 1 325 ? -6.608 10.422 16.009 1.00 41.62 325 LEU A O 1
ATOM 2709 N N . PHE A 1 326 ? -6.003 10.525 13.855 1.00 54.25 326 PHE A N 1
ATOM 2710 C CA . PHE A 1 326 ? -4.564 10.368 14.040 1.00 54.25 326 PHE A CA 1
ATOM 2711 C C . PHE A 1 326 ? -3.751 11.506 13.406 1.00 54.25 326 PHE A C 1
ATOM 2713 O O . PHE A 1 326 ? -2.649 11.257 12.933 1.00 54.25 326 PHE A O 1
ATOM 2720 N N . LEU A 1 327 ? -4.276 12.743 13.365 1.00 48.12 327 LEU A N 1
ATOM 2721 C CA . LEU A 1 327 ? -3.560 13.891 12.775 1.00 48.12 327 LEU A CA 1
ATOM 2722 C C . LEU A 1 327 ? -2.158 14.140 13.358 1.00 48.12 327 LEU A C 1
ATOM 2724 O O . LEU A 1 327 ? -1.295 14.659 12.652 1.00 48.12 327 LEU A O 1
ATOM 2728 N N . ASP A 1 328 ? -1.914 13.742 14.602 1.00 49.41 328 ASP A N 1
ATOM 2729 C CA . ASP A 1 328 ? -0.645 14.025 15.278 1.00 49.41 328 ASP A CA 1
ATOM 2730 C C . ASP A 1 328 ? 0.349 12.856 15.201 1.00 49.41 328 ASP A C 1
ATOM 2732 O O . ASP A 1 328 ? 1.552 13.051 15.380 1.00 49.41 328 ASP A O 1
ATOM 2736 N N . ALA A 1 329 ? -0.126 11.637 14.908 1.00 65.31 329 ALA A N 1
ATOM 2737 C CA . ALA A 1 329 ? 0.730 10.463 14.792 1.00 65.31 329 ALA A CA 1
ATOM 2738 C C . ALA A 1 329 ? 0.045 9.282 14.092 1.00 65.31 329 ALA A C 1
ATOM 2740 O O . ALA A 1 329 ? -0.961 8.762 14.565 1.00 65.31 329 ALA A O 1
ATOM 2741 N N . LYS A 1 330 ? 0.651 8.792 13.005 1.00 78.75 330 LYS A N 1
ATOM 2742 C CA . LYS A 1 330 ? 0.246 7.552 12.326 1.00 78.75 330 LYS A CA 1
ATOM 2743 C C . LYS A 1 330 ? 0.451 6.345 13.264 1.00 78.75 330 LYS A C 1
ATOM 2745 O O . LYS A 1 330 ? 1.589 6.159 13.709 1.00 78.75 330 LYS A O 1
ATOM 2750 N N . PRO A 1 331 ? -0.572 5.503 13.507 1.00 85.50 331 PRO A N 1
ATOM 2751 C CA . PRO A 1 331 ? -0.369 4.264 14.242 1.00 85.50 331 PRO A CA 1
ATOM 2752 C C . PRO A 1 331 ? 0.304 3.186 13.397 1.00 85.50 331 PRO A C 1
ATOM 2754 O O . PRO A 1 331 ? 0.099 3.146 12.180 1.00 85.50 331 PRO A O 1
ATOM 2757 N N . ASN A 1 332 ? 1.084 2.292 14.018 1.00 89.44 332 ASN A N 1
ATOM 2758 C CA . ASN A 1 332 ? 1.637 1.146 13.288 1.00 89.44 332 ASN A CA 1
ATOM 2759 C C . ASN A 1 332 ? 0.535 0.147 12.911 1.00 89.44 332 ASN A C 1
ATOM 2761 O O . ASN A 1 332 ? 0.501 -0.282 11.759 1.00 89.44 332 ASN A O 1
ATOM 2765 N N . ILE A 1 333 ? -0.361 -0.204 13.844 1.00 92.81 333 ILE A N 1
ATOM 2766 C CA . ILE A 1 333 ? -1.480 -1.134 13.625 1.00 92.81 333 ILE A CA 1
ATOM 2767 C C . ILE A 1 333 ? -2.734 -0.680 14.385 1.00 92.81 333 ILE A C 1
ATOM 2769 O O . ILE A 1 333 ? -2.658 -0.190 15.510 1.00 92.81 333 ILE A O 1
ATOM 2773 N N . ILE A 1 334 ? -3.899 -0.907 13.777 1.00 91.00 334 ILE A N 1
ATOM 2774 C CA . ILE A 1 334 ? -5.224 -0.749 14.384 1.00 91.00 334 ILE A CA 1
ATOM 2775 C C . ILE A 1 334 ? -5.903 -2.121 14.411 1.00 91.00 334 ILE A C 1
ATOM 2777 O O . ILE A 1 334 ? -6.098 -2.721 13.355 1.00 91.00 334 ILE A O 1
ATOM 2781 N N . LEU A 1 335 ? -6.289 -2.609 15.589 1.00 90.88 335 LEU A N 1
ATOM 2782 C CA . LEU A 1 335 ? -7.141 -3.787 15.750 1.00 90.88 335 LEU A CA 1
ATOM 2783 C C . LEU A 1 335 ? -8.610 -3.369 15.698 1.00 90.88 335 LEU A C 1
ATOM 2785 O O . LEU A 1 335 ? -9.060 -2.520 16.472 1.00 90.88 335 LEU A O 1
ATOM 2789 N N . HIS A 1 336 ? -9.353 -3.966 14.770 1.00 85.88 336 HIS A N 1
ATOM 2790 C CA . HIS A 1 336 ? -10.781 -3.702 14.576 1.00 85.88 336 HIS A CA 1
ATOM 2791 C C . HIS A 1 336 ? -11.675 -4.696 15.325 1.00 85.88 336 HIS A C 1
ATOM 2793 O O . HIS A 1 336 ? -12.868 -4.442 15.440 1.00 85.88 336 HIS A O 1
ATOM 2799 N N . ASP A 1 337 ? -11.109 -5.788 15.845 1.00 81.06 337 ASP A N 1
ATOM 2800 C CA . ASP A 1 337 ? -11.809 -6.853 16.578 1.00 81.06 337 ASP A CA 1
ATOM 2801 C C . ASP A 1 337 ? -11.838 -6.660 18.105 1.00 81.06 337 ASP A C 1
ATOM 2803 O O . ASP A 1 337 ? -12.108 -7.604 18.844 1.00 81.06 337 ASP A O 1
ATOM 2807 N N . THR A 1 338 ? -11.556 -5.452 18.599 1.00 81.31 338 THR A N 1
ATOM 2808 C CA . THR A 1 338 ? -11.634 -5.120 20.029 1.00 81.31 338 THR A CA 1
ATOM 2809 C C . THR A 1 338 ? -12.596 -3.964 20.271 1.00 81.31 338 THR A C 1
ATOM 2811 O O . THR A 1 338 ? -12.684 -3.055 19.443 1.00 81.31 338 THR A O 1
ATOM 2814 N N . ASP A 1 339 ? -13.242 -3.958 21.440 1.00 80.00 339 ASP A N 1
ATOM 2815 C CA . ASP A 1 339 ? -14.026 -2.824 21.936 1.00 80.00 339 ASP A CA 1
ATOM 2816 C C . ASP A 1 339 ? -13.503 -2.357 23.317 1.00 80.00 339 ASP A C 1
ATOM 2818 O O . ASP A 1 339 ? -13.469 -3.151 24.264 1.00 80.00 339 ASP A O 1
ATOM 2822 N N . PRO A 1 340 ? -13.001 -1.112 23.445 1.00 83.19 340 PRO A N 1
ATOM 2823 C CA . PRO A 1 340 ? -12.713 -0.181 22.352 1.00 83.19 340 PRO A CA 1
ATOM 2824 C C . PRO A 1 340 ? -11.635 -0.718 21.396 1.00 83.19 340 PRO A C 1
ATOM 2826 O O . PRO A 1 340 ? -10.869 -1.630 21.730 1.00 83.19 340 PRO A O 1
ATOM 2829 N N . LYS A 1 341 ? -11.534 -0.128 20.197 1.00 86.44 341 LYS A N 1
ATOM 2830 C CA . LYS A 1 341 ? -10.467 -0.464 19.236 1.00 86.44 341 LYS A CA 1
ATOM 2831 C C . LYS A 1 341 ? -9.085 -0.292 19.863 1.00 86.44 341 LYS A C 1
ATOM 2833 O O . LYS A 1 341 ? -8.848 0.653 20.618 1.00 86.44 341 LYS A O 1
ATOM 2838 N N . THR A 1 342 ? -8.171 -1.190 19.513 1.00 88.56 342 THR A N 1
ATOM 2839 C CA . THR A 1 342 ? -6.817 -1.217 20.075 1.00 88.56 342 THR A CA 1
ATOM 2840 C C . THR A 1 342 ? -5.800 -0.717 19.058 1.00 88.56 342 THR A C 1
ATOM 2842 O O . THR A 1 342 ? -5.774 -1.174 17.919 1.00 88.56 342 THR A O 1
ATOM 2845 N N . ILE A 1 343 ? -4.940 0.201 19.479 1.00 89.69 343 ILE A N 1
ATOM 2846 C CA . ILE A 1 343 ? -3.788 0.692 18.729 1.00 89.69 343 ILE A CA 1
ATOM 2847 C C . ILE A 1 343 ? -2.540 -0.024 19.225 1.00 89.69 343 ILE A C 1
ATOM 2849 O O . ILE A 1 343 ? -2.292 -0.062 20.430 1.00 89.69 343 ILE A O 1
ATOM 2853 N N . ILE A 1 344 ? -1.758 -0.571 18.297 1.00 92.00 344 ILE A N 1
ATOM 2854 C CA . ILE A 1 344 ? -0.456 -1.166 18.600 1.00 92.00 344 ILE A CA 1
ATOM 2855 C C . ILE A 1 344 ? 0.628 -0.307 17.953 1.00 92.00 344 ILE A C 1
ATOM 2857 O O . ILE A 1 344 ? 0.591 -0.061 16.744 1.00 92.00 344 ILE A O 1
ATOM 2861 N N . GLU A 1 345 ? 1.590 0.128 18.760 1.00 89.56 345 GLU A N 1
ATOM 2862 C CA . GLU A 1 345 ? 2.808 0.808 18.320 1.00 89.56 345 GLU A CA 1
ATOM 2863 C C . GLU A 1 345 ? 4.003 -0.124 18.479 1.00 89.56 345 GLU A C 1
ATOM 2865 O O . GLU A 1 345 ? 4.175 -0.754 19.523 1.00 89.56 345 GLU A O 1
ATOM 2870 N N . VAL A 1 346 ? 4.832 -0.202 17.444 1.00 87.81 346 VAL A N 1
ATOM 2871 C CA . VAL A 1 346 ? 6.109 -0.910 17.493 1.00 87.81 346 VAL A CA 1
ATOM 2872 C C . VAL A 1 346 ? 7.133 0.023 18.120 1.00 87.81 346 VAL A C 1
ATOM 2874 O O . VAL A 1 346 ? 7.372 1.117 17.614 1.00 87.81 346 VAL A O 1
ATOM 2877 N N . VAL A 1 347 ? 7.718 -0.412 19.229 1.00 83.94 347 VAL A N 1
ATOM 2878 C CA . VAL A 1 347 ? 8.666 0.367 20.022 1.00 83.94 347 VAL A CA 1
ATOM 2879 C C . VAL A 1 347 ? 10.034 -0.276 19.904 1.00 83.94 347 VAL A C 1
ATOM 2881 O O . VAL A 1 347 ? 10.193 -1.459 20.196 1.00 83.94 347 VAL A O 1
ATOM 2884 N N . ASP A 1 348 ? 11.007 0.517 19.471 1.00 71.06 348 ASP A N 1
ATOM 2885 C CA . ASP A 1 348 ? 12.417 0.145 19.542 1.00 71.06 348 ASP A CA 1
ATOM 2886 C C . ASP A 1 348 ? 12.959 0.508 20.931 1.00 71.06 348 ASP A C 1
ATOM 2888 O O . ASP A 1 348 ? 12.559 1.532 21.494 1.00 71.06 348 ASP A O 1
ATOM 2892 N N . THR A 1 349 ? 13.859 -0.299 21.491 1.00 63.06 349 THR A N 1
ATOM 2893 C CA . THR A 1 349 ? 14.396 -0.106 22.852 1.00 63.06 349 THR A CA 1
ATOM 2894 C C . THR A 1 349 ? 15.110 1.236 23.031 1.00 63.06 349 THR A C 1
ATOM 2896 O O . THR A 1 349 ? 15.189 1.738 24.150 1.00 63.06 349 THR A O 1
ATOM 2899 N N . ASP A 1 350 ? 15.549 1.848 21.928 1.00 58.22 350 ASP A N 1
ATOM 2900 C CA . ASP A 1 350 ? 16.259 3.131 21.896 1.00 58.22 350 ASP A CA 1
ATOM 2901 C C . ASP A 1 350 ? 15.346 4.347 21.636 1.00 58.22 350 ASP A C 1
ATOM 2903 O O . ASP A 1 350 ? 15.820 5.487 21.566 1.00 58.22 350 ASP A O 1
ATOM 2907 N N . GLN A 1 351 ? 14.030 4.155 21.469 1.00 57.22 351 GLN A N 1
ATOM 2908 C CA . GLN A 1 351 ? 13.131 5.271 21.175 1.00 57.22 351 GLN A CA 1
ATOM 2909 C C . GLN A 1 351 ? 12.838 6.147 22.396 1.00 57.22 351 GLN A C 1
ATOM 2911 O O . GLN A 1 351 ? 12.567 5.701 23.508 1.00 57.22 351 GLN A O 1
ATOM 2916 N N . ASN A 1 352 ? 12.847 7.453 22.134 1.00 57.91 352 ASN A N 1
ATOM 2917 C CA . ASN A 1 352 ? 12.585 8.518 23.088 1.00 57.91 352 ASN A CA 1
ATOM 2918 C C . ASN A 1 352 ? 11.184 8.360 23.718 1.00 57.91 352 ASN A C 1
ATOM 2920 O O . ASN A 1 352 ? 10.174 8.693 23.090 1.00 57.91 352 ASN A O 1
ATOM 2924 N N . ASN A 1 353 ? 11.140 7.879 24.968 1.00 67.44 353 ASN A N 1
ATOM 2925 C CA . ASN A 1 353 ? 9.919 7.607 25.744 1.00 67.44 353 ASN A CA 1
ATOM 2926 C C . ASN A 1 353 ? 8.890 8.754 25.702 1.00 67.44 353 ASN A C 1
ATOM 2928 O O . ASN A 1 353 ? 7.686 8.507 25.716 1.00 67.44 353 ASN A O 1
ATOM 2932 N N . SER A 1 354 ? 9.347 10.005 25.580 1.00 73.00 354 SER A N 1
ATOM 2933 C CA . SER A 1 354 ? 8.479 11.189 25.539 1.00 73.00 354 SER A CA 1
ATOM 2934 C C . SER A 1 354 ? 7.547 11.247 24.318 1.00 73.00 354 SER A C 1
ATOM 2936 O O . SER A 1 354 ? 6.400 11.673 24.443 1.00 73.00 354 SER A O 1
ATOM 2938 N N . TYR A 1 355 ? 7.987 10.808 23.132 1.00 74.06 355 TYR A N 1
ATOM 2939 C CA . TYR A 1 355 ? 7.144 10.826 21.929 1.00 74.06 355 TYR A CA 1
ATOM 2940 C C . TYR A 1 355 ? 6.069 9.736 21.981 1.00 74.06 355 TYR A C 1
ATOM 2942 O O . TYR A 1 355 ? 4.902 9.993 21.682 1.00 74.06 355 TYR A O 1
ATOM 2950 N N . LEU A 1 356 ? 6.452 8.532 22.413 1.00 79.12 356 LEU A N 1
ATOM 2951 C CA . LEU A 1 356 ? 5.531 7.411 22.578 1.00 79.12 356 LEU A CA 1
ATOM 2952 C C . LEU A 1 356 ? 4.459 7.719 23.630 1.00 79.12 356 LEU A C 1
ATOM 2954 O O . LEU A 1 356 ? 3.283 7.443 23.401 1.00 79.12 356 LEU A O 1
ATOM 2958 N N . GLN A 1 357 ? 4.851 8.353 24.737 1.00 80.50 357 GLN A N 1
ATOM 2959 C CA . GLN A 1 357 ? 3.928 8.770 25.787 1.00 80.50 357 GLN A CA 1
ATOM 2960 C C . GLN A 1 357 ? 2.877 9.760 25.263 1.00 80.50 357 GLN A C 1
ATOM 2962 O O . GLN A 1 357 ? 1.685 9.550 25.472 1.00 80.50 357 GLN A O 1
ATOM 2967 N N . ARG A 1 358 ? 3.285 10.766 24.475 1.00 78.25 358 ARG A N 1
ATOM 2968 C CA . ARG A 1 358 ? 2.339 11.699 23.834 1.00 78.25 358 ARG A CA 1
ATOM 2969 C C . ARG A 1 358 ? 1.368 10.991 22.887 1.00 78.25 358 ARG A C 1
ATOM 2971 O O . ARG A 1 358 ? 0.197 11.359 22.827 1.00 78.25 358 ARG A O 1
ATOM 2978 N N . LYS A 1 359 ? 1.828 9.970 22.152 1.00 81.12 359 LYS A N 1
ATOM 2979 C CA . LYS A 1 359 ? 0.949 9.141 21.307 1.00 81.12 359 LYS A CA 1
ATOM 2980 C C . LYS A 1 359 ? -0.056 8.362 22.153 1.00 81.12 359 LYS A C 1
ATOM 2982 O O . LYS A 1 359 ? -1.245 8.383 21.850 1.00 81.12 359 LYS A O 1
ATOM 2987 N N . GLN A 1 360 ? 0.408 7.708 23.216 1.00 85.38 360 GLN A N 1
ATOM 2988 C CA . GLN A 1 360 ? -0.443 6.958 24.136 1.00 85.38 360 GLN A CA 1
ATOM 2989 C C . GLN A 1 360 ? -1.537 7.839 24.749 1.00 85.38 360 GLN A C 1
ATOM 2991 O O . GLN A 1 360 ? -2.705 7.449 24.722 1.00 85.38 360 GLN A O 1
ATOM 2996 N N . GLU A 1 361 ? -1.177 9.017 25.262 1.00 79.75 361 GLU A N 1
ATOM 2997 C CA . GLU A 1 361 ? -2.118 9.998 25.818 1.00 79.75 361 GLU A CA 1
ATOM 2998 C C . GLU A 1 361 ? -3.165 10.390 24.768 1.00 79.75 361 GLU A C 1
ATOM 3000 O O . GLU A 1 361 ? -4.360 10.187 24.984 1.00 79.75 361 GLU A O 1
ATOM 3005 N N . ALA A 1 362 ? -2.724 10.803 23.574 1.00 78.00 362 ALA A N 1
ATOM 3006 C CA . ALA A 1 362 ? -3.614 11.217 22.490 1.00 78.00 362 ALA A CA 1
ATOM 3007 C C . ALA A 1 362 ? -4.583 10.111 22.029 1.00 78.00 362 ALA A C 1
ATOM 3009 O O . ALA A 1 362 ? -5.718 10.395 21.638 1.00 78.00 362 ALA A O 1
ATOM 3010 N N . TYR A 1 363 ? -4.159 8.845 22.034 1.00 80.19 363 TYR A N 1
ATOM 3011 C CA . TYR A 1 363 ? -5.036 7.726 21.685 1.00 80.19 363 TYR A CA 1
ATOM 3012 C C . TYR A 1 363 ? -6.011 7.383 22.815 1.00 80.19 363 TYR A C 1
ATOM 3014 O O . TYR A 1 363 ? -7.188 7.130 22.549 1.00 80.19 363 TYR A O 1
ATOM 3022 N N . THR A 1 364 ? -5.546 7.413 24.064 1.00 81.56 364 THR A N 1
ATOM 3023 C CA . THR A 1 364 ? -6.363 7.093 25.242 1.00 81.56 364 THR A CA 1
ATOM 3024 C C . THR A 1 364 ? -7.454 8.145 25.450 1.00 81.56 364 THR A C 1
ATOM 3026 O O . THR A 1 364 ? -8.611 7.788 25.657 1.00 81.56 364 THR A O 1
ATOM 3029 N N . GLU A 1 365 ? -7.139 9.434 25.274 1.00 76.38 365 GLU A N 1
ATOM 3030 C CA . GLU A 1 365 ? -8.120 10.535 25.274 1.00 76.38 365 GLU A CA 1
ATOM 3031 C C . GLU A 1 365 ? -9.200 10.367 24.195 1.00 76.38 365 GLU A C 1
ATOM 3033 O O . GLU A 1 365 ? -10.355 10.760 24.371 1.00 76.38 365 GLU A O 1
ATOM 3038 N N . LYS A 1 366 ? -8.847 9.744 23.064 1.00 72.75 366 LYS A N 1
ATOM 3039 C CA . LYS A 1 366 ? -9.784 9.426 21.976 1.00 72.75 366 LYS A CA 1
ATOM 3040 C C . LYS A 1 366 ? -10.568 8.130 22.215 1.00 72.75 366 LYS A C 1
ATOM 3042 O O . LYS A 1 366 ? -11.390 7.773 21.372 1.00 72.75 366 LYS A O 1
ATOM 3047 N N . GLY A 1 367 ? -10.357 7.468 23.353 1.00 78.56 367 GLY A N 1
ATOM 3048 C CA . GLY A 1 367 ? -11.063 6.257 23.767 1.00 78.56 367 GLY A CA 1
ATOM 3049 C C . GLY A 1 367 ? -10.481 4.964 23.200 1.00 78.56 367 GLY A C 1
ATOM 3050 O O . GLY A 1 367 ? -11.151 3.939 23.254 1.00 78.56 367 GLY A O 1
ATOM 3051 N N . PHE A 1 368 ? -9.269 4.982 22.641 1.00 82.25 368 PHE A N 1
ATOM 3052 C CA . PHE A 1 368 ? -8.613 3.770 22.154 1.00 82.25 368 PHE A CA 1
ATOM 3053 C C . PHE A 1 368 ? -7.855 3.052 23.270 1.00 82.25 368 PHE A C 1
ATOM 3055 O O . PHE A 1 368 ? -7.260 3.680 24.146 1.00 82.25 368 PHE A O 1
ATOM 3062 N N . ARG A 1 369 ? -7.795 1.721 23.185 1.00 88.25 369 ARG A N 1
ATOM 3063 C CA . ARG A 1 369 ? -6.832 0.939 23.968 1.00 88.25 369 ARG A CA 1
ATOM 3064 C C . ARG A 1 369 ? -5.454 1.068 23.322 1.00 88.25 369 ARG A C 1
ATOM 3066 O O . ARG A 1 369 ? -5.347 0.981 22.102 1.00 88.25 369 ARG A O 1
ATOM 3073 N N . PHE A 1 370 ? -4.405 1.252 24.116 1.00 89.19 370 PHE A N 1
ATOM 3074 C CA . PHE A 1 370 ? -3.040 1.419 23.619 1.00 89.19 370 PHE A CA 1
ATOM 3075 C C . PHE A 1 370 ? -2.138 0.261 24.025 1.00 89.19 370 PHE A C 1
ATOM 3077 O O . PHE A 1 370 ? -2.175 -0.176 25.176 1.00 89.19 370 PHE A O 1
ATOM 3084 N N . ILE A 1 371 ? -1.301 -0.202 23.096 1.00 90.19 371 ILE A N 1
ATOM 3085 C CA . ILE A 1 371 ? -0.299 -1.227 23.358 1.00 90.19 371 ILE A CA 1
ATOM 3086 C C . ILE A 1 371 ? 1.031 -0.869 22.695 1.00 90.19 371 ILE A C 1
ATOM 3088 O O . ILE A 1 371 ? 1.120 -0.727 21.479 1.00 90.19 371 ILE A O 1
ATOM 3092 N N . ALA A 1 372 ? 2.081 -0.809 23.510 1.00 88.50 372 ALA A N 1
ATOM 3093 C CA . ALA A 1 372 ? 3.466 -0.781 23.061 1.00 88.50 372 ALA A CA 1
ATOM 3094 C C . ALA A 1 372 ? 3.983 -2.215 22.854 1.00 88.50 372 ALA A C 1
ATOM 3096 O O . ALA A 1 372 ? 3.881 -3.052 23.755 1.00 88.50 372 ALA A O 1
ATOM 3097 N N . TRP A 1 373 ? 4.539 -2.505 21.678 1.00 87.50 373 TRP A N 1
ATOM 3098 C CA . TRP A 1 373 ? 5.066 -3.818 21.312 1.00 87.50 373 TRP A CA 1
ATOM 3099 C C . TRP A 1 373 ? 6.552 -3.730 20.952 1.00 87.50 373 TRP A C 1
ATOM 3101 O O . TRP A 1 373 ? 6.922 -3.009 20.032 1.00 87.50 373 TRP A O 1
ATOM 3111 N N . SER A 1 374 ? 7.392 -4.484 21.662 1.00 79.75 374 SER A N 1
ATOM 3112 C CA . SER A 1 374 ? 8.861 -4.441 21.556 1.00 79.75 374 SER A CA 1
ATOM 3113 C C . SER A 1 374 ? 9.487 -5.736 21.018 1.00 79.75 374 SER A C 1
ATOM 3115 O O . SER A 1 374 ? 10.654 -6.008 21.268 1.00 79.75 374 SER A O 1
ATOM 3117 N N . GLY A 1 375 ? 8.718 -6.606 20.357 1.00 70.38 375 GLY A N 1
ATOM 3118 C CA . GLY A 1 375 ? 9.247 -7.862 19.800 1.00 70.38 375 GLY A CA 1
ATOM 3119 C C . GLY A 1 375 ? 9.460 -9.015 20.791 1.00 70.38 375 GLY A C 1
ATOM 3120 O O . GLY A 1 375 ? 9.322 -10.174 20.408 1.00 70.38 375 GLY A O 1
ATOM 3121 N N . GLU A 1 376 ? 9.720 -8.734 22.071 1.00 62.47 376 GLU A N 1
ATOM 3122 C CA . GLU A 1 376 ? 10.121 -9.760 23.055 1.00 62.47 376 GLU A CA 1
ATOM 3123 C C . GLU A 1 376 ? 8.954 -10.529 23.704 1.00 62.47 376 GLU A C 1
ATOM 3125 O O . GLU A 1 376 ? 9.125 -11.644 24.200 1.00 62.47 376 GLU A O 1
ATOM 3130 N N . ARG A 1 377 ? 7.729 -9.991 23.685 1.00 52.38 377 ARG A N 1
ATOM 3131 C CA . ARG A 1 377 ? 6.573 -10.630 24.341 1.00 52.38 377 ARG A CA 1
ATOM 3132 C C . ARG A 1 377 ? 5.845 -11.603 23.412 1.00 52.38 377 ARG A C 1
ATOM 3134 O O . ARG A 1 377 ? 4.831 -11.248 22.814 1.00 52.38 377 ARG A O 1
ATOM 3141 N N . LYS A 1 378 ? 6.294 -12.862 23.361 1.00 46.28 378 LYS A N 1
ATOM 3142 C CA . LYS A 1 378 ? 5.473 -13.972 22.827 1.00 46.28 378 LYS A CA 1
ATOM 3143 C C . LYS A 1 378 ? 4.327 -14.364 23.769 1.00 46.28 378 LYS A C 1
ATOM 3145 O O . LYS A 1 378 ? 3.271 -14.779 23.304 1.00 46.28 378 LYS A O 1
ATOM 3150 N N . GLU A 1 379 ? 4.500 -14.169 25.074 1.00 41.38 379 GLU A N 1
ATOM 3151 C CA . GLU A 1 379 ? 3.574 -14.671 26.105 1.00 41.38 379 GLU A CA 1
ATOM 3152 C C . GLU A 1 379 ? 2.400 -13.723 26.423 1.00 41.38 379 GLU A C 1
ATOM 3154 O O . GLU A 1 379 ? 1.463 -14.097 27.118 1.00 41.38 379 GLU A O 1
ATOM 3159 N N . GLY A 1 380 ? 2.392 -12.499 25.884 1.00 42.31 380 GLY A N 1
ATOM 3160 C CA . GLY A 1 380 ? 1.431 -11.467 26.293 1.00 42.31 380 GLY A CA 1
ATOM 3161 C C . GLY A 1 380 ? 0.135 -11.377 25.487 1.00 42.31 380 GLY A C 1
ATOM 3162 O O . GLY A 1 380 ? -0.822 -10.799 25.986 1.00 42.31 380 GLY A O 1
ATOM 3163 N N . ILE A 1 381 ? 0.074 -11.902 24.257 1.00 48.81 381 ILE A N 1
ATOM 3164 C CA . ILE A 1 381 ? -1.056 -11.616 23.344 1.00 48.81 381 ILE A CA 1
ATOM 3165 C C . ILE A 1 381 ? -2.181 -12.658 23.452 1.00 48.81 381 ILE A C 1
ATOM 3167 O O . ILE A 1 381 ? -3.341 -12.327 23.224 1.00 48.81 381 ILE A O 1
ATOM 3171 N N . GLN A 1 382 ? -1.887 -13.881 23.908 1.00 44.62 382 GLN A N 1
ATOM 3172 C CA . GLN A 1 382 ? -2.933 -14.844 24.293 1.00 44.62 382 GLN A CA 1
ATOM 3173 C C . GLN A 1 382 ? -3.750 -14.361 25.508 1.00 44.62 382 GLN A C 1
ATOM 3175 O O . GLN A 1 382 ? -4.901 -14.750 25.665 1.00 44.62 382 GLN A O 1
ATOM 3180 N N . GLY A 1 383 ? -3.191 -13.458 26.323 1.00 42.16 383 GLY A N 1
ATOM 3181 C CA . GLY A 1 383 ? -3.906 -12.761 27.395 1.00 42.16 383 GLY A CA 1
ATOM 3182 C C . GLY A 1 383 ? -4.795 -11.607 26.917 1.00 42.16 383 GLY A C 1
ATOM 3183 O O . GLY A 1 383 ? -5.502 -11.018 27.726 1.00 42.16 383 GLY A O 1
ATOM 3184 N N . TRP A 1 384 ? -4.807 -11.273 25.620 1.00 51.06 384 TRP A N 1
ATOM 3185 C CA . TRP A 1 384 ? -5.693 -10.238 25.061 1.00 51.06 384 TRP A CA 1
ATOM 3186 C C . TRP A 1 384 ? -7.061 -10.818 24.685 1.00 51.06 384 TRP A C 1
ATOM 3188 O O . TRP A 1 384 ? -7.691 -10.374 23.720 1.00 51.06 384 TRP A O 1
ATOM 3198 N N . ASN A 1 385 ? -7.503 -11.825 25.442 1.00 38.03 385 ASN A N 1
ATOM 3199 C CA . ASN A 1 385 ? -8.849 -12.368 25.382 1.00 38.03 385 ASN A CA 1
ATOM 3200 C C . ASN A 1 385 ? -9.838 -11.267 25.774 1.00 38.03 385 ASN A C 1
ATOM 3202 O O . ASN A 1 385 ? -9.984 -10.903 26.937 1.00 38.03 385 ASN A O 1
ATOM 3206 N N . ILE A 1 386 ? -10.428 -10.663 24.743 1.00 36.09 386 ILE A N 1
ATOM 3207 C CA . ILE A 1 386 ? -11.869 -10.698 24.473 1.00 36.09 386 ILE A CA 1
ATOM 3208 C C . ILE A 1 386 ? -12.668 -11.075 25.731 1.00 36.09 386 ILE A C 1
ATOM 3210 O O . ILE A 1 386 ? -12.898 -12.251 26.005 1.00 36.09 386 ILE A O 1
ATOM 3214 N N . LEU A 1 387 ? -13.090 -10.059 26.487 1.00 28.08 387 LEU A N 1
ATOM 3215 C CA . LEU A 1 387 ? -14.363 -10.159 27.189 1.00 28.08 387 LEU A CA 1
ATOM 3216 C C . LEU A 1 387 ? -15.417 -10.216 26.079 1.00 28.08 387 LEU A C 1
ATOM 3218 O O . LEU A 1 387 ? -15.646 -9.215 25.401 1.00 28.08 387 LEU A O 1
ATOM 3222 N N . SER A 1 388 ? -15.916 -11.421 25.815 1.00 32.09 388 SER A N 1
ATOM 3223 C CA . SER A 1 388 ? -17.142 -11.652 25.050 1.00 32.09 388 SER A CA 1
ATOM 3224 C C . SER A 1 388 ? -18.349 -11.294 25.895 1.00 32.09 388 SER A C 1
ATOM 3226 O O . SER A 1 388 ? -18.337 -11.735 27.071 1.00 32.09 388 SER A O 1
#

Sequence (388 aa):
MRFRVDGKIYDFNLLDEEHHDLLLRQWHKSFAVECLCNGENHSPNPLLYVKQVNDGLFLANYPSNSKNNILHDFKCRYNRFGYRSILGEKGIKVRENEISCRLDLDPPFEHERKISKQPASAKLPTHREIRERPEPRTKLKSLFLTMLQEYKVSEYRPGGRRNISKRLYKIAEIIVVNKMRLQDILYVASFAGRWPRIDKHFFIIGWGNRKIRAKPHPTNPKLVRLPLFSVDDPKILVAEVTILKNVYDRCDHGESNVNTGYYLLFRGPVGKMDTRTVDRQLCFVPAEEKTRIPVENEWEEQLIRLLFEQKRHFEKPLIGNVTELFLDAKPNIILHDTDPKTIIEVVDTDQNNSYLQRKQEAYTEKGFRFIAWSGERKEGIQGWNILS

Secondary structure (DSSP, 8-state):
-EEEETTEEEETTSS-HHHHHHHHHHHTTT-EEEEGGG-TT-SSPPEEEEEEETTEEEEEE-GGGTTS-----TT-TT--HHHHHHHHHTTEEE-SS-EEE-B-PPPSS----------TT-PPP------PPPPPPB-HHHHHHHHHHHTTTTEE-TT----HHHHHHHHHTTEEETTEEHHHHEEE--STT--S-GGG-SEEEEEEETTSPPEEPSS-TTEEEEEEE-SS-TTSEEEEEEEEHHHHHT-B--S----EEEEEEEES-SSTT-----EEEEEEEEB-TTT--B-SSHHHHHHHHHHHHTT--EE---SS-SSGGGTT---SEEESSSSS-EEEEE--TTS-HHHHHHHHHHHHHTT-EEEEE-S--SSSSTT-----

Foldseek 3Di:
DWKAKPNDIDDPVVDDPVVVQVVLVVQAVPTWIFDCQVHPPDPPGFIWGWDDDPPGIDTAGDPVCPVPPNDGPLQDPRPCVLVQVQCQLQQWHDDPQAIEGEAPWADLDPPPPPVPPDPPDDDDDPDPDVPPDPRHHHYLLRVVLVLCLVLQLQWDAQVDQSPPVVSSLSSQQRYAYQNRRQNQQEDAQADADDDPDPLSHFKYKFKFFQVPDWAQDPPDNQKTFGFGAHLNANVHGRGGDIAGPVQVVVEAAAPEPAGIAMKIWGFADSHDVDGDRHTTHIYGFHAQRPSRNGDRYVLLNVVVVVCVVVSFTKGANRDPCSGSLASPHHFRMWTPPDVVIETEHEDEPPDDPVVVVVVCVSQVVVVHHYYYDDSPDPPCVVVVDDPD

pLDDT: mean 77.84, std 17.14, range [28.08, 97.5]